Protein AF-A0AB73K9Z4-F1 (afdb_monomer_lite)

Sequence (389 aa):
MKEKSPPNELAYQYGRTAQHPANQRKIAEIAYGNRKELGNQGGEDGWRFKGRGLLQITGRENYGKIQEQIDQQAPDSGFNVFTLAINEKGYTPYQAALTGMADWYKDKMYVKADETGKFSDDGIVENIIEILNPGTTELSKNKRKVWYRGGKEGKLSVAVENSTKVLFKVAECGKVDEPLSFSEGRAPWMETAIQEIINYGGKHEKAIDKRIREYHKAGGLSGSGSKIARCASFVSWCLENSTPKFESPHSASSSIFFNHSTLEPCEAFFGAIAVFSDCYSNGKMKGSGHVTLVYGRLLDKNTYIGLGGNQGNMITLSPNYKFDGSTFYSYTEKGVKIYKKLRGFFKPKGYVIKEEDKLNKNDEYATINEANKKLNQKTQDTSKGESSR

Radius of gyration: 27.45 Å; chains: 1; bounding box: 63×49×86 Å

pLDDT: mean 88.83, std 9.11, range [44.66, 98.25]

Structure (mmCIF, N/CA/C/O backbone):
data_AF-A0AB73K9Z4-F1
#
_entry.id   AF-A0AB73K9Z4-F1
#
loop_
_atom_site.group_PDB
_atom_site.id
_atom_site.type_symbol
_atom_site.label_atom_id
_atom_site.label_alt_id
_atom_site.label_comp_id
_atom_site.label_asym_id
_atom_site.label_entity_id
_atom_s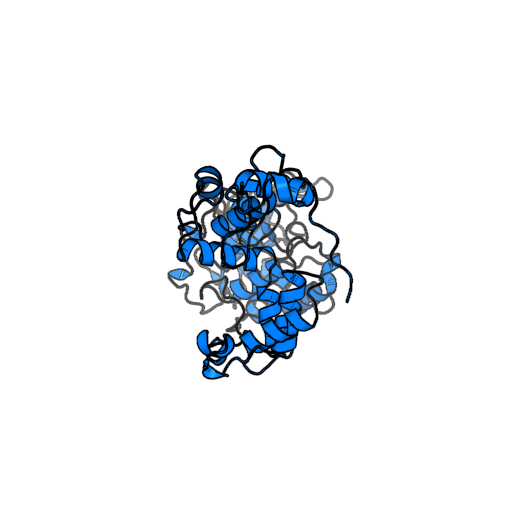ite.label_seq_id
_atom_site.pdbx_PDB_ins_code
_atom_site.Cartn_x
_atom_site.Cartn_y
_atom_site.Cartn_z
_atom_site.occupancy
_atom_site.B_iso_or_equiv
_atom_site.auth_seq_id
_atom_site.auth_comp_id
_atom_site.auth_asym_id
_atom_site.auth_atom_id
_atom_site.pdbx_PDB_model_num
ATOM 1 N N . MET A 1 1 ? -4.460 2.801 51.828 1.00 44.66 1 MET A N 1
ATOM 2 C CA . MET A 1 1 ? -5.558 3.074 50.874 1.00 44.66 1 MET A CA 1
ATOM 3 C C . MET A 1 1 ? -5.499 4.555 50.545 1.00 44.66 1 MET A C 1
ATOM 5 O O . MET A 1 1 ? -5.488 5.332 51.485 1.00 44.66 1 MET A O 1
ATOM 9 N N . LYS A 1 2 ? -5.373 4.962 49.273 1.00 48.22 2 LYS A N 1
ATOM 10 C CA . LYS A 1 2 ? -5.576 6.379 48.926 1.00 48.22 2 LYS A CA 1
ATOM 11 C C . LYS A 1 2 ? -7.061 6.668 49.141 1.00 48.22 2 LYS A C 1
ATOM 13 O O . LYS A 1 2 ? -7.882 5.987 48.524 1.00 48.22 2 LYS A O 1
ATOM 18 N N . GLU A 1 3 ? -7.394 7.587 50.043 1.00 55.47 3 GLU A N 1
ATOM 19 C CA . GLU A 1 3 ? -8.764 8.077 50.189 1.00 55.47 3 GLU A CA 1
ATOM 20 C C . GLU A 1 3 ? -9.267 8.522 48.817 1.00 55.47 3 GLU A C 1
ATOM 22 O O . GLU A 1 3 ? -8.609 9.292 48.113 1.00 55.47 3 GLU A O 1
ATOM 27 N N . LYS A 1 4 ? -10.408 7.974 48.393 1.00 68.50 4 LYS A N 1
ATOM 28 C CA . LYS A 1 4 ? -11.072 8.466 47.192 1.00 68.50 4 LYS A CA 1
ATOM 29 C C . LYS A 1 4 ? -11.633 9.834 47.541 1.00 68.50 4 LYS A C 1
ATOM 31 O O . LYS A 1 4 ? -12.476 9.931 48.427 1.00 68.50 4 LYS A O 1
ATOM 36 N N . SER A 1 5 ? -11.177 10.864 46.839 1.00 73.00 5 SER A N 1
ATOM 37 C CA . SER A 1 5 ? -11.809 12.175 46.908 1.00 73.00 5 SER A CA 1
ATOM 38 C C . SER A 1 5 ? -13.310 12.031 46.618 1.00 73.00 5 SER A C 1
ATOM 40 O O . SER A 1 5 ? -13.680 11.222 45.754 1.00 73.00 5 SER A O 1
ATOM 42 N N . PRO A 1 6 ? -14.176 12.766 47.336 1.00 79.00 6 PRO A N 1
ATOM 43 C CA . PRO A 1 6 ? -15.608 12.725 47.081 1.00 79.00 6 PRO A CA 1
ATOM 44 C C . PRO A 1 6 ? -15.907 13.123 45.623 1.00 79.00 6 PRO A C 1
ATOM 46 O O . PRO A 1 6 ? -15.142 13.895 45.032 1.00 79.00 6 PRO A O 1
ATOM 49 N N . PRO A 1 7 ? -16.995 12.604 45.020 1.00 82.88 7 PRO A N 1
ATOM 50 C CA . PRO A 1 7 ? -17.434 13.040 43.698 1.00 82.88 7 PRO A CA 1
ATOM 51 C C . PRO A 1 7 ? -17.599 14.564 43.651 1.00 82.88 7 PRO A C 1
ATOM 53 O O . PRO A 1 7 ? -18.061 15.168 44.617 1.00 82.88 7 PRO A O 1
ATOM 56 N N . ASN A 1 8 ? -17.221 15.187 42.534 1.00 88.31 8 ASN A N 1
ATOM 57 C CA . ASN A 1 8 ? -17.425 16.623 42.346 1.00 88.31 8 ASN A CA 1
ATOM 58 C C . ASN A 1 8 ? -18.905 16.951 42.068 1.00 88.31 8 ASN A C 1
ATOM 60 O O . ASN A 1 8 ? -19.726 16.062 41.839 1.00 88.31 8 ASN A O 1
ATOM 64 N N . GLU A 1 9 ? -19.247 18.239 42.046 1.00 91.25 9 GLU A N 1
ATOM 65 C CA . GLU A 1 9 ? -20.625 18.700 41.821 1.00 91.25 9 GLU A CA 1
ATOM 66 C C . GLU A 1 9 ? -21.224 18.189 40.503 1.00 91.25 9 GLU A C 1
ATOM 68 O O . GLU A 1 9 ? -22.379 17.766 40.469 1.00 91.25 9 GLU A O 1
ATOM 73 N N . LEU A 1 10 ? -20.428 18.130 39.428 1.00 92.12 10 LEU A N 1
ATOM 74 C CA . LEU A 1 10 ? -20.879 17.621 38.127 1.00 92.12 10 LEU A CA 1
ATOM 75 C C . LEU A 1 10 ? -21.298 16.147 38.200 1.00 92.12 10 LEU A C 1
ATOM 77 O O . LEU A 1 10 ? -22.234 15.736 37.511 1.00 92.12 10 LEU A O 1
ATOM 81 N N . ALA A 1 11 ? -20.626 15.348 39.033 1.00 90.25 11 ALA A N 1
ATOM 82 C CA . ALA A 1 11 ? -20.974 13.949 39.241 1.00 90.25 11 ALA A CA 1
ATOM 83 C C . ALA A 1 11 ? -22.331 13.797 39.944 1.00 90.25 11 ALA A C 1
ATOM 85 O O . ALA A 1 11 ? -23.100 12.917 39.562 1.00 90.25 11 ALA A O 1
ATOM 86 N N . TYR A 1 12 ? -22.656 14.666 40.905 1.00 90.69 12 TYR A N 1
ATOM 87 C CA . TYR A 1 12 ? -23.985 14.685 41.526 1.00 90.69 12 TYR A CA 1
ATOM 88 C C . TYR A 1 12 ? -25.060 15.203 40.571 1.00 90.69 12 TYR A C 1
ATOM 90 O O . TYR A 1 12 ? -26.154 14.654 40.536 1.00 90.69 12 TYR A O 1
ATOM 98 N N . GLN A 1 13 ? -24.742 16.223 39.772 1.00 94.56 13 GLN A N 1
ATOM 99 C CA . GLN A 1 13 ? -25.709 16.866 38.885 1.00 94.56 13 GLN A CA 1
ATOM 100 C C . GLN A 1 13 ? -26.084 16.003 37.672 1.00 94.56 13 GLN A C 1
ATOM 102 O O . GLN A 1 13 ? -27.237 15.997 37.243 1.00 94.56 13 GLN A O 1
ATOM 107 N N . TYR A 1 14 ? -25.115 15.301 37.079 1.00 96.12 14 TYR A N 1
ATOM 108 C CA . TYR A 1 14 ? -25.318 14.588 35.813 1.00 96.12 14 TYR A CA 1
ATOM 109 C C . TYR A 1 14 ? -25.121 13.075 35.916 1.00 96.12 14 TYR A C 1
ATOM 111 O O . TYR A 1 14 ? -25.551 12.355 35.013 1.00 96.12 14 TYR A O 1
ATOM 119 N N . GLY A 1 15 ? -24.490 12.580 36.983 1.00 94.88 15 GLY A N 1
ATOM 120 C CA . GLY A 1 15 ? -24.295 11.152 37.232 1.00 94.88 15 GLY A CA 1
ATOM 121 C C . GLY A 1 15 ? -25.583 10.424 37.617 1.00 94.88 15 GLY A C 1
ATOM 122 O O . GLY A 1 15 ? -26.650 11.014 37.746 1.00 94.88 15 GLY A O 1
ATOM 123 N N . ARG A 1 16 ? -25.497 9.101 37.778 1.00 95.31 16 ARG A N 1
ATOM 124 C CA . ARG A 1 16 ? -26.624 8.306 38.284 1.00 95.31 16 ARG A CA 1
ATOM 125 C C . ARG A 1 16 ? -26.729 8.505 39.792 1.00 95.31 16 ARG A C 1
ATOM 127 O O . ARG A 1 16 ? -25.769 8.216 40.505 1.00 95.31 16 ARG A O 1
ATOM 134 N N . THR A 1 17 ? -27.904 8.901 40.260 1.00 92.44 17 THR A N 1
ATOM 135 C CA . THR A 1 17 ? -28.235 9.004 41.685 1.00 92.44 17 THR A CA 1
ATOM 136 C C . THR A 1 17 ? -29.475 8.162 41.990 1.00 92.44 17 THR A C 1
ATOM 138 O O . THR A 1 17 ? -30.052 7.544 41.093 1.00 92.44 17 THR A O 1
ATOM 141 N N . ALA A 1 18 ? -29.890 8.106 43.257 1.00 93.81 18 ALA A N 1
ATOM 142 C CA . ALA A 1 18 ? -31.169 7.490 43.614 1.00 93.81 18 ALA A CA 1
ATOM 143 C C . ALA A 1 18 ? -32.367 8.318 43.105 1.00 93.81 18 ALA A C 1
ATOM 145 O O . ALA A 1 18 ? -33.466 7.791 42.972 1.00 93.81 18 ALA A O 1
ATOM 146 N N . GLN A 1 19 ? -32.151 9.605 42.819 1.00 93.94 19 GLN A N 1
ATOM 147 C CA . GLN A 1 19 ? -33.184 10.575 42.465 1.00 93.94 19 GLN A CA 1
ATOM 148 C C . GLN A 1 19 ? -33.378 10.710 40.953 1.00 93.94 19 GLN A C 1
ATOM 150 O O . GLN A 1 19 ? -34.477 11.036 40.510 1.00 93.94 19 GLN A O 1
ATOM 155 N N . HIS A 1 20 ? -32.337 10.475 40.148 1.00 94.44 20 HIS A N 1
ATOM 156 C CA . HIS A 1 20 ? -32.439 10.555 38.693 1.00 94.44 20 HIS A CA 1
ATOM 157 C C . HIS A 1 20 ? -31.447 9.629 37.970 1.00 94.44 20 HIS A C 1
ATOM 159 O O . HIS A 1 20 ? -30.359 9.321 38.477 1.00 94.44 20 HIS A O 1
ATOM 165 N N . PRO A 1 21 ? -31.781 9.194 36.739 1.00 96.44 21 PRO A N 1
ATOM 166 C CA . PRO A 1 21 ? -30.826 8.511 35.879 1.00 96.44 21 PRO A CA 1
ATOM 167 C C . PRO A 1 21 ? -29.694 9.456 35.449 1.00 96.44 21 PRO A C 1
ATOM 169 O O . PRO A 1 21 ? -29.817 10.679 35.489 1.00 96.44 21 PRO A O 1
ATOM 172 N N . ALA A 1 22 ? -28.586 8.877 34.990 1.00 96.31 22 ALA A N 1
ATOM 173 C CA . ALA A 1 22 ? -27.470 9.654 34.461 1.00 96.31 22 ALA A CA 1
ATOM 174 C C . ALA A 1 22 ? -27.864 10.402 33.176 1.00 96.31 22 ALA A C 1
ATOM 176 O O . ALA A 1 22 ? -28.405 9.802 32.243 1.00 96.31 22 ALA A O 1
ATOM 177 N N . ASN A 1 23 ? -27.493 11.680 33.083 1.00 96.75 23 ASN A N 1
ATOM 178 C CA . ASN A 1 23 ? -27.576 12.457 31.851 1.00 96.75 23 ASN A CA 1
ATOM 179 C C . ASN A 1 23 ? -26.358 12.150 30.966 1.00 96.75 23 ASN A C 1
ATOM 181 O O . ASN A 1 23 ? -25.363 12.877 30.950 1.00 96.75 23 ASN A O 1
ATOM 185 N N . GLN A 1 24 ? -26.433 11.033 30.242 1.00 94.31 24 GLN A N 1
ATOM 186 C CA . GLN A 1 24 ? -25.308 10.498 29.467 1.00 94.31 24 GLN A CA 1
ATOM 187 C C . GLN A 1 24 ? -24.785 11.478 28.413 1.00 94.31 24 GLN A C 1
ATOM 189 O O . GLN A 1 24 ? -23.575 11.582 28.223 1.00 94.31 24 GLN A O 1
ATOM 194 N N . ARG A 1 25 ? -25.687 12.220 27.759 1.00 94.88 25 ARG A N 1
ATOM 195 C CA . ARG A 1 25 ? -25.326 13.225 26.756 1.00 94.88 25 ARG A CA 1
ATOM 196 C C . ARG A 1 25 ? -24.474 14.318 27.376 1.00 94.88 25 ARG A C 1
ATOM 198 O O . ARG A 1 25 ? -23.371 14.577 26.907 1.00 94.88 25 ARG A O 1
ATOM 205 N N . LYS A 1 26 ? -24.934 14.892 28.491 1.00 95.75 26 LYS A N 1
ATOM 206 C CA . LYS A 1 26 ? -24.191 15.948 29.179 1.00 95.75 26 LYS A CA 1
ATOM 207 C C . LYS A 1 26 ? -22.863 15.448 29.743 1.00 95.75 26 LYS A C 1
ATOM 209 O O . LYS A 1 26 ? -21.874 16.166 29.648 1.00 95.75 26 LYS A O 1
ATOM 214 N N . ILE A 1 27 ? -22.821 14.217 30.256 1.00 95.19 27 ILE A N 1
ATOM 215 C CA . ILE A 1 27 ? -21.571 13.574 30.685 1.00 95.19 27 ILE A CA 1
ATOM 216 C C . ILE A 1 27 ? -20.581 13.480 29.518 1.00 95.19 27 ILE A C 1
ATOM 218 O O . ILE A 1 27 ? -19.419 13.843 29.683 1.00 95.19 27 ILE A O 1
ATOM 222 N N . ALA A 1 28 ? -21.024 13.032 28.340 1.00 94.88 28 ALA A N 1
ATOM 223 C CA . ALA A 1 28 ? -20.158 12.912 27.170 1.00 94.88 28 ALA A CA 1
ATOM 224 C C . ALA A 1 28 ? -19.649 14.278 26.683 1.00 94.88 28 ALA A C 1
ATOM 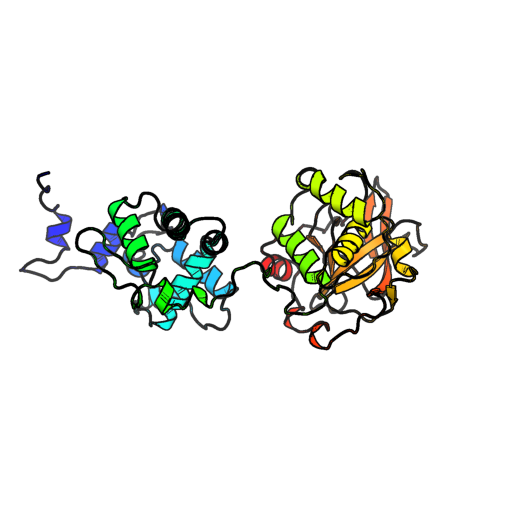226 O O . ALA A 1 28 ? -18.467 14.408 26.366 1.00 94.88 28 ALA A O 1
ATOM 227 N N . GLU A 1 29 ? -20.497 15.311 26.690 1.00 96.25 29 GLU A N 1
ATOM 228 C CA . GLU A 1 29 ? -20.063 16.671 26.347 1.00 96.25 29 GLU A CA 1
ATOM 229 C C . GLU A 1 29 ? -19.042 17.231 27.334 1.00 96.25 29 GLU A C 1
ATOM 231 O O . GLU A 1 29 ? -18.049 17.823 26.917 1.00 96.25 29 GLU A O 1
ATOM 236 N N . ILE A 1 30 ? -19.242 17.008 28.635 1.00 94.06 30 ILE A N 1
ATOM 237 C CA . ILE A 1 30 ? -18.274 17.411 29.662 1.00 94.06 30 ILE A CA 1
ATOM 238 C C . ILE A 1 30 ? -16.946 16.668 29.465 1.00 94.06 30 ILE A C 1
ATOM 240 O O . ILE A 1 30 ? -15.882 17.274 29.569 1.00 94.06 30 ILE A O 1
ATOM 244 N N . ALA A 1 31 ? -16.998 15.367 29.168 1.00 92.88 31 ALA A N 1
ATOM 245 C CA . ALA A 1 31 ? -15.808 14.532 29.039 1.00 92.88 31 ALA A CA 1
ATOM 246 C C . ALA A 1 31 ? -15.006 14.798 27.754 1.00 92.88 31 ALA A C 1
ATOM 248 O O . ALA A 1 31 ? -13.778 14.709 27.774 1.00 92.88 31 ALA A O 1
ATOM 249 N N . TYR A 1 32 ? -15.678 15.090 26.635 1.00 95.94 32 TYR A N 1
ATOM 250 C CA . TYR A 1 32 ? -15.050 15.083 25.310 1.00 95.94 32 TYR A CA 1
ATOM 251 C C . TYR A 1 32 ? -15.309 16.329 24.464 1.00 95.94 32 TYR A C 1
ATOM 253 O O . TYR A 1 32 ? -14.516 16.593 23.563 1.00 95.94 32 TYR A O 1
ATOM 261 N N . GLY A 1 33 ? -16.380 17.086 24.712 1.00 95.62 33 GLY A N 1
ATOM 262 C CA . GLY A 1 33 ? -16.905 18.075 23.764 1.00 95.62 33 GLY A CA 1
ATOM 263 C C . GLY A 1 33 ? -15.877 19.114 23.317 1.00 95.62 33 GLY A C 1
ATOM 264 O O . GLY A 1 33 ? -15.763 19.384 22.131 1.00 95.62 33 GLY A O 1
ATOM 265 N N . ASN A 1 34 ? -15.058 19.631 24.236 1.00 94.25 34 ASN A N 1
ATOM 266 C CA . ASN A 1 34 ? -14.075 20.688 23.944 1.00 94.25 34 ASN A CA 1
ATOM 267 C C . ASN A 1 34 ? -12.621 20.186 23.832 1.00 94.25 34 ASN A C 1
ATOM 269 O O . ASN A 1 34 ? -11.683 20.985 23.892 1.00 94.25 34 ASN A O 1
ATOM 273 N N . ARG A 1 35 ? -12.406 18.868 23.716 1.00 96.44 35 ARG A N 1
ATOM 274 C CA . ARG A 1 35 ? -11.063 18.271 23.626 1.00 96.44 35 ARG A CA 1
ATOM 275 C C . ARG A 1 35 ? -10.487 18.453 22.220 1.00 96.44 35 ARG A C 1
ATOM 277 O O . ARG A 1 35 ? -10.869 17.747 21.285 1.00 96.44 35 ARG A O 1
ATOM 284 N N . LYS A 1 36 ? -9.568 19.412 22.072 1.00 94.12 36 LYS A N 1
ATOM 285 C CA . LYS A 1 36 ? -8.953 19.782 20.784 1.00 94.12 36 LYS A CA 1
ATOM 286 C C . LYS A 1 36 ? -8.124 18.655 20.172 1.00 94.12 36 LYS A C 1
ATOM 288 O O . LYS A 1 36 ? -8.121 18.503 18.960 1.00 94.12 36 LYS A O 1
ATOM 293 N N . GLU A 1 37 ? -7.469 17.848 20.996 1.00 93.50 37 GLU A N 1
ATOM 294 C CA . GLU A 1 37 ? -6.703 16.667 20.586 1.00 93.50 37 GLU A CA 1
ATOM 295 C C . GLU A 1 37 ? -7.575 15.531 20.029 1.00 93.50 37 GLU A C 1
ATOM 297 O O . GLU A 1 37 ? -7.057 14.594 19.435 1.00 93.50 37 GLU A O 1
ATOM 302 N N . LEU A 1 38 ? -8.896 15.603 20.230 1.00 95.00 38 LEU A N 1
ATOM 303 C CA . LEU A 1 38 ? -9.879 14.716 19.603 1.00 95.00 38 LEU A CA 1
ATOM 304 C C . LEU A 1 38 ? -10.479 15.326 18.322 1.00 95.00 38 LEU A C 1
ATOM 306 O O . LEU A 1 38 ? -11.349 14.717 17.695 1.00 95.00 38 LEU A O 1
ATOM 310 N N . GLY A 1 39 ? -10.067 16.545 17.961 1.00 96.12 39 GLY A N 1
ATOM 311 C CA . GLY A 1 39 ? -10.659 17.349 16.893 1.00 96.12 39 GLY A CA 1
ATOM 312 C C . GLY A 1 39 ? -12.086 17.820 17.178 1.00 96.12 39 GLY A C 1
ATOM 313 O O . GLY A 1 39 ? -12.764 18.276 16.259 1.00 96.12 39 GLY A O 1
ATOM 314 N N . ASN A 1 40 ? -12.567 17.691 18.418 1.00 96.62 40 ASN A N 1
ATOM 315 C CA . ASN A 1 40 ? -13.927 18.076 18.780 1.00 96.62 40 ASN A CA 1
ATOM 316 C C . ASN A 1 40 ? -14.053 19.604 18.878 1.00 96.62 40 ASN A C 1
ATOM 318 O O . ASN A 1 40 ? -13.149 20.293 19.355 1.00 96.62 40 ASN A O 1
ATOM 322 N N . GLN A 1 41 ? -15.193 20.129 18.432 1.00 94.00 41 GLN A N 1
ATOM 323 C CA . GLN A 1 41 ? -15.449 21.567 18.285 1.00 94.00 41 GLN A CA 1
ATOM 324 C C . GLN A 1 41 ? -16.405 22.130 19.351 1.00 94.00 41 GLN A C 1
ATOM 326 O O . GLN A 1 41 ? -16.887 23.254 19.225 1.00 94.00 41 GLN A O 1
ATOM 331 N N . GLY A 1 42 ? -16.691 21.366 20.404 1.00 90.81 42 GLY A N 1
ATOM 332 C CA . GLY A 1 42 ? -17.728 21.681 21.382 1.00 90.81 42 GLY A CA 1
ATOM 333 C C . GLY A 1 42 ? -19.122 21.263 20.918 1.00 90.81 42 GLY A C 1
ATOM 334 O O . GLY A 1 42 ? -19.292 20.431 20.025 1.00 90.81 42 GLY A O 1
ATOM 335 N N . GLY A 1 43 ? -20.143 21.840 21.549 1.00 89.62 43 GLY A N 1
ATOM 336 C CA . GLY A 1 43 ? -21.539 21.583 21.198 1.00 89.62 43 GLY A CA 1
ATOM 337 C C . GLY A 1 43 ? -21.979 20.154 21.518 1.00 89.62 43 GLY A C 1
ATOM 338 O O . GLY A 1 43 ? -22.152 19.824 22.687 1.00 89.62 43 GLY A O 1
ATOM 339 N N . GLU A 1 44 ? -22.216 19.356 20.474 1.00 92.25 44 GLU A N 1
ATOM 340 C CA . GLU A 1 44 ? -22.678 17.960 20.570 1.00 92.25 44 GLU A CA 1
ATOM 341 C C . GLU A 1 44 ? -21.598 16.936 20.179 1.00 92.25 44 GLU A C 1
ATOM 343 O O . GLU A 1 44 ? -21.877 15.746 19.996 1.00 92.25 44 GLU A O 1
ATOM 348 N N . ASP A 1 45 ? -20.362 17.389 19.969 1.00 95.00 45 ASP A N 1
ATOM 349 C CA . ASP A 1 45 ? -19.283 16.525 19.496 1.00 95.00 45 ASP A CA 1
ATOM 350 C C . ASP A 1 45 ? -18.914 15.449 20.512 1.00 95.00 45 ASP A C 1
ATOM 352 O O . ASP A 1 45 ? -18.579 14.327 20.121 1.00 95.00 45 ASP A O 1
ATOM 356 N N . GLY A 1 46 ? -19.015 15.746 21.808 1.00 95.00 46 GLY A N 1
ATOM 357 C CA . GLY A 1 46 ? -18.698 14.774 22.841 1.00 95.00 46 GLY A CA 1
ATOM 358 C C . GLY A 1 46 ? -19.642 13.575 22.808 1.00 95.00 46 GLY A C 1
ATOM 359 O O . GLY A 1 46 ? -19.206 12.434 22.964 1.00 95.00 46 GLY A O 1
ATOM 360 N N . TRP A 1 47 ? -20.924 13.803 22.528 1.00 94.94 47 TRP A N 1
ATOM 361 C CA . TRP A 1 47 ? -21.938 12.767 22.385 1.00 94.94 47 TRP A CA 1
ATOM 362 C C . TRP A 1 47 ? -21.901 12.082 21.022 1.00 94.94 47 TRP A C 1
ATOM 364 O O . TRP A 1 47 ? -22.017 10.848 20.943 1.00 94.94 47 TRP A O 1
ATOM 374 N N . ARG A 1 48 ? -21.747 12.861 19.945 1.00 93.88 48 ARG A N 1
ATOM 375 C CA . ARG A 1 48 ? -21.727 12.347 18.571 1.00 93.88 48 ARG A CA 1
ATOM 376 C C . ARG A 1 48 ? -20.497 11.487 18.329 1.00 93.88 48 ARG A C 1
ATOM 378 O O . ARG A 1 48 ? -20.657 10.396 17.791 1.00 93.88 48 ARG A O 1
ATOM 385 N N . PHE A 1 49 ? -19.323 11.871 18.831 1.00 95.19 49 PHE A N 1
ATOM 386 C CA . PHE A 1 49 ? -18.045 11.175 18.613 1.00 95.19 49 PHE A CA 1
ATOM 387 C C . PHE A 1 49 ? -17.496 10.469 19.864 1.00 95.19 49 PHE A C 1
ATOM 389 O O . PHE A 1 49 ? -16.285 10.291 20.004 1.00 95.19 49 PHE A O 1
ATOM 396 N N . LYS A 1 50 ? -18.379 10.033 20.771 1.00 93.94 50 LYS A N 1
ATOM 397 C CA . LYS A 1 50 ? -18.023 9.141 21.889 1.00 93.94 50 LYS A CA 1
ATOM 398 C C . LYS A 1 50 ? -17.466 7.790 21.413 1.00 93.94 50 LYS A C 1
ATOM 400 O O . LYS A 1 50 ? -17.690 7.394 20.267 1.00 93.94 50 LYS A O 1
ATOM 405 N N . GLY A 1 51 ? -16.824 7.060 22.325 1.00 93.69 51 GLY A N 1
ATOM 406 C CA . GLY A 1 51 ? -16.310 5.706 22.098 1.00 93.69 51 GLY A CA 1
ATOM 407 C C . GLY A 1 51 ? -17.343 4.753 21.485 1.00 93.69 51 GLY A C 1
ATOM 408 O O . GLY A 1 51 ? -18.445 4.600 22.019 1.00 93.69 51 GLY A O 1
ATOM 409 N N . ARG A 1 52 ? -16.998 4.116 20.356 1.00 92.12 52 ARG A N 1
ATOM 410 C CA . ARG A 1 52 ? -17.809 3.073 19.694 1.00 92.12 52 ARG A CA 1
ATOM 411 C C . ARG A 1 52 ? -16.938 1.959 19.109 1.00 92.12 52 ARG A C 1
ATOM 413 O O . ARG A 1 52 ? -15.739 2.129 18.907 1.00 92.12 52 ARG A O 1
ATOM 420 N N . GLY A 1 53 ? -17.569 0.828 18.801 1.00 91.81 53 GLY A N 1
ATOM 421 C CA . GLY A 1 53 ? -16.912 -0.315 18.164 1.00 91.81 53 GLY A CA 1
ATOM 422 C C . GLY A 1 53 ? -15.976 -1.086 19.097 1.00 91.81 53 GLY A C 1
ATOM 423 O O . GLY A 1 53 ? -15.925 -0.838 20.306 1.00 91.81 53 GLY A O 1
ATOM 424 N N . LEU A 1 54 ? -15.250 -2.044 18.516 1.00 91.62 54 LEU A N 1
ATOM 425 C CA . LEU A 1 54 ? -14.402 -2.981 19.263 1.00 91.62 54 LEU A CA 1
ATOM 426 C C . LEU A 1 54 ? -13.190 -2.300 19.912 1.00 91.62 54 LEU A C 1
ATOM 428 O O . LEU A 1 54 ? -12.803 -2.675 21.016 1.00 91.62 54 LEU A O 1
ATOM 432 N N . LEU A 1 55 ? -12.630 -1.281 19.255 1.00 91.50 55 LEU A N 1
ATOM 433 C CA . LEU A 1 55 ? -11.442 -0.553 19.719 1.00 91.50 55 LEU A CA 1
ATOM 434 C C . LEU A 1 55 ? -11.753 0.825 20.322 1.00 91.50 55 LEU A C 1
ATOM 436 O O . LEU A 1 55 ? -10.843 1.569 20.657 1.00 91.50 55 LEU A O 1
ATOM 440 N N . GLN A 1 56 ? -13.036 1.142 20.539 1.00 93.12 56 GLN A N 1
ATOM 441 C CA . GLN A 1 56 ? -13.470 2.393 21.175 1.00 93.12 56 GLN A CA 1
ATOM 442 C C . GLN A 1 56 ? -12.965 3.653 20.451 1.00 93.12 56 GLN A C 1
ATOM 444 O O . GLN A 1 56 ? -12.443 4.583 21.073 1.00 93.12 56 GLN A O 1
ATOM 449 N N . ILE A 1 57 ? -13.192 3.724 19.134 1.00 93.25 57 ILE A N 1
ATOM 450 C CA . ILE A 1 57 ? -12.863 4.921 18.351 1.00 93.25 57 ILE A CA 1
ATOM 451 C C . ILE A 1 57 ? -13.557 6.145 18.966 1.00 93.25 57 ILE A C 1
ATOM 453 O O . ILE A 1 57 ? -14.759 6.121 19.244 1.00 93.25 57 ILE A O 1
ATOM 457 N N . THR A 1 58 ? -12.789 7.199 19.243 1.00 94.62 58 THR A N 1
ATOM 458 C CA . THR A 1 58 ? -13.251 8.378 19.990 1.00 94.62 58 THR A CA 1
ATOM 459 C C . THR A 1 58 ? -12.707 9.660 19.361 1.00 94.62 58 THR A C 1
ATOM 461 O O . THR A 1 58 ? -11.527 9.717 19.022 1.00 94.62 58 THR A O 1
ATOM 464 N N . GLY A 1 59 ? -13.549 10.690 19.248 1.00 96.12 59 GLY A N 1
ATOM 465 C CA . GLY A 1 59 ? -13.181 12.012 18.732 1.00 96.12 59 GLY A CA 1
ATOM 466 C C . GLY A 1 59 ? -13.447 12.201 17.241 1.00 96.12 59 GLY A C 1
ATOM 467 O O . GLY A 1 59 ? -13.219 11.296 16.441 1.00 96.12 59 GLY A O 1
ATOM 468 N N . ARG A 1 60 ? -13.917 13.392 16.859 1.00 96.31 60 ARG A N 1
ATOM 469 C CA . ARG A 1 60 ? -14.255 13.756 15.476 1.00 96.31 60 ARG A CA 1
ATOM 470 C C . ARG A 1 60 ? -13.120 13.467 14.498 1.00 96.31 60 ARG A C 1
ATOM 472 O O . ARG A 1 60 ? -13.370 12.919 13.426 1.00 96.31 60 ARG A O 1
ATOM 479 N N . GLU A 1 61 ? -11.890 13.825 14.861 1.00 95.56 61 GLU A N 1
ATOM 480 C CA . GLU A 1 61 ? -10.728 13.606 13.996 1.00 95.56 61 GLU A CA 1
ATOM 481 C C . GLU A 1 61 ? -10.490 12.113 13.757 1.00 95.56 61 GLU A C 1
ATOM 483 O O . GLU A 1 61 ? -10.275 11.692 12.621 1.00 95.56 61 GLU A O 1
ATOM 488 N N . ASN A 1 62 ? -10.585 11.297 14.812 1.00 95.19 62 ASN A N 1
ATOM 489 C CA . ASN A 1 62 ? -10.382 9.861 14.681 1.00 95.19 62 ASN A CA 1
ATOM 490 C C . ASN A 1 62 ? -11.487 9.216 13.836 1.00 95.19 62 ASN A C 1
ATOM 492 O O . ASN A 1 62 ? -11.189 8.410 12.966 1.00 95.19 62 ASN A O 1
ATOM 496 N N . TYR A 1 63 ? -12.748 9.627 14.009 1.00 96.19 63 TYR A N 1
ATOM 497 C CA . TYR A 1 63 ? -13.835 9.184 13.129 1.00 96.19 63 TYR A CA 1
ATOM 498 C C . TYR A 1 63 ? -13.538 9.509 11.656 1.00 96.19 63 TYR A C 1
ATOM 500 O O . TYR A 1 63 ? -13.754 8.657 10.800 1.00 96.19 63 TYR A O 1
ATOM 508 N N . GLY A 1 64 ? -12.979 10.687 11.356 1.00 95.50 64 GLY A N 1
ATOM 509 C CA . GLY A 1 64 ? -12.547 11.040 9.998 1.00 95.50 64 GLY A CA 1
ATOM 510 C C . GLY A 1 64 ? -11.483 10.098 9.443 1.00 95.50 64 GLY A C 1
ATOM 511 O O . GLY A 1 64 ? -11.673 9.521 8.376 1.00 95.50 64 GLY A O 1
ATOM 512 N N . LYS A 1 65 ? -10.412 9.862 10.205 1.00 92.31 65 LYS A N 1
ATOM 513 C CA . LYS A 1 65 ? -9.334 8.939 9.808 1.00 92.31 65 LYS A CA 1
ATOM 514 C C . LYS A 1 65 ? -9.831 7.503 9.616 1.00 92.31 65 LYS A C 1
ATOM 516 O O . LYS A 1 65 ? -9.380 6.808 8.712 1.00 92.31 65 LYS A O 1
ATOM 521 N N . ILE A 1 66 ? -10.776 7.061 10.445 1.00 96.19 66 ILE A N 1
ATOM 522 C CA . ILE A 1 66 ? -11.416 5.750 10.305 1.00 96.19 66 ILE A CA 1
ATOM 523 C C . ILE A 1 66 ? -12.254 5.685 9.027 1.00 96.19 66 ILE A C 1
ATOM 525 O O . ILE A 1 66 ? -12.165 4.687 8.318 1.00 96.19 66 ILE A O 1
ATOM 529 N N . GLN A 1 67 ? -13.017 6.733 8.694 1.00 95.25 67 GLN A N 1
ATOM 530 C CA . GLN A 1 67 ? -13.745 6.776 7.422 1.00 95.25 67 GLN A CA 1
ATOM 531 C C . GLN A 1 67 ? -12.788 6.690 6.236 1.00 95.25 67 GLN A C 1
ATOM 533 O O . GLN A 1 67 ? -13.020 5.895 5.336 1.00 95.25 67 GLN A O 1
ATOM 538 N N . GLU A 1 68 ? -11.686 7.443 6.265 1.00 86.94 68 GLU A N 1
ATOM 539 C CA . GLU A 1 68 ? -10.678 7.395 5.203 1.00 86.94 68 GLU A CA 1
ATOM 540 C C . GLU A 1 68 ? -10.107 5.985 5.012 1.00 86.94 68 GLU A C 1
ATOM 542 O O . GLU A 1 68 ? -9.865 5.580 3.877 1.00 86.94 68 GLU A O 1
ATOM 547 N N . GLN A 1 69 ? -9.899 5.232 6.099 1.00 89.25 69 GLN A N 1
ATOM 548 C CA . GLN A 1 69 ? -9.464 3.836 6.024 1.00 89.25 69 GLN A CA 1
ATOM 549 C C . GLN A 1 69 ? -10.565 2.906 5.509 1.00 89.25 69 GLN A C 1
ATOM 551 O O . GLN A 1 69 ? -10.272 2.017 4.718 1.00 89.25 69 GLN A O 1
ATOM 556 N N . ILE A 1 70 ? -11.825 3.111 5.894 1.00 89.75 70 ILE A N 1
ATOM 557 C CA . ILE A 1 70 ? -12.951 2.333 5.355 1.00 89.75 70 ILE A CA 1
ATOM 558 C C . ILE A 1 70 ? -13.087 2.572 3.851 1.00 89.75 70 ILE A C 1
ATOM 560 O O . ILE A 1 70 ? -13.173 1.609 3.099 1.00 89.75 70 ILE A O 1
ATOM 564 N N . ASP A 1 71 ? -13.018 3.823 3.401 1.00 83.38 71 ASP A N 1
ATOM 565 C CA . ASP A 1 71 ? -13.091 4.168 1.979 1.00 83.38 71 ASP A CA 1
ATOM 566 C C . ASP A 1 71 ? -11.928 3.552 1.181 1.00 83.38 71 ASP A C 1
ATOM 568 O O . ASP A 1 71 ? -12.078 3.235 0.004 1.00 83.38 71 ASP A O 1
ATOM 572 N N . GLN A 1 72 ? -10.759 3.387 1.811 1.00 74.56 72 GLN A N 1
ATOM 573 C CA . GLN A 1 72 ? -9.576 2.782 1.191 1.00 74.56 72 GLN A CA 1
ATOM 574 C C . GLN A 1 72 ? -9.634 1.252 1.156 1.00 74.56 72 GLN A C 1
ATOM 576 O O . GLN A 1 72 ? -9.313 0.660 0.131 1.00 74.56 72 GLN A O 1
ATOM 581 N N . GLN A 1 73 ? -10.002 0.618 2.271 1.00 77.06 73 GLN A N 1
ATOM 582 C CA . GLN A 1 73 ? -9.884 -0.833 2.462 1.00 77.06 73 GLN A CA 1
ATOM 583 C C . GLN A 1 73 ? -11.192 -1.585 2.178 1.00 77.06 73 GLN A C 1
ATOM 585 O O . GLN A 1 73 ? -11.179 -2.789 1.938 1.00 77.06 73 GLN A O 1
ATOM 590 N N . ALA A 1 74 ? -12.331 -0.896 2.236 1.00 82.94 74 ALA A N 1
ATOM 591 C CA . ALA A 1 74 ? -13.663 -1.462 2.049 1.00 82.94 74 ALA A CA 1
ATOM 592 C C . ALA A 1 74 ? -14.612 -0.449 1.365 1.00 82.94 74 ALA A C 1
ATOM 594 O O . ALA A 1 74 ? -15.653 -0.098 1.942 1.00 82.94 74 ALA A O 1
ATOM 595 N N . PRO A 1 75 ? -14.283 0.023 0.142 1.00 82.81 75 PRO A N 1
ATOM 596 C CA . PRO A 1 75 ? -15.063 1.046 -0.566 1.00 82.81 75 PRO A CA 1
ATOM 597 C C . PRO A 1 75 ? -16.528 0.640 -0.790 1.00 82.81 75 PRO A C 1
ATOM 599 O O . PRO A 1 75 ? -17.423 1.480 -0.719 1.00 82.81 75 PRO A O 1
ATOM 602 N N . ASP A 1 76 ? -16.793 -0.657 -0.961 1.00 85.75 76 ASP A N 1
ATOM 603 C CA . ASP A 1 76 ? -18.140 -1.196 -1.184 1.00 85.75 76 ASP A CA 1
ATOM 604 C C . ASP A 1 76 ? -18.921 -1.466 0.115 1.00 85.75 76 ASP A C 1
ATOM 606 O O . ASP A 1 76 ? -20.035 -1.988 0.081 1.00 85.75 76 ASP A O 1
ATOM 610 N N . SER A 1 77 ? -18.373 -1.106 1.284 1.00 89.94 77 SER A N 1
ATOM 611 C CA . SER A 1 77 ? -19.037 -1.334 2.579 1.00 89.94 77 SER A CA 1
ATOM 612 C C . SER A 1 77 ? -20.364 -0.582 2.726 1.00 89.94 77 SER A C 1
ATOM 614 O O . SER A 1 77 ? -21.176 -0.927 3.589 1.00 89.94 77 SER A O 1
ATOM 616 N N . GLY A 1 78 ? -20.567 0.483 1.938 1.00 86.88 78 GLY A N 1
ATOM 617 C CA . GLY A 1 78 ? -21.728 1.369 2.038 1.00 86.88 78 GLY A CA 1
ATOM 618 C C . GLY A 1 78 ? -21.843 2.071 3.396 1.00 86.88 78 GLY A C 1
ATOM 619 O O . GLY A 1 78 ? -22.912 2.576 3.746 1.00 86.88 78 GLY A O 1
ATOM 620 N N . PHE A 1 79 ? -20.769 2.076 4.193 1.00 89.81 79 PHE A N 1
ATOM 621 C CA . PHE A 1 79 ? -20.795 2.536 5.571 1.00 89.81 79 PHE A CA 1
ATOM 622 C C . PHE A 1 79 ? -20.132 3.907 5.735 1.00 89.81 79 PHE A C 1
ATOM 624 O O . PHE A 1 79 ? -18.961 4.097 5.417 1.00 89.81 79 PHE A O 1
ATOM 631 N N . ASN A 1 80 ? -20.889 4.850 6.305 1.00 92.25 80 ASN A N 1
ATOM 632 C CA . ASN A 1 80 ? -20.399 6.164 6.702 1.00 92.25 80 ASN A CA 1
ATOM 633 C C . ASN A 1 80 ? -20.482 6.337 8.230 1.00 92.25 80 ASN A C 1
ATOM 635 O O . ASN A 1 80 ? -21.572 6.381 8.817 1.00 92.25 80 ASN A O 1
ATOM 639 N N . VAL A 1 81 ? -19.325 6.465 8.883 1.00 91.88 81 VAL A N 1
ATOM 640 C CA . VAL A 1 81 ? -19.204 6.591 10.344 1.00 91.88 81 VAL A CA 1
ATOM 641 C C . VAL A 1 81 ? -19.839 7.873 10.883 1.00 91.88 81 VAL A C 1
ATOM 643 O O . VAL A 1 81 ? -20.339 7.872 12.011 1.00 91.88 81 VAL A O 1
ATOM 646 N N . PHE A 1 82 ? -19.877 8.949 10.090 1.00 90.44 82 PHE A N 1
ATOM 647 C CA . PHE A 1 82 ? -20.492 10.217 10.483 1.00 90.44 82 PHE A CA 1
ATOM 648 C C . PHE A 1 82 ? -22.013 10.127 10.484 1.00 90.44 82 PHE A C 1
ATOM 650 O O . PHE A 1 82 ? -22.652 10.646 11.398 1.00 90.44 82 PHE A O 1
ATOM 657 N N . THR A 1 83 ? -22.606 9.427 9.514 1.00 85.25 83 THR A N 1
ATOM 658 C CA . THR A 1 83 ? -24.063 9.275 9.431 1.00 85.25 83 THR A CA 1
ATOM 659 C C . THR A 1 83 ? -24.629 8.618 10.689 1.00 85.25 83 THR A C 1
ATOM 661 O O . THR A 1 83 ? -25.607 9.111 11.244 1.00 85.25 83 THR A O 1
ATOM 664 N N . LEU A 1 84 ? -24.005 7.549 11.203 1.00 78.00 84 LEU A N 1
ATOM 665 C CA . LEU A 1 84 ? -24.456 6.930 12.460 1.00 78.00 84 LEU A CA 1
ATOM 666 C C . LEU A 1 84 ? -24.135 7.775 13.692 1.00 78.00 84 LEU A C 1
ATOM 668 O O . LEU A 1 84 ? -24.933 7.798 14.629 1.00 78.00 84 LEU A O 1
ATOM 672 N N . ALA A 1 85 ? -22.989 8.461 13.703 1.00 76.69 85 ALA A N 1
ATOM 673 C CA . ALA A 1 85 ? -22.627 9.362 14.792 1.00 76.69 85 ALA A CA 1
ATOM 674 C C . ALA A 1 85 ? -23.670 10.478 14.968 1.00 76.69 85 ALA A C 1
ATOM 676 O O . ALA A 1 85 ? -24.051 10.779 16.099 1.00 76.69 85 ALA A O 1
ATOM 677 N N . ILE A 1 86 ? -24.162 11.031 13.854 1.00 78.62 86 ILE A N 1
ATOM 678 C CA . ILE A 1 86 ? -25.179 12.090 13.812 1.00 78.62 86 ILE A CA 1
ATOM 679 C C . ILE A 1 86 ? -26.579 11.535 14.090 1.00 78.62 86 ILE A C 1
ATOM 681 O O . ILE A 1 86 ? -27.318 12.129 14.864 1.00 78.62 86 ILE A O 1
ATOM 685 N N . ASN A 1 87 ? -26.928 10.376 13.524 1.00 81.81 87 ASN A N 1
ATOM 686 C CA . ASN A 1 87 ? -28.238 9.743 13.730 1.00 81.81 87 ASN A CA 1
ATOM 687 C C . ASN A 1 87 ? -28.355 8.999 15.074 1.00 81.81 87 ASN A C 1
ATOM 689 O O . ASN A 1 87 ? -29.333 8.291 15.304 1.00 81.81 87 ASN A O 1
ATOM 693 N N . GLU A 1 88 ? -27.336 9.112 15.930 1.00 77.81 88 GLU A N 1
ATOM 694 C CA . GLU A 1 88 ? -27.253 8.542 17.278 1.00 77.81 88 GLU A CA 1
ATOM 695 C C . GLU A 1 88 ? -27.505 7.021 17.361 1.00 77.81 88 GLU A C 1
ATOM 697 O O . GLU A 1 88 ? -27.858 6.486 18.412 1.00 77.81 88 GLU A O 1
ATOM 702 N N . LYS A 1 89 ? -27.263 6.291 16.267 1.00 76.31 89 LYS A N 1
ATOM 703 C CA . LYS A 1 89 ? -27.433 4.833 16.207 1.00 76.31 89 LYS A CA 1
ATOM 704 C C . LYS A 1 89 ? -26.184 4.096 16.703 1.00 76.31 89 LYS A C 1
ATOM 706 O O . LYS A 1 89 ? -25.049 4.546 16.524 1.00 76.31 89 LYS A O 1
ATOM 711 N N . GLY A 1 90 ? -26.404 2.943 17.334 1.00 79.44 90 GLY A N 1
ATOM 712 C CA . GLY A 1 90 ? -25.340 2.006 17.700 1.00 79.44 90 GLY A CA 1
ATOM 713 C C . GLY A 1 90 ? -24.756 1.292 16.479 1.00 79.44 90 GLY A C 1
ATOM 714 O O . GLY A 1 90 ? -25.377 1.253 15.417 1.00 79.44 90 GLY A O 1
ATOM 715 N N . TYR A 1 91 ? -23.561 0.722 16.635 1.00 89.44 91 TYR A N 1
ATOM 716 C CA . TYR A 1 91 ? -22.954 -0.111 15.598 1.00 89.44 91 TYR A CA 1
ATOM 717 C C . TYR A 1 91 ? -23.550 -1.514 15.620 1.00 89.44 91 TYR A C 1
ATOM 719 O O . TYR A 1 91 ? -23.684 -2.132 16.676 1.00 89.44 91 TYR A O 1
ATOM 727 N N . THR A 1 92 ? -23.856 -2.031 14.433 1.00 92.12 92 THR A N 1
ATOM 728 C CA . THR A 1 92 ? -24.032 -3.472 14.229 1.00 92.12 92 THR A CA 1
ATOM 729 C C . THR A 1 92 ? -22.704 -4.203 14.479 1.00 92.12 92 THR A C 1
ATOM 731 O O . THR A 1 92 ? -21.642 -3.575 14.406 1.00 92.12 92 THR A O 1
ATOM 734 N N . PRO A 1 93 ? -22.712 -5.528 14.718 1.00 93.31 93 PRO A N 1
ATOM 735 C CA . PRO A 1 93 ? -21.476 -6.304 14.827 1.00 93.31 93 PRO A CA 1
ATOM 736 C C . PRO A 1 93 ? -20.538 -6.124 13.623 1.00 93.31 93 PRO A C 1
ATOM 738 O O . PRO A 1 93 ? -19.338 -5.943 13.811 1.00 93.31 93 PRO A O 1
ATOM 741 N N . TYR A 1 94 ? -21.089 -6.071 12.403 1.00 92.62 94 TYR A N 1
ATOM 742 C CA . TYR A 1 94 ? -20.319 -5.800 11.185 1.00 92.62 94 TYR A CA 1
ATOM 743 C C . TYR A 1 94 ? -19.625 -4.432 11.237 1.00 92.62 94 TYR A C 1
ATOM 745 O O . TYR A 1 94 ? -18.423 -4.346 11.021 1.00 92.62 94 TYR A O 1
ATOM 753 N N . GLN A 1 95 ? -20.344 -3.369 11.605 1.00 93.94 95 GLN A N 1
ATOM 754 C CA . GLN A 1 95 ? -19.769 -2.020 11.713 1.00 93.94 95 GLN A CA 1
ATOM 755 C C . GLN A 1 95 ? -18.732 -1.918 12.839 1.00 93.94 95 GLN A C 1
ATOM 757 O O . GLN A 1 95 ? -17.722 -1.229 12.699 1.00 93.94 95 GLN A O 1
ATOM 762 N N . ALA A 1 96 ? -18.951 -2.617 13.955 1.00 93.81 96 ALA A N 1
ATOM 763 C CA . ALA A 1 96 ? -17.991 -2.676 15.052 1.00 93.81 96 ALA A CA 1
ATOM 764 C C . ALA A 1 96 ? -16.687 -3.375 14.636 1.00 93.81 96 ALA A C 1
ATOM 766 O O . ALA A 1 96 ? -15.610 -2.891 14.984 1.00 93.81 96 ALA A O 1
ATOM 767 N N . ALA A 1 97 ? -16.782 -4.467 13.871 1.00 93.38 97 ALA A N 1
ATOM 768 C CA . ALA A 1 97 ? -15.625 -5.154 13.306 1.00 93.38 97 ALA A CA 1
ATOM 769 C C . ALA A 1 97 ? -14.924 -4.302 12.239 1.00 93.38 97 ALA A C 1
ATOM 771 O O . ALA A 1 97 ? -13.718 -4.096 12.323 1.00 93.38 97 ALA A O 1
ATOM 772 N N . LEU A 1 98 ? -15.681 -3.739 11.292 1.00 94.69 98 LEU A N 1
ATOM 773 C CA . LEU A 1 98 ? -15.160 -2.905 10.208 1.00 94.69 98 LEU A CA 1
ATOM 774 C C . LEU A 1 98 ? -14.389 -1.690 10.740 1.00 94.69 98 LEU A C 1
ATOM 776 O O . LEU A 1 98 ? -13.273 -1.433 10.303 1.00 94.69 98 LEU A O 1
ATOM 780 N N . THR A 1 99 ? -14.938 -0.980 11.731 1.00 95.44 99 THR A N 1
ATOM 781 C CA . THR A 1 99 ? -14.228 0.143 12.370 1.00 95.44 99 THR A CA 1
ATOM 782 C C . THR A 1 99 ? -12.993 -0.297 13.149 1.00 95.44 99 THR A C 1
ATOM 784 O O . THR A 1 99 ? -11.992 0.409 13.118 1.00 95.44 99 THR A O 1
ATOM 787 N N . GLY A 1 100 ? -13.024 -1.463 13.803 1.00 94.50 100 GLY A N 1
ATOM 788 C CA . GLY A 1 100 ? -11.842 -2.031 14.457 1.00 94.50 100 GLY A CA 1
ATOM 789 C C . GLY A 1 100 ? -10.726 -2.373 13.464 1.00 94.50 100 GLY A C 1
ATOM 790 O O . GLY A 1 100 ? -9.569 -2.046 13.705 1.00 94.50 100 GLY A O 1
ATOM 791 N N . MET A 1 101 ? -11.072 -2.962 12.317 1.00 92.56 101 MET A N 1
ATOM 792 C CA . MET A 1 101 ? -10.107 -3.248 11.250 1.00 92.56 101 MET A CA 1
ATOM 793 C C . MET A 1 101 ? -9.568 -1.962 10.617 1.00 92.56 101 MET A C 1
ATOM 795 O O . MET A 1 101 ? -8.373 -1.847 10.373 1.00 92.56 101 MET A O 1
ATOM 799 N N . ALA A 1 102 ? -10.415 -0.958 10.400 1.00 93.38 102 ALA A N 1
ATOM 800 C CA . ALA A 1 102 ? -9.969 0.342 9.911 1.00 93.38 102 ALA A CA 1
ATOM 801 C C . ALA A 1 102 ? -8.971 1.016 10.876 1.00 93.38 102 ALA A C 1
ATOM 803 O O . ALA A 1 102 ? -7.969 1.572 10.431 1.00 93.38 102 ALA A O 1
ATOM 804 N N . ASP A 1 103 ? -9.193 0.916 12.190 1.00 94.31 103 ASP A N 1
ATOM 805 C CA . ASP A 1 103 ? -8.274 1.434 13.216 1.00 94.31 103 ASP A CA 1
ATOM 806 C C . ASP A 1 103 ? -6.933 0.677 13.216 1.00 94.31 103 ASP A C 1
ATOM 808 O O . ASP A 1 103 ? -5.860 1.279 13.269 1.00 94.31 103 ASP A O 1
ATOM 812 N N . TRP A 1 104 ? -6.988 -0.648 13.035 1.00 91.06 104 TRP A N 1
ATOM 813 C CA . TRP A 1 104 ? -5.816 -1.511 12.869 1.00 91.06 104 TRP A CA 1
ATOM 814 C C . TRP A 1 104 ? -4.914 -1.080 11.698 1.00 91.06 104 TRP A C 1
ATOM 816 O O . TRP A 1 104 ? -3.684 -1.061 11.830 1.00 91.06 104 TRP A O 1
ATOM 826 N N . TYR A 1 105 ? -5.514 -0.680 10.571 1.00 84.19 105 TYR A N 1
ATOM 827 C CA . TYR A 1 105 ? -4.793 -0.137 9.415 1.00 84.19 105 TYR A CA 1
ATOM 828 C C . TYR A 1 105 ? -4.308 1.300 9.628 1.00 84.19 105 TYR A C 1
ATOM 830 O O . TYR A 1 105 ? -3.171 1.611 9.263 1.00 84.19 105 TYR A O 1
ATOM 838 N N . LYS A 1 106 ? -5.124 2.159 10.254 1.00 87.44 106 LYS A N 1
ATOM 839 C CA . LYS A 1 106 ? -4.808 3.576 10.507 1.00 87.44 106 LYS A CA 1
ATOM 840 C C . LYS A 1 106 ? -3.447 3.749 11.184 1.00 87.44 106 LYS A C 1
ATOM 842 O O . LYS A 1 106 ? -2.639 4.552 10.718 1.00 87.44 106 LYS A O 1
ATOM 847 N N . ASP A 1 107 ? -3.180 2.969 12.233 1.00 82.81 107 ASP A N 1
ATOM 848 C CA . ASP A 1 107 ? -1.914 3.039 12.980 1.00 82.81 107 ASP A CA 1
ATOM 849 C C . ASP A 1 107 ? -0.916 1.937 12.590 1.00 82.81 107 ASP A C 1
ATOM 851 O O . ASP A 1 107 ? 0.103 1.748 13.255 1.00 82.81 107 ASP A O 1
ATOM 855 N N . LYS A 1 108 ? -1.181 1.223 11.486 1.00 82.06 108 LYS A N 1
ATOM 856 C CA . LYS A 1 108 ? -0.300 0.196 10.905 1.00 82.06 108 LYS A CA 1
ATOM 857 C C . LYS A 1 108 ? 0.108 -0.903 11.887 1.00 82.06 108 LYS A C 1
ATOM 859 O O . LYS A 1 108 ? 1.237 -1.392 11.856 1.00 82.06 108 LYS A O 1
ATOM 864 N N . MET A 1 109 ? -0.812 -1.318 12.752 1.00 85.75 109 MET A N 1
ATOM 865 C CA . MET A 1 109 ? -0.537 -2.324 13.783 1.00 85.75 109 MET A CA 1
ATOM 866 C C . MET A 1 109 ? -0.163 -3.684 13.174 1.00 85.75 109 MET A C 1
ATOM 868 O O . MET A 1 109 ? 0.644 -4.411 13.753 1.00 85.75 109 MET A O 1
ATOM 872 N N . TYR A 1 110 ? -0.669 -3.986 11.971 1.00 84.25 110 TYR A N 1
ATOM 873 C CA . TYR A 1 110 ? -0.302 -5.183 11.206 1.00 84.25 110 TYR A CA 1
ATOM 874 C C . TYR A 1 110 ? 1.209 -5.307 10.989 1.00 84.25 110 TYR A C 1
ATOM 876 O O . TYR A 1 110 ? 1.741 -6.396 11.137 1.00 84.25 110 TYR A O 1
ATOM 884 N N . VAL A 1 111 ? 1.929 -4.197 10.781 1.00 79.50 111 VAL A N 1
ATOM 885 C CA . VAL A 1 111 ? 3.390 -4.220 10.589 1.00 79.50 111 VAL A CA 1
ATOM 886 C C . VAL A 1 111 ? 4.097 -4.814 11.806 1.00 79.50 111 VAL A C 1
ATOM 888 O O . VAL A 1 111 ? 5.105 -5.498 11.668 1.00 79.50 111 VAL A O 1
ATOM 891 N N . LYS A 1 112 ? 3.571 -4.563 13.011 1.00 82.44 112 LYS A N 1
ATOM 892 C CA . LYS A 1 112 ? 4.083 -5.181 14.237 1.00 82.44 112 LYS A CA 1
ATOM 893 C C . LYS A 1 112 ? 3.623 -6.617 14.395 1.00 82.44 112 LYS A C 1
ATOM 895 O O . LYS A 1 112 ? 4.418 -7.436 14.836 1.00 82.44 112 LYS A O 1
ATOM 900 N N . ALA A 1 113 ? 2.400 -6.946 13.994 1.00 84.50 113 ALA A N 1
ATOM 901 C CA . ALA A 1 113 ? 1.957 -8.336 13.967 1.00 84.50 113 ALA A CA 1
ATOM 902 C C . ALA A 1 113 ? 2.824 -9.210 13.037 1.00 84.50 113 ALA A C 1
ATOM 904 O O . ALA A 1 113 ? 3.173 -10.326 13.417 1.00 84.50 113 ALA A O 1
ATOM 905 N N . ASP A 1 114 ? 3.262 -8.678 11.893 1.00 78.50 114 ASP A N 1
ATOM 906 C CA . ASP A 1 114 ? 4.125 -9.364 10.918 1.00 78.50 114 ASP A CA 1
ATOM 907 C C . ASP A 1 114 ? 5.557 -9.622 11.429 1.00 78.50 114 ASP A C 1
ATOM 909 O O . ASP A 1 114 ? 6.328 -10.365 10.823 1.00 78.50 114 ASP A O 1
ATOM 913 N N . GLU A 1 115 ? 5.945 -9.049 12.572 1.00 76.88 115 GLU A N 1
ATOM 914 C CA . GLU A 1 115 ? 7.198 -9.396 13.253 1.00 76.88 115 GLU A CA 1
ATOM 915 C C . GLU A 1 115 ? 7.066 -10.694 14.088 1.00 76.88 115 GLU A C 1
ATOM 917 O O . GLU A 1 115 ? 8.021 -11.115 14.752 1.00 76.88 115 GLU A O 1
ATOM 922 N N . THR A 1 116 ? 5.906 -11.363 14.052 1.00 75.50 116 THR A N 1
ATOM 923 C CA . THR A 1 116 ? 5.695 -12.691 14.649 1.00 75.50 116 THR A CA 1
ATOM 924 C C . THR A 1 116 ? 6.709 -13.696 14.102 1.00 75.50 116 THR A C 1
ATOM 926 O O . THR A 1 116 ? 6.930 -13.797 12.900 1.00 75.50 116 THR A O 1
ATOM 929 N N . GLY A 1 117 ? 7.357 -14.448 14.995 1.00 74.12 117 GLY A N 1
ATOM 930 C CA . GLY A 1 117 ? 8.472 -15.335 14.645 1.00 74.12 117 GLY A CA 1
ATOM 931 C C . GLY A 1 117 ? 9.847 -14.666 14.739 1.00 74.12 117 GLY A C 1
ATOM 932 O O . GLY A 1 117 ? 10.827 -15.368 14.979 1.00 74.12 117 GLY A O 1
ATOM 933 N N . LYS A 1 118 ? 9.927 -13.328 14.650 1.00 78.81 118 LYS A N 1
ATOM 934 C CA . LYS A 1 118 ? 11.135 -12.553 15.005 1.00 78.81 118 LYS A CA 1
ATOM 935 C C . LYS A 1 118 ? 11.161 -12.212 16.495 1.00 78.81 118 LYS A C 1
ATOM 937 O O . LYS A 1 118 ? 12.220 -12.257 17.114 1.00 78.81 118 LYS A O 1
ATOM 942 N N . PHE A 1 119 ? 9.999 -11.907 17.070 1.00 80.56 119 PHE A N 1
ATOM 943 C CA . PHE A 1 119 ? 9.814 -11.719 18.511 1.00 80.56 119 PHE A CA 1
ATOM 944 C C . PHE A 1 119 ? 8.857 -12.761 19.089 1.00 80.56 119 PHE A C 1
ATOM 946 O O . PHE A 1 119 ? 8.152 -13.464 18.360 1.00 80.56 119 PHE A O 1
ATOM 953 N N . SER A 1 120 ? 8.829 -12.853 20.421 1.00 88.62 120 SER A N 1
ATOM 954 C CA . SER A 1 120 ? 7.827 -13.651 21.120 1.00 88.62 120 SER A CA 1
ATOM 955 C C . SER A 1 120 ? 6.433 -13.052 20.937 1.00 88.62 120 SER A C 1
ATOM 957 O O . SER A 1 120 ? 6.271 -11.835 20.870 1.00 88.62 120 SER A O 1
ATOM 959 N N . ASP A 1 121 ? 5.421 -13.913 20.940 1.00 87.62 121 ASP A N 1
ATOM 960 C CA . ASP A 1 121 ? 4.007 -13.532 20.924 1.00 87.62 121 ASP A CA 1
ATOM 961 C C . ASP A 1 121 ? 3.667 -12.447 21.960 1.00 87.62 121 ASP A C 1
ATOM 963 O O . ASP A 1 121 ? 3.027 -11.450 21.636 1.00 87.62 121 ASP A O 1
ATOM 967 N N . ASP A 1 122 ? 4.143 -12.606 23.199 1.00 92.75 122 ASP A N 1
ATOM 968 C CA . ASP A 1 122 ? 3.921 -11.632 24.273 1.00 92.75 122 ASP A CA 1
ATOM 969 C C . ASP A 1 122 ? 4.579 -10.275 23.957 1.00 92.75 122 ASP A C 1
ATOM 971 O O . ASP A 1 122 ? 4.013 -9.232 24.291 1.00 92.75 122 ASP A O 1
ATOM 975 N N . GLY A 1 123 ? 5.741 -10.279 23.291 1.00 93.31 123 GLY A N 1
ATOM 976 C CA . GLY A 1 123 ? 6.420 -9.067 22.830 1.00 93.31 123 GLY A CA 1
ATOM 977 C C . GLY A 1 123 ? 5.667 -8.368 21.697 1.00 93.31 123 GLY A C 1
ATOM 978 O O . GLY A 1 123 ? 5.532 -7.146 21.710 1.00 93.31 123 GLY A O 1
ATOM 979 N N . ILE A 1 124 ? 5.103 -9.129 20.757 1.00 91.88 124 ILE A N 1
ATOM 980 C CA . ILE A 1 124 ? 4.255 -8.583 19.688 1.00 91.88 124 ILE A CA 1
ATOM 981 C C . ILE A 1 124 ? 2.977 -7.966 20.259 1.00 91.88 124 ILE A C 1
ATOM 983 O O . ILE A 1 124 ? 2.640 -6.828 19.925 1.00 91.88 124 ILE A O 1
ATOM 987 N N . VAL A 1 125 ? 2.297 -8.676 21.165 1.00 94.31 125 VAL A N 1
ATOM 988 C CA . VAL A 1 125 ? 1.113 -8.159 21.867 1.00 94.31 125 VAL A CA 1
ATOM 989 C C . VAL A 1 125 ? 1.448 -6.854 22.585 1.00 94.31 125 VAL A C 1
ATOM 991 O O . VAL A 1 125 ? 0.680 -5.899 22.508 1.00 94.31 125 VAL A O 1
ATOM 994 N N . GLU A 1 126 ? 2.599 -6.776 23.249 1.00 95.00 126 GLU A N 1
ATOM 995 C CA . GLU A 1 126 ? 3.033 -5.554 23.921 1.00 95.00 126 GLU A CA 1
ATOM 996 C C . GLU A 1 126 ? 3.306 -4.397 22.951 1.00 95.00 126 GLU A C 1
ATOM 998 O O . GLU A 1 126 ? 2.805 -3.295 23.177 1.00 95.00 126 GLU A O 1
ATOM 1003 N N . ASN A 1 127 ? 3.993 -4.647 21.834 1.00 92.69 127 ASN A N 1
ATOM 1004 C CA . ASN A 1 127 ? 4.230 -3.634 20.801 1.00 92.69 127 ASN A CA 1
ATOM 1005 C C . ASN A 1 127 ? 2.918 -3.057 20.247 1.00 92.69 127 ASN A C 1
ATOM 1007 O O . ASN A 1 127 ? 2.793 -1.846 20.072 1.00 92.69 127 ASN A O 1
ATOM 1011 N N . ILE A 1 128 ? 1.918 -3.911 20.008 1.00 94.25 128 ILE A N 1
ATOM 1012 C CA . ILE A 1 128 ? 0.585 -3.486 19.558 1.00 94.25 128 ILE A CA 1
ATOM 1013 C C . ILE A 1 128 ? -0.120 -2.649 20.636 1.00 94.25 128 ILE A C 1
ATOM 1015 O O . ILE A 1 128 ? -0.776 -1.655 20.325 1.00 94.25 128 ILE A O 1
ATOM 1019 N N . ILE A 1 129 ? 0.024 -3.014 21.914 1.00 94.12 129 ILE A N 1
ATOM 1020 C CA . ILE A 1 129 ? -0.553 -2.255 23.031 1.00 94.12 129 ILE A CA 1
ATOM 1021 C C . ILE A 1 129 ? 0.036 -0.847 23.116 1.00 94.12 129 ILE A C 1
ATOM 1023 O O . ILE A 1 129 ? -0.721 0.092 23.361 1.00 94.12 129 ILE A O 1
ATOM 1027 N N . GLU A 1 130 ? 1.345 -0.696 22.910 1.00 92.88 130 GLU A N 1
ATOM 1028 C CA . GLU A 1 130 ? 2.005 0.615 22.936 1.00 92.88 130 GLU A CA 1
ATOM 1029 C C . GLU A 1 130 ? 1.570 1.523 21.780 1.00 92.88 130 GLU A C 1
ATOM 1031 O O . GLU A 1 130 ? 1.554 2.741 21.939 1.00 92.88 130 GLU A O 1
ATOM 1036 N N . ILE A 1 131 ? 1.151 0.950 20.647 1.00 91.00 131 ILE A N 1
ATOM 1037 C CA . ILE A 1 131 ? 0.525 1.712 19.558 1.00 91.00 131 ILE A CA 1
ATOM 1038 C C . ILE A 1 131 ? -0.897 2.133 19.952 1.00 91.00 131 ILE A C 1
ATOM 1040 O O . ILE A 1 131 ? -1.244 3.308 19.863 1.00 91.00 131 ILE A O 1
ATOM 1044 N N . LEU A 1 132 ? -1.717 1.177 20.406 1.00 90.56 132 LEU A N 1
ATOM 1045 C CA . LEU A 1 132 ? -3.146 1.388 20.676 1.00 90.56 132 LEU A CA 1
ATOM 1046 C C . LEU A 1 132 ? -3.422 2.311 21.863 1.00 90.56 132 LEU A C 1
ATOM 1048 O O . LEU A 1 132 ? -4.358 3.105 21.845 1.00 90.56 132 LEU A O 1
ATOM 1052 N N . ASN A 1 133 ? -2.687 2.122 22.953 1.00 90.50 133 ASN A N 1
ATOM 1053 C CA . ASN A 1 133 ? -2.940 2.811 24.208 1.00 90.50 133 ASN A CA 1
ATOM 1054 C C . ASN A 1 133 ? -1.628 2.945 24.993 1.00 90.50 133 ASN A C 1
ATOM 1056 O O . ASN A 1 133 ? -1.417 2.197 25.962 1.00 90.50 133 ASN A O 1
ATOM 1060 N N . PRO A 1 134 ? -0.740 3.865 24.576 1.00 90.25 134 PRO A N 1
ATOM 1061 C CA . PRO A 1 134 ? 0.537 4.076 25.244 1.00 90.25 134 PRO A CA 1
ATOM 1062 C C . PRO A 1 134 ? 0.331 4.414 26.725 1.00 90.25 134 PRO A C 1
ATOM 1064 O O . PRO A 1 134 ? -0.634 5.078 27.110 1.00 90.25 134 PRO A O 1
ATOM 1067 N N . GLY A 1 135 ? 1.232 3.924 27.578 1.00 91.12 135 GLY A N 1
ATOM 1068 C CA . GLY A 1 135 ? 1.114 4.089 29.034 1.00 91.12 135 GLY A CA 1
ATOM 1069 C C . GLY A 1 135 ? 0.124 3.123 29.702 1.00 91.12 135 GLY A C 1
ATOM 1070 O O . GLY A 1 135 ? -0.268 3.325 30.855 1.00 91.12 135 GLY A O 1
ATOM 1071 N N . THR A 1 136 ? -0.280 2.055 29.005 1.00 93.75 136 THR A N 1
ATOM 1072 C CA . THR A 1 136 ? -1.044 0.953 29.606 1.00 93.75 136 THR A CA 1
ATOM 1073 C C . THR A 1 136 ? -0.243 0.308 30.742 1.00 93.75 136 THR A C 1
ATOM 1075 O O . THR A 1 136 ? 0.932 -0.014 30.588 1.00 93.75 136 THR A O 1
ATOM 1078 N N . THR A 1 137 ? -0.889 0.080 31.889 1.00 95.19 137 THR A N 1
ATOM 1079 C CA . THR A 1 137 ? -0.238 -0.531 33.058 1.00 95.19 137 THR A CA 1
ATOM 1080 C C . THR A 1 137 ? 0.216 -1.963 32.785 1.00 95.19 137 THR A C 1
ATOM 1082 O O . THR A 1 137 ? -0.434 -2.694 32.036 1.00 95.19 137 THR A O 1
ATOM 1085 N N . GLU A 1 138 ? 1.266 -2.402 33.482 1.00 94.06 138 GLU A N 1
ATOM 1086 C CA . GLU A 1 138 ? 1.812 -3.757 33.330 1.00 94.06 138 GLU A CA 1
ATOM 1087 C C . GLU A 1 138 ? 0.763 -4.846 33.580 1.00 94.06 138 GLU A C 1
ATOM 1089 O O . GLU A 1 138 ? 0.601 -5.771 32.790 1.00 94.06 138 GLU A O 1
ATOM 1094 N N . LEU A 1 139 ? -0.067 -4.670 34.613 1.00 93.88 139 LEU A N 1
ATOM 1095 C CA . LEU A 1 139 ? -1.177 -5.582 34.897 1.00 93.88 139 LEU A CA 1
ATOM 1096 C C . LEU A 1 139 ? -2.163 -5.691 33.720 1.00 93.88 139 LEU A C 1
ATOM 1098 O O . LEU A 1 139 ? -2.704 -6.761 33.450 1.00 93.88 139 LEU A O 1
ATOM 1102 N N . SER A 1 140 ? -2.440 -4.586 33.026 1.00 93.88 140 SER A N 1
ATOM 1103 C CA . SER A 1 140 ? -3.335 -4.591 31.864 1.00 93.88 140 SER A CA 1
ATOM 1104 C C . SER A 1 140 ? -2.666 -5.230 30.642 1.00 93.88 140 SER A C 1
ATOM 1106 O O . SER A 1 140 ? -3.311 -6.009 29.934 1.00 93.88 140 SER A O 1
ATOM 1108 N N . LYS A 1 141 ? -1.363 -4.987 30.438 1.00 95.56 141 LYS A N 1
ATOM 1109 C CA . LYS A 1 141 ? -0.566 -5.670 29.409 1.00 95.56 141 LYS A CA 1
ATOM 1110 C C . LYS A 1 141 ? -0.578 -7.184 29.607 1.00 95.56 141 LYS A C 1
ATOM 1112 O O . LYS A 1 141 ? -0.936 -7.913 28.685 1.00 95.56 141 LYS A O 1
ATOM 1117 N N . ASN A 1 142 ? -0.303 -7.654 30.822 1.00 96.19 142 ASN A N 1
ATOM 1118 C CA . ASN A 1 142 ? -0.290 -9.082 31.144 1.00 96.19 142 ASN A CA 1
ATOM 1119 C C . ASN A 1 142 ? -1.653 -9.742 30.947 1.00 96.19 142 ASN A C 1
ATOM 1121 O O . ASN A 1 142 ? -1.735 -10.835 30.390 1.00 96.19 142 ASN A O 1
ATOM 1125 N N . LYS A 1 143 ? -2.748 -9.061 31.305 1.00 96.25 143 LYS A N 1
ATOM 1126 C CA . LYS A 1 143 ? -4.096 -9.573 31.019 1.00 96.25 143 LYS A CA 1
ATOM 1127 C C . LYS A 1 143 ? -4.345 -9.758 29.523 1.00 96.25 143 LYS A C 1
ATOM 1129 O O . LYS A 1 143 ? -4.957 -10.749 29.139 1.00 96.25 143 LYS A O 1
ATOM 1134 N N . ARG A 1 144 ? -3.877 -8.836 28.675 1.00 95.19 144 ARG A N 1
ATOM 1135 C CA . ARG A 1 144 ? -4.002 -8.945 27.209 1.00 95.19 144 ARG A CA 1
ATOM 1136 C C . ARG A 1 144 ? -3.141 -10.082 26.646 1.00 95.19 144 ARG A C 1
ATOM 1138 O O . ARG A 1 144 ? -3.637 -10.836 25.815 1.00 95.19 144 ARG A O 1
ATOM 1145 N N . LYS A 1 145 ? -1.919 -10.271 27.162 1.00 96.19 145 LYS A N 1
ATOM 1146 C CA . LYS A 1 145 ? -1.068 -11.437 26.854 1.00 96.19 145 LYS A CA 1
ATOM 1147 C C . LYS A 1 145 ? -1.789 -12.749 27.208 1.00 96.19 145 LYS A C 1
ATOM 1149 O O . LYS A 1 145 ? -1.894 -13.641 26.374 1.00 96.19 145 LYS A O 1
ATOM 1154 N N . VAL A 1 146 ? -2.407 -12.832 28.391 1.00 97.12 146 VAL A N 1
ATOM 1155 C CA . VAL A 1 146 ? -3.205 -14.003 28.812 1.00 97.12 146 VAL A CA 1
ATOM 1156 C C . VAL A 1 146 ? -4.431 -14.234 27.928 1.00 97.12 146 VAL A C 1
ATOM 1158 O O . VAL A 1 146 ? -4.710 -15.379 27.589 1.00 97.12 146 VAL A O 1
ATOM 1161 N N . TRP A 1 147 ? -5.150 -13.190 27.509 1.00 96.56 147 TRP A N 1
ATOM 1162 C CA . TRP A 1 147 ? -6.224 -13.349 26.519 1.00 96.56 147 TRP A CA 1
ATOM 1163 C C . TRP A 1 147 ? -5.709 -13.909 25.190 1.00 96.56 147 TRP A C 1
ATOM 1165 O O . TRP A 1 147 ? -6.390 -14.729 24.574 1.00 96.56 147 TRP A O 1
ATOM 1175 N N . TYR A 1 148 ? -4.508 -13.500 24.775 1.00 95.25 148 TYR A N 1
ATOM 1176 C CA .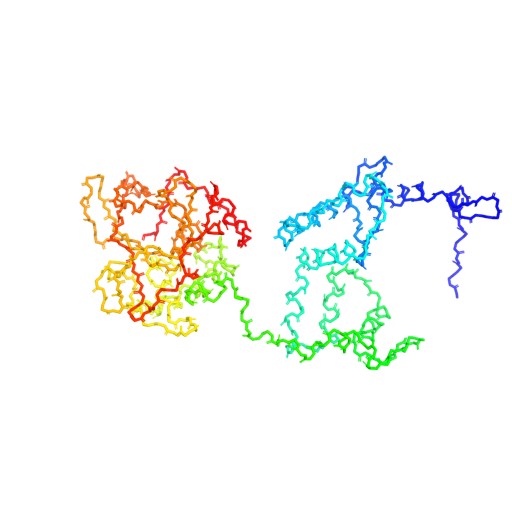 TYR A 1 148 ? -3.914 -13.937 23.519 1.00 95.25 148 TYR A CA 1
ATOM 1177 C C . TYR A 1 148 ? -3.485 -15.404 23.521 1.00 95.25 148 TYR A C 1
ATOM 1179 O O . TYR A 1 148 ? -3.904 -16.150 22.640 1.00 95.25 148 TYR A O 1
ATOM 1187 N N . ARG A 1 149 ? -2.691 -15.834 24.511 1.00 94.50 149 ARG A N 1
ATOM 1188 C CA . ARG A 1 149 ? -2.093 -17.188 24.549 1.00 94.50 149 ARG A CA 1
ATOM 1189 C C . ARG A 1 149 ? -2.706 -18.155 25.568 1.00 94.50 149 ARG A C 1
ATOM 1191 O O . ARG A 1 149 ? -2.294 -19.310 25.636 1.00 94.50 149 ARG A O 1
ATOM 1198 N N . GLY A 1 150 ? -3.655 -17.700 26.381 1.00 96.06 150 GLY A N 1
ATOM 1199 C CA . GLY A 1 150 ? -4.138 -18.433 27.550 1.00 96.06 150 GLY A CA 1
ATOM 1200 C C . GLY A 1 150 ? -3.206 -18.298 28.762 1.00 96.06 150 GLY A C 1
ATOM 1201 O O . GLY A 1 150 ? -2.105 -17.743 28.692 1.00 96.06 150 GLY A O 1
ATOM 1202 N N . GLY A 1 151 ? -3.656 -18.805 29.909 1.00 96.50 151 GLY A N 1
ATOM 1203 C CA . GLY A 1 151 ? -2.930 -18.760 31.180 1.00 96.50 151 GLY A CA 1
ATOM 1204 C C . GLY A 1 151 ? -3.673 -17.986 32.267 1.00 96.50 151 GLY A C 1
ATOM 1205 O O . GLY A 1 151 ? -4.904 -17.927 32.272 1.00 96.50 151 GLY A O 1
ATOM 1206 N N . LYS A 1 152 ? -2.924 -17.417 33.219 1.00 96.19 152 LYS A N 1
ATOM 1207 C CA . LYS A 1 152 ? -3.469 -16.701 34.380 1.00 96.19 152 LYS A CA 1
ATOM 1208 C C . LYS A 1 152 ? -2.723 -15.397 34.641 1.00 96.19 152 LYS A C 1
ATOM 1210 O O . LYS A 1 152 ? -1.503 -15.374 34.554 1.00 96.19 152 LYS A O 1
ATOM 1215 N N . GLU A 1 153 ? -3.465 -14.353 35.006 1.00 95.81 153 GLU A N 1
ATOM 1216 C CA . GLU A 1 153 ? -2.931 -13.075 35.499 1.00 95.81 153 GLU A CA 1
ATOM 1217 C C . GLU A 1 153 ? -3.863 -12.524 36.590 1.00 95.81 153 GLU A C 1
ATOM 1219 O O . GLU A 1 153 ? -4.992 -12.082 36.332 1.00 95.81 153 GLU A O 1
ATOM 1224 N N . GLY A 1 154 ? -3.411 -12.570 37.843 1.00 90.62 154 GLY A N 1
ATOM 1225 C CA . GLY A 1 154 ? -4.247 -12.254 39.000 1.00 90.62 154 GLY A CA 1
ATOM 1226 C C . GLY A 1 154 ? -5.505 -13.131 39.050 1.00 90.62 154 GLY A C 1
ATOM 1227 O O . GLY A 1 154 ? -5.419 -14.348 39.172 1.00 90.62 154 GLY A O 1
ATOM 1228 N N . LYS A 1 155 ? -6.688 -12.508 38.957 1.00 93.75 155 LYS A N 1
ATOM 1229 C CA . LYS A 1 155 ? -7.987 -13.211 38.932 1.00 93.75 155 LYS A CA 1
ATOM 1230 C C . LYS A 1 155 ? -8.424 -13.663 37.533 1.00 93.75 155 LYS A C 1
ATOM 1232 O O . LYS A 1 155 ? -9.426 -14.361 37.419 1.00 93.75 155 LYS A O 1
ATOM 1237 N N . LEU A 1 156 ? -7.731 -13.232 36.477 1.00 95.31 156 LEU A N 1
ATOM 1238 C CA . LEU A 1 156 ? -8.039 -13.648 35.110 1.00 95.31 156 LEU A CA 1
ATOM 1239 C C . LEU A 1 156 ? -7.448 -15.038 34.864 1.00 95.31 156 LEU A C 1
ATOM 1241 O O . LEU A 1 156 ? -6.272 -15.259 35.143 1.00 95.31 156 LEU A O 1
ATOM 1245 N N . SER A 1 157 ? -8.251 -15.942 34.306 1.00 97.00 157 SER A N 1
ATOM 1246 C CA . SER A 1 157 ? -7.820 -17.252 33.823 1.00 97.00 157 SER A CA 1
ATOM 1247 C C . SER A 1 157 ? -8.482 -17.510 32.476 1.00 97.00 157 SER A C 1
ATOM 1249 O O . SER A 1 157 ? -9.705 -17.441 32.380 1.00 97.00 157 SER A O 1
ATOM 1251 N N . VAL A 1 158 ? -7.684 -17.808 31.455 1.00 97.56 158 VAL A N 1
ATOM 1252 C CA . VAL A 1 158 ? -8.148 -18.128 30.099 1.00 97.56 158 VAL A CA 1
ATOM 1253 C C . VAL A 1 158 ? -7.571 -19.489 29.735 1.00 97.56 158 VAL A C 1
ATOM 1255 O O . VAL A 1 158 ? -6.353 -19.670 29.752 1.00 97.56 158 VAL A O 1
ATOM 1258 N N . ALA A 1 159 ? -8.438 -20.463 29.465 1.00 97.56 159 ALA A N 1
ATOM 1259 C CA . ALA A 1 159 ? -8.000 -21.772 28.991 1.00 97.56 159 ALA A CA 1
ATOM 1260 C C . ALA A 1 159 ? -7.350 -21.627 27.605 1.00 97.56 159 ALA A C 1
ATOM 1262 O O . ALA A 1 159 ? -7.749 -20.754 26.834 1.00 97.56 159 ALA A O 1
ATOM 1263 N N . VAL A 1 160 ? -6.331 -22.430 27.298 1.00 95.81 160 VAL A N 1
ATOM 1264 C CA . VAL A 1 160 ? -5.532 -22.259 26.069 1.00 95.81 160 VAL A CA 1
ATOM 1265 C C . VAL A 1 160 ? -6.409 -22.405 24.824 1.00 95.81 160 VAL A C 1
ATOM 1267 O O . VAL A 1 160 ? -6.305 -21.600 23.903 1.00 95.81 160 VAL A O 1
ATOM 1270 N N . GLU A 1 161 ? -7.340 -23.354 24.838 1.00 96.25 161 GLU A N 1
ATOM 1271 C CA . GLU A 1 161 ? -8.335 -23.595 23.792 1.00 96.25 161 GLU A CA 1
ATOM 1272 C C . GLU A 1 161 ? -9.289 -22.411 23.560 1.00 96.25 161 GLU A C 1
ATOM 1274 O O . GLU A 1 161 ? -9.808 -22.241 22.461 1.00 96.25 161 GLU A O 1
ATOM 1279 N N . ASN A 1 162 ? -9.464 -21.558 24.573 1.00 96.75 162 ASN A N 1
ATOM 1280 C CA . ASN A 1 162 ? -10.299 -20.356 24.524 1.00 96.75 162 ASN A CA 1
ATOM 1281 C C . ASN A 1 162 ? -9.480 -19.075 24.301 1.00 96.75 162 ASN A C 1
ATOM 1283 O O . ASN A 1 162 ? -10.029 -17.972 24.342 1.00 96.75 162 ASN A O 1
ATOM 1287 N N . SER A 1 163 ? -8.164 -19.195 24.115 1.00 96.62 163 SER A N 1
ATOM 1288 C CA . SER A 1 163 ? -7.302 -18.052 23.829 1.00 96.62 163 SER A CA 1
ATOM 1289 C C . SER A 1 163 ? -7.557 -17.515 22.422 1.00 96.62 163 SER A C 1
ATOM 1291 O O . SER A 1 163 ? -7.910 -18.269 21.511 1.00 96.62 163 SER A O 1
ATOM 1293 N N . THR A 1 164 ? -7.365 -16.211 22.209 1.00 93.06 164 THR A N 1
ATOM 1294 C CA . THR A 1 164 ? -7.646 -15.625 20.890 1.00 93.06 164 THR A CA 1
ATOM 1295 C C . THR A 1 164 ? -6.722 -16.187 19.813 1.00 93.06 164 THR A C 1
ATOM 1297 O O . THR A 1 164 ? -7.179 -16.409 18.696 1.00 93.06 164 THR A O 1
ATOM 1300 N N . LYS A 1 165 ? -5.470 -16.532 20.141 1.00 91.19 165 LYS A N 1
ATOM 1301 C CA . LYS A 1 165 ? -4.555 -17.193 19.202 1.00 91.19 165 LYS A CA 1
ATOM 1302 C C . LYS A 1 165 ? -5.122 -18.514 18.662 1.00 91.19 165 LYS A C 1
ATOM 1304 O O . LYS A 1 165 ? -4.944 -18.814 17.482 1.00 91.19 165 LYS A O 1
ATOM 1309 N N . VAL A 1 166 ? -5.806 -19.291 19.506 1.00 94.19 166 VAL A N 1
ATOM 1310 C CA . VAL A 1 166 ? -6.429 -20.564 19.108 1.00 94.19 166 VAL A CA 1
ATOM 1311 C C . VAL A 1 166 ? -7.752 -20.329 18.384 1.00 94.19 166 VAL A C 1
ATOM 1313 O O . VAL A 1 166 ? -7.955 -20.887 17.309 1.00 94.19 166 VAL A O 1
ATOM 1316 N N . LEU A 1 167 ? -8.619 -19.460 18.913 1.00 94.00 167 LEU A N 1
ATOM 1317 C CA . LEU A 1 167 ? -9.921 -19.157 18.306 1.00 94.00 167 LEU A CA 1
ATOM 1318 C C . LEU A 1 167 ? -9.791 -18.583 16.888 1.00 94.00 167 LEU A C 1
ATOM 1320 O O . LEU A 1 167 ? -10.558 -18.952 16.003 1.00 94.00 167 LEU A O 1
ATOM 1324 N N . PHE A 1 168 ? -8.800 -17.716 16.662 1.00 88.94 168 PHE A N 1
ATOM 1325 C CA . PHE A 1 168 ? -8.494 -17.156 15.343 1.00 88.94 168 PHE A CA 1
ATOM 1326 C C . PHE A 1 168 ? -7.549 -18.029 14.514 1.00 88.94 168 PHE A C 1
ATOM 1328 O O . PHE A 1 168 ? -7.120 -17.598 13.448 1.00 88.94 168 PHE A O 1
ATOM 1335 N N . LYS A 1 169 ? -7.222 -19.242 14.983 1.00 90.50 169 LYS A N 1
ATOM 1336 C CA . LYS A 1 169 ? -6.389 -20.210 14.260 1.00 90.50 169 LYS A CA 1
ATOM 1337 C C . LYS A 1 169 ? -5.080 -19.604 13.751 1.00 90.50 169 LYS A C 1
ATOM 1339 O O . LYS A 1 169 ? -4.635 -19.894 12.648 1.00 90.50 169 LYS A O 1
ATOM 1344 N N . VAL A 1 170 ? -4.424 -18.785 14.570 1.00 84.12 170 VAL A N 1
ATOM 1345 C CA . VAL A 1 170 ? -3.214 -18.043 14.167 1.00 84.12 170 VAL A CA 1
ATOM 1346 C C . VAL A 1 170 ? -2.084 -18.982 13.722 1.00 84.12 170 VAL A C 1
ATOM 1348 O O . VAL A 1 170 ? -1.246 -18.607 12.912 1.00 84.12 170 VAL A O 1
ATOM 1351 N N . ALA A 1 171 ? -2.063 -20.222 14.218 1.00 81.38 171 ALA A N 1
ATOM 1352 C CA . ALA A 1 171 ? -1.114 -21.243 13.775 1.00 81.38 171 ALA A CA 1
ATOM 1353 C C . ALA A 1 171 ? -1.350 -21.731 12.329 1.00 81.38 171 ALA A C 1
ATOM 1355 O O . ALA A 1 171 ? -0.413 -22.236 11.716 1.00 81.38 171 ALA A O 1
ATOM 1356 N N . GLU A 1 172 ? -2.576 -21.597 11.812 1.00 82.75 172 GLU A N 1
ATOM 1357 C CA . GLU A 1 172 ? -2.966 -21.914 10.430 1.00 82.75 172 GLU A CA 1
ATOM 1358 C C . GLU A 1 172 ? -2.778 -20.707 9.494 1.00 82.75 172 GLU A C 1
ATOM 1360 O O . GLU A 1 172 ? -2.764 -20.873 8.276 1.00 82.75 172 GLU A O 1
ATOM 1365 N N . CYS A 1 173 ? -2.623 -19.491 10.035 1.00 69.62 173 CYS A N 1
ATOM 1366 C CA . CYS A 1 173 ? -2.280 -18.325 9.230 1.00 69.62 173 CYS A CA 1
ATOM 1367 C C . CYS A 1 173 ? -0.897 -18.529 8.600 1.00 69.62 173 CYS A C 1
ATOM 1369 O O . CYS A 1 173 ? 0.056 -18.906 9.289 1.00 69.62 173 CYS A O 1
ATOM 1371 N N . GLY A 1 174 ? -0.779 -18.251 7.299 1.00 62.53 174 GLY A N 1
ATOM 1372 C CA . GLY A 1 174 ? 0.512 -18.236 6.619 1.00 62.53 174 GLY A CA 1
ATOM 1373 C C . GLY A 1 174 ? 1.464 -17.310 7.370 1.00 62.53 174 GLY A C 1
ATOM 1374 O O . GLY A 1 174 ? 1.199 -16.116 7.501 1.00 62.53 174 GLY A O 1
ATOM 1375 N N . LYS A 1 175 ? 2.548 -17.865 7.924 1.00 56.25 175 LYS A N 1
ATOM 1376 C CA . LYS A 1 175 ? 3.629 -17.047 8.478 1.00 56.25 175 LYS A CA 1
ATOM 1377 C C . LYS A 1 175 ? 4.189 -16.241 7.315 1.00 56.25 175 LYS A C 1
ATOM 1379 O O . LYS A 1 175 ? 4.506 -16.823 6.282 1.00 56.25 175 LYS A O 1
ATOM 1384 N N . VAL A 1 176 ? 4.228 -14.922 7.475 1.00 49.94 176 VAL A N 1
ATOM 1385 C CA . VAL A 1 176 ? 4.557 -13.955 6.423 1.00 49.94 176 VAL A CA 1
ATOM 1386 C C . VAL A 1 176 ? 6.042 -14.051 6.064 1.00 49.94 176 VAL A C 1
ATOM 1388 O O . VAL A 1 176 ? 6.848 -13.210 6.442 1.00 49.94 176 VAL A O 1
ATOM 1391 N N . ASP A 1 177 ? 6.402 -15.109 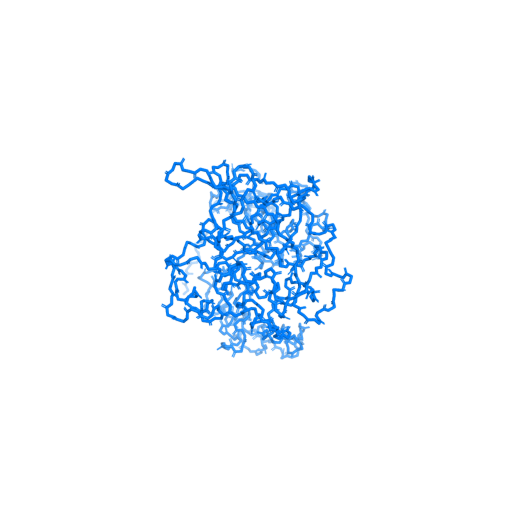5.347 1.00 45.62 177 ASP A N 1
ATOM 1392 C CA . ASP A 1 177 ? 7.510 -15.093 4.396 1.00 45.62 177 ASP A CA 1
ATOM 1393 C C . ASP A 1 177 ? 6.985 -14.890 2.963 1.00 45.62 177 ASP A C 1
ATOM 1395 O O . ASP A 1 177 ? 7.778 -14.658 2.052 1.00 45.62 177 ASP A O 1
ATOM 1399 N N . GLU A 1 178 ? 5.661 -14.915 2.745 1.00 46.59 178 GLU A N 1
ATOM 1400 C CA . GLU A 1 178 ? 5.090 -14.485 1.471 1.00 46.59 178 GLU A CA 1
ATOM 1401 C C . GLU A 1 178 ? 4.903 -12.962 1.470 1.00 46.59 178 GLU A C 1
ATOM 1403 O O . GLU A 1 178 ? 4.124 -12.437 2.273 1.00 46.59 178 GLU A O 1
ATOM 1408 N N . PRO A 1 179 ? 5.620 -12.218 0.606 1.00 47.84 179 PRO A N 1
ATOM 1409 C CA . PRO A 1 179 ? 5.347 -10.804 0.421 1.00 47.84 179 PRO A CA 1
ATOM 1410 C C . PRO A 1 179 ? 3.894 -10.631 -0.025 1.00 47.84 179 PRO A C 1
ATOM 1412 O O . PRO A 1 179 ? 3.411 -11.378 -0.874 1.00 47.84 179 PRO A O 1
ATOM 1415 N N . LEU A 1 180 ? 3.210 -9.636 0.553 1.00 49.47 180 LEU A N 1
ATOM 1416 C CA . LEU A 1 180 ? 1.912 -9.147 0.081 1.00 49.47 180 LEU A CA 1
ATOM 1417 C C . LEU A 1 180 ? 1.919 -9.114 -1.451 1.00 49.47 180 LEU A C 1
ATOM 1419 O O . LEU A 1 180 ? 2.705 -8.363 -2.014 1.00 49.47 180 LEU A O 1
ATOM 1423 N N . SER A 1 181 ? 1.086 -9.925 -2.109 1.00 57.25 181 SER A N 1
ATOM 1424 C CA . SER A 1 181 ? 0.990 -9.911 -3.569 1.00 57.25 181 SER A CA 1
ATOM 1425 C C . SER A 1 181 ? 0.156 -8.705 -4.000 1.00 57.25 181 SER A C 1
ATOM 1427 O O . SER A 1 181 ? -1.070 -8.768 -4.044 1.00 57.25 181 SER A O 1
ATOM 1429 N N . PHE A 1 182 ? 0.816 -7.588 -4.301 1.00 63.25 182 PHE A N 1
ATOM 1430 C CA . PHE A 1 182 ? 0.191 -6.394 -4.883 1.00 63.25 182 PHE A CA 1
ATOM 1431 C C . PHE A 1 182 ? -0.080 -6.540 -6.381 1.00 63.25 182 PHE A C 1
ATOM 1433 O O . PHE A 1 182 ? -0.810 -5.747 -6.974 1.00 63.25 182 PHE A O 1
ATOM 1440 N N . SER A 1 183 ? 0.549 -7.534 -6.999 1.00 67.94 183 SER A N 1
ATOM 1441 C CA . SER A 1 183 ? 0.345 -7.897 -8.394 1.00 67.94 183 SER A CA 1
ATOM 1442 C C . SER A 1 183 ? -0.772 -8.922 -8.597 1.00 67.94 183 SER A C 1
ATOM 1444 O O . SER A 1 183 ? -1.083 -9.196 -9.746 1.00 67.94 183 SER A O 1
ATOM 1446 N N . GLU A 1 184 ? -1.373 -9.490 -7.541 1.00 74.19 184 GLU A N 1
ATOM 1447 C CA . GLU A 1 184 ? -2.449 -10.500 -7.632 1.00 74.19 184 GLU A CA 1
ATOM 1448 C C . GLU A 1 184 ? -2.095 -11.675 -8.566 1.00 74.19 184 GLU A C 1
ATOM 1450 O O . GLU A 1 184 ? -2.905 -12.158 -9.355 1.00 74.19 184 GLU A O 1
ATOM 1455 N N . GLY A 1 185 ? -0.834 -12.116 -8.526 1.00 79.00 185 GLY A N 1
ATOM 1456 C CA . GLY A 1 185 ? -0.344 -13.195 -9.383 1.00 79.00 185 GLY A CA 1
ATOM 1457 C C . GLY A 1 185 ? -0.162 -12.821 -10.859 1.00 79.00 185 GLY A C 1
ATOM 1458 O O . GLY A 1 185 ? 0.001 -13.728 -11.674 1.00 79.00 185 GLY A O 1
ATOM 1459 N N . ARG A 1 186 ? -0.164 -11.530 -11.223 1.00 92.25 186 ARG A N 1
ATOM 1460 C CA . ARG A 1 186 ? 0.194 -11.010 -12.562 1.00 92.25 186 ARG A CA 1
ATOM 1461 C C . ARG A 1 186 ? 1.711 -11.091 -12.807 1.00 92.25 186 ARG A C 1
ATOM 1463 O O . ARG A 1 186 ? 2.412 -11.857 -12.149 1.00 92.25 186 ARG A O 1
ATOM 1470 N N . ALA A 1 187 ? 2.221 -10.349 -13.788 1.00 95.19 187 ALA A N 1
ATOM 1471 C CA . ALA A 1 187 ? 3.638 -10.216 -14.127 1.00 95.19 187 ALA A CA 1
ATOM 1472 C C . ALA A 1 187 ? 4.558 -10.185 -12.881 1.00 95.19 187 ALA A C 1
ATOM 1474 O O . ALA A 1 187 ? 4.594 -9.170 -12.181 1.00 95.19 187 ALA A O 1
ATOM 1475 N N . PRO A 1 188 ? 5.336 -11.250 -12.589 1.00 93.44 188 PRO A N 1
ATOM 1476 C CA . PRO A 1 188 ? 5.976 -11.406 -11.276 1.00 93.44 188 PRO A CA 1
ATOM 1477 C C . PRO A 1 188 ? 6.988 -10.314 -10.914 1.00 93.44 188 PRO A C 1
ATOM 1479 O O . PRO A 1 188 ? 7.174 -9.986 -9.746 1.00 93.44 188 PRO A O 1
ATOM 1482 N N . TRP A 1 189 ? 7.637 -9.706 -11.907 1.00 96.06 189 TRP A N 1
ATOM 1483 C CA . TRP A 1 189 ? 8.572 -8.599 -11.687 1.00 96.06 189 TRP A CA 1
ATOM 1484 C C . TRP A 1 189 ? 7.890 -7.291 -11.279 1.00 96.06 189 TRP A C 1
ATOM 1486 O O . TRP A 1 189 ? 8.557 -6.399 -10.751 1.00 96.06 189 TRP A O 1
ATOM 1496 N N . MET A 1 190 ? 6.576 -7.164 -11.487 1.00 96.06 190 MET A N 1
ATOM 1497 C CA . MET A 1 190 ? 5.821 -6.024 -10.973 1.00 96.06 190 MET A CA 1
ATOM 1498 C C . MET A 1 190 ? 5.669 -6.076 -9.465 1.00 96.06 190 MET A C 1
ATOM 1500 O O . MET A 1 190 ? 5.680 -5.019 -8.846 1.00 96.06 190 MET A O 1
ATOM 1504 N N . GLU A 1 191 ? 5.608 -7.267 -8.868 1.00 91.06 191 GLU A N 1
ATOM 1505 C CA . GLU A 1 191 ? 5.636 -7.406 -7.413 1.00 91.06 191 GLU A CA 1
ATOM 1506 C C . GLU A 1 191 ? 6.914 -6.778 -6.854 1.00 91.06 191 GLU A C 1
ATOM 1508 O O . GLU A 1 191 ? 6.876 -5.835 -6.066 1.00 91.06 191 GLU A O 1
ATOM 1513 N N . THR A 1 192 ? 8.059 -7.212 -7.381 1.00 91.75 192 THR A N 1
ATOM 1514 C CA . THR A 1 192 ? 9.375 -6.679 -7.032 1.00 91.75 192 THR A CA 1
ATOM 1515 C C . THR A 1 192 ? 9.441 -5.158 -7.210 1.00 91.75 192 THR A C 1
ATOM 1517 O O . THR A 1 192 ? 9.926 -4.451 -6.328 1.00 91.75 192 THR A O 1
ATOM 1520 N N . ALA A 1 193 ? 8.910 -4.629 -8.313 1.00 95.06 193 ALA A N 1
ATOM 1521 C CA . ALA A 1 193 ? 8.913 -3.195 -8.585 1.00 95.06 193 ALA A CA 1
ATOM 1522 C C . ALA A 1 193 ? 7.979 -2.391 -7.653 1.00 95.06 193 ALA A C 1
ATOM 1524 O O . ALA A 1 193 ? 8.330 -1.284 -7.230 1.00 95.06 193 ALA A O 1
ATOM 1525 N N . ILE A 1 194 ? 6.809 -2.942 -7.308 1.00 92.56 194 ILE A N 1
ATOM 1526 C CA . ILE A 1 194 ? 5.833 -2.323 -6.399 1.00 92.56 194 ILE A CA 1
ATOM 1527 C C . ILE A 1 194 ? 6.383 -2.259 -4.972 1.00 92.56 194 ILE A C 1
ATOM 1529 O O . ILE A 1 194 ? 6.271 -1.225 -4.310 1.00 92.56 194 ILE A O 1
ATOM 1533 N N . GLN A 1 195 ? 7.066 -3.307 -4.516 1.00 87.62 195 GLN A N 1
ATOM 1534 C CA . GLN A 1 195 ? 7.743 -3.282 -3.219 1.00 87.62 195 GLN A CA 1
ATOM 1535 C C . GLN A 1 195 ? 8.805 -2.172 -3.157 1.00 87.62 195 GLN A C 1
ATOM 1537 O O . GLN A 1 195 ? 8.922 -1.480 -2.142 1.00 87.62 195 GLN A O 1
ATOM 1542 N N . GLU A 1 196 ? 9.540 -1.919 -4.247 1.00 91.00 196 GLU A N 1
ATOM 1543 C CA . GLU A 1 196 ? 10.535 -0.840 -4.268 1.00 91.00 196 GLU A CA 1
ATOM 1544 C C . GLU A 1 196 ? 9.913 0.551 -4.145 1.00 91.00 196 GLU A C 1
ATOM 1546 O O . GLU A 1 196 ? 10.437 1.391 -3.409 1.00 91.00 196 GLU A O 1
ATOM 1551 N N . ILE A 1 197 ? 8.789 0.819 -4.815 1.00 91.19 197 ILE A N 1
ATOM 1552 C CA . ILE A 1 197 ? 8.097 2.105 -4.654 1.00 91.19 197 ILE A CA 1
ATOM 1553 C C . ILE A 1 197 ? 7.430 2.224 -3.273 1.00 91.19 197 ILE A C 1
ATOM 1555 O O . ILE A 1 197 ? 7.458 3.306 -2.694 1.00 91.19 197 ILE A O 1
ATOM 1559 N N . ILE A 1 198 ? 6.926 1.141 -2.676 1.00 84.69 198 ILE A N 1
ATOM 1560 C CA . ILE A 1 198 ? 6.405 1.168 -1.296 1.00 84.69 198 ILE A CA 1
ATOM 1561 C C . ILE A 1 198 ? 7.519 1.527 -0.298 1.00 84.69 198 ILE A C 1
ATOM 1563 O O . ILE A 1 198 ? 7.337 2.388 0.565 1.00 84.69 198 ILE A O 1
ATOM 1567 N N . ASN A 1 199 ? 8.697 0.915 -0.440 1.00 83.12 199 ASN A N 1
ATOM 1568 C CA . ASN A 1 199 ? 9.804 1.070 0.509 1.00 83.12 199 ASN A CA 1
ATOM 1569 C C . ASN A 1 199 ? 10.612 2.364 0.309 1.00 83.12 199 ASN A C 1
ATOM 1571 O O . ASN A 1 199 ? 11.129 2.965 1.269 1.00 83.12 199 ASN A O 1
ATOM 1575 N N . TYR A 1 200 ? 10.754 2.798 -0.943 1.00 87.25 200 TYR A N 1
ATOM 1576 C CA . TYR A 1 200 ? 11.684 3.856 -1.338 1.00 87.25 200 TYR A CA 1
ATOM 1577 C C . TYR A 1 200 ? 11.057 4.970 -2.178 1.00 87.25 200 TYR A C 1
ATOM 1579 O O . TYR A 1 200 ? 11.745 5.949 -2.477 1.00 87.25 200 TYR A O 1
ATOM 1587 N N . GLY A 1 201 ? 9.780 4.859 -2.536 1.00 87.44 201 GLY A N 1
ATOM 1588 C CA . GLY A 1 201 ? 9.071 5.863 -3.317 1.00 87.44 201 GLY A CA 1
ATOM 1589 C C . GLY A 1 201 ? 9.142 7.256 -2.692 1.00 87.44 201 GLY A C 1
ATOM 1590 O O . GLY A 1 201 ? 9.182 7.426 -1.471 1.00 87.44 201 GLY A O 1
ATOM 1591 N N . GLY A 1 202 ? 9.282 8.268 -3.549 1.00 80.00 202 GLY A N 1
ATOM 1592 C CA . GLY A 1 202 ? 9.434 9.668 -3.136 1.00 80.00 202 GLY A CA 1
ATOM 1593 C C . GLY A 1 202 ? 10.763 10.023 -2.447 1.00 80.00 202 GLY A C 1
ATOM 1594 O O . GLY A 1 202 ? 11.005 11.199 -2.174 1.00 80.00 202 GLY A O 1
ATOM 1595 N N . LYS A 1 203 ? 11.654 9.057 -2.174 1.00 84.56 203 LYS A N 1
ATOM 1596 C CA . LYS A 1 203 ? 13.005 9.341 -1.668 1.00 84.56 203 LYS A CA 1
ATOM 1597 C C . LYS A 1 203 ? 13.930 9.699 -2.829 1.00 84.56 203 LYS A C 1
ATOM 1599 O O . LYS A 1 203 ? 14.056 8.952 -3.798 1.00 84.56 203 LYS A O 1
ATOM 1604 N N . HIS A 1 204 ? 14.632 10.822 -2.707 1.00 82.12 204 HIS A N 1
ATOM 1605 C CA . HIS A 1 204 ? 15.650 11.212 -3.680 1.00 82.12 204 HIS A CA 1
ATOM 1606 C C . HIS A 1 204 ? 16.869 10.282 -3.641 1.00 82.12 204 HIS A C 1
ATOM 1608 O O . HIS A 1 204 ? 17.242 9.747 -2.599 1.00 82.12 204 HIS A O 1
ATOM 1614 N N . GLU A 1 205 ? 17.538 10.162 -4.786 1.00 81.12 205 GLU A N 1
ATOM 1615 C CA . GLU A 1 205 ? 18.648 9.244 -5.067 1.00 81.12 205 GLU A CA 1
ATOM 1616 C C . GLU A 1 205 ? 19.737 9.130 -3.982 1.00 81.12 205 GLU A C 1
ATOM 1618 O O . GLU A 1 205 ? 20.208 8.028 -3.710 1.00 81.12 205 GLU A O 1
ATOM 1623 N N . LYS A 1 206 ? 20.104 10.225 -3.301 1.00 83.25 206 LYS A N 1
ATOM 1624 C CA . LYS A 1 206 ? 21.111 10.193 -2.225 1.00 83.25 206 LYS A CA 1
ATOM 1625 C C . LYS A 1 206 ? 20.674 9.335 -1.035 1.00 83.25 206 LYS A C 1
ATOM 1627 O O . LYS A 1 206 ? 21.505 8.663 -0.435 1.00 83.25 206 LYS A O 1
ATOM 1632 N N . ALA A 1 207 ? 19.382 9.343 -0.706 1.00 86.81 207 ALA A N 1
ATOM 1633 C CA . ALA A 1 207 ? 18.833 8.604 0.429 1.00 86.81 207 ALA A CA 1
ATOM 1634 C C . ALA A 1 207 ? 18.794 7.085 0.191 1.00 86.81 207 ALA A C 1
ATOM 1636 O O . ALA A 1 207 ? 18.635 6.321 1.139 1.00 86.81 207 ALA A O 1
ATOM 1637 N N . ILE A 1 208 ? 18.937 6.649 -1.064 1.00 88.12 208 ILE A N 1
ATOM 1638 C CA . ILE A 1 208 ? 18.844 5.242 -1.465 1.00 88.12 208 ILE A CA 1
ATOM 1639 C C . ILE A 1 208 ? 20.070 4.779 -2.268 1.00 88.12 208 ILE A C 1
ATOM 1641 O O . ILE A 1 208 ? 20.004 3.763 -2.949 1.00 88.12 208 ILE A O 1
ATOM 1645 N N . ASP A 1 209 ? 21.212 5.476 -2.170 1.00 89.19 209 ASP A N 1
ATOM 1646 C CA . ASP A 1 209 ? 22.439 5.179 -2.937 1.00 89.19 209 ASP A CA 1
ATOM 1647 C C . ASP A 1 209 ? 22.893 3.720 -2.792 1.00 89.19 209 ASP A C 1
ATOM 1649 O O . ASP A 1 209 ? 23.249 3.078 -3.779 1.00 89.19 209 ASP A O 1
ATOM 1653 N N . LYS A 1 210 ? 22.808 3.168 -1.573 1.00 89.56 210 LYS A N 1
ATOM 1654 C CA . LYS A 1 210 ? 23.116 1.756 -1.312 1.00 89.56 210 LYS A CA 1
ATOM 1655 C C . LYS A 1 210 ? 22.247 0.825 -2.161 1.00 89.56 210 LYS A C 1
ATOM 1657 O O . LYS A 1 210 ? 22.773 -0.083 -2.791 1.00 89.56 210 LYS A O 1
ATOM 1662 N N . ARG A 1 211 ? 20.942 1.095 -2.229 1.00 92.06 211 ARG A N 1
ATOM 1663 C CA . ARG A 1 211 ? 19.994 0.311 -3.027 1.00 92.06 211 ARG A CA 1
ATOM 1664 C C . ARG A 1 211 ? 20.213 0.514 -4.528 1.00 92.06 211 ARG A C 1
ATOM 1666 O O . ARG A 1 211 ? 20.190 -0.440 -5.292 1.00 92.06 211 ARG A O 1
ATOM 1673 N N . ILE A 1 212 ? 20.541 1.735 -4.951 1.00 90.38 212 ILE A N 1
ATOM 1674 C CA . ILE A 1 212 ? 20.880 2.039 -6.350 1.00 90.38 212 ILE A CA 1
ATOM 1675 C C . ILE A 1 212 ? 22.095 1.233 -6.828 1.00 90.38 212 ILE A C 1
ATOM 1677 O O . ILE A 1 212 ? 22.106 0.757 -7.963 1.00 90.38 212 ILE A O 1
ATOM 1681 N N . ARG A 1 213 ? 23.105 1.036 -5.972 1.00 92.25 213 ARG A N 1
ATOM 1682 C CA . ARG A 1 213 ? 24.266 0.187 -6.295 1.00 92.25 213 ARG A CA 1
ATOM 1683 C C . ARG A 1 213 ? 23.867 -1.260 -6.563 1.00 92.25 213 ARG A C 1
ATOM 1685 O O . ARG A 1 213 ? 24.462 -1.899 -7.427 1.00 92.25 213 ARG A O 1
ATOM 1692 N N . GLU A 1 214 ? 22.860 -1.767 -5.857 1.00 92.50 214 GLU A N 1
ATOM 1693 C CA . GLU A 1 214 ? 22.317 -3.108 -6.092 1.00 92.50 214 GLU A CA 1
ATOM 1694 C C . GLU A 1 214 ? 21.612 -3.189 -7.449 1.00 92.50 214 GLU A C 1
ATOM 1696 O O . GLU A 1 214 ? 21.829 -4.152 -8.184 1.00 92.50 214 GLU A O 1
ATOM 1701 N N . TYR A 1 215 ? 20.874 -2.146 -7.848 1.00 94.69 215 TYR A N 1
ATOM 1702 C CA . TYR A 1 215 ? 20.317 -2.080 -9.202 1.00 94.69 215 TYR A CA 1
ATOM 1703 C C . TYR A 1 215 ? 21.419 -2.090 -10.258 1.00 94.69 215 TYR A C 1
ATOM 1705 O O . TYR A 1 215 ? 21.355 -2.844 -11.224 1.00 94.69 215 TYR A O 1
ATOM 1713 N N . HIS A 1 216 ? 22.457 -1.268 -10.088 1.00 94.19 216 HIS A N 1
ATOM 1714 C CA . HIS A 1 216 ? 23.553 -1.204 -11.052 1.00 94.19 216 HIS A CA 1
ATOM 1715 C C . HIS A 1 216 ? 24.340 -2.510 -11.152 1.00 94.19 216 HIS A C 1
ATOM 1717 O O . HIS A 1 216 ? 24.818 -2.822 -12.239 1.00 94.19 216 HIS A O 1
ATOM 1723 N N . LYS A 1 217 ? 24.418 -3.304 -10.078 1.00 92.12 217 LYS A N 1
ATOM 1724 C CA . LYS A 1 217 ? 24.975 -4.661 -10.135 1.00 92.12 217 LYS A CA 1
ATOM 1725 C C . LYS A 1 217 ? 24.186 -5.557 -11.100 1.00 92.12 217 LYS A C 1
ATOM 1727 O O . LYS A 1 217 ? 24.808 -6.232 -11.909 1.00 92.12 217 LYS A O 1
ATOM 1732 N N . ALA A 1 218 ? 22.853 -5.514 -11.055 1.00 89.31 218 ALA A N 1
ATOM 1733 C CA . ALA A 1 218 ? 21.985 -6.216 -12.011 1.00 89.31 218 ALA A CA 1
ATOM 1734 C C . ALA A 1 218 ? 22.009 -5.591 -13.421 1.00 89.31 218 ALA A C 1
ATOM 1736 O O . ALA A 1 218 ? 21.668 -6.226 -14.405 1.00 89.31 218 ALA A O 1
ATOM 1737 N N . GLY A 1 219 ? 22.423 -4.329 -13.544 1.00 89.00 219 GLY A N 1
ATOM 1738 C CA . GLY A 1 219 ? 22.615 -3.650 -14.826 1.00 89.00 219 GLY A CA 1
ATOM 1739 C C . GLY A 1 219 ? 24.042 -3.714 -15.382 1.00 89.00 219 GLY A C 1
ATOM 1740 O O . GLY A 1 219 ? 24.388 -2.856 -16.193 1.00 89.00 219 GLY A O 1
ATOM 1741 N N . GLY A 1 220 ? 24.903 -4.614 -14.899 1.00 89.88 220 GLY A N 1
ATOM 1742 C CA . GLY A 1 220 ? 26.284 -4.750 -15.382 1.00 89.88 220 GLY A CA 1
ATOM 1743 C C . GLY A 1 220 ? 27.242 -3.594 -15.036 1.00 89.88 220 GLY A C 1
ATOM 1744 O O . GLY A 1 220 ? 28.370 -3.568 -15.519 1.00 89.88 220 GLY A O 1
ATOM 1745 N N . LEU A 1 221 ? 26.840 -2.639 -14.186 1.00 89.56 221 LEU A N 1
ATOM 1746 C CA . LEU A 1 221 ? 27.632 -1.470 -13.763 1.00 89.56 221 LEU A CA 1
ATOM 1747 C C . LEU A 1 221 ? 27.991 -1.506 -12.267 1.00 89.56 221 LEU A C 1
ATOM 1749 O O . LEU A 1 221 ? 27.799 -0.532 -11.530 1.00 89.56 221 LEU A O 1
ATOM 1753 N N . SER A 1 222 ? 28.530 -2.632 -11.802 1.00 85.19 222 SER A N 1
ATOM 1754 C CA . SER A 1 222 ? 28.931 -2.818 -10.399 1.00 85.19 222 SER A CA 1
ATOM 1755 C C . SER A 1 222 ? 29.806 -1.667 -9.876 1.00 85.19 222 SER A C 1
ATOM 1757 O O . SER A 1 222 ? 30.769 -1.256 -10.516 1.00 85.19 222 SER A O 1
ATOM 1759 N N . GLY A 1 223 ? 29.467 -1.135 -8.697 1.00 79.19 223 GLY A N 1
ATOM 1760 C CA . GLY A 1 223 ? 30.187 -0.021 -8.062 1.00 79.19 223 GLY A CA 1
ATOM 1761 C C . GLY A 1 223 ? 29.662 1.380 -8.409 1.00 79.19 223 GLY A C 1
ATOM 1762 O O . GLY A 1 223 ? 29.982 2.336 -7.696 1.00 79.19 223 GLY A O 1
ATOM 1763 N N . SER A 1 224 ? 28.798 1.506 -9.422 1.00 85.44 224 SER A N 1
ATOM 1764 C CA . SER A 1 224 ? 28.119 2.766 -9.753 1.00 85.44 224 SER A CA 1
ATOM 1765 C C . SER A 1 224 ? 27.030 3.096 -8.733 1.00 85.44 224 SER A C 1
ATOM 1767 O O . SER A 1 224 ? 26.314 2.212 -8.273 1.00 85.44 224 SER A O 1
ATOM 1769 N N . GLY A 1 225 ? 26.917 4.372 -8.362 1.00 83.69 225 GLY A N 1
ATOM 1770 C CA . GLY A 1 225 ? 25.916 4.870 -7.412 1.00 83.69 225 GLY A CA 1
ATOM 1771 C C . GLY A 1 225 ? 24.948 5.875 -8.038 1.00 83.69 225 GLY A C 1
ATOM 1772 O O . GLY A 1 225 ? 24.862 6.016 -9.254 1.00 83.69 225 GLY A O 1
ATOM 1773 N N . SER A 1 226 ? 24.283 6.648 -7.186 1.00 83.50 226 SER A N 1
ATOM 1774 C CA . SER A 1 226 ? 23.228 7.628 -7.493 1.00 83.50 226 SER A CA 1
ATOM 1775 C C . SER A 1 226 ? 23.561 8.704 -8.535 1.00 83.50 226 SER A C 1
ATOM 1777 O O . SER A 1 226 ? 22.658 9.390 -8.996 1.00 83.50 226 SER A O 1
ATOM 1779 N N . LYS A 1 227 ? 24.821 8.873 -8.951 1.00 84.75 227 LYS A N 1
ATOM 1780 C CA . LYS A 1 227 ? 25.193 9.830 -10.012 1.00 84.75 227 LYS A CA 1
ATOM 1781 C C . LYS A 1 227 ? 24.854 9.337 -11.424 1.00 84.75 227 LYS A C 1
ATOM 1783 O O . LYS A 1 227 ? 24.774 10.155 -12.335 1.00 84.75 227 LYS A O 1
ATOM 1788 N N . ILE A 1 228 ? 24.645 8.036 -11.612 1.00 85.31 228 ILE A N 1
ATOM 1789 C CA . ILE A 1 228 ? 24.400 7.424 -12.922 1.00 85.31 228 ILE A CA 1
ATOM 1790 C C . ILE A 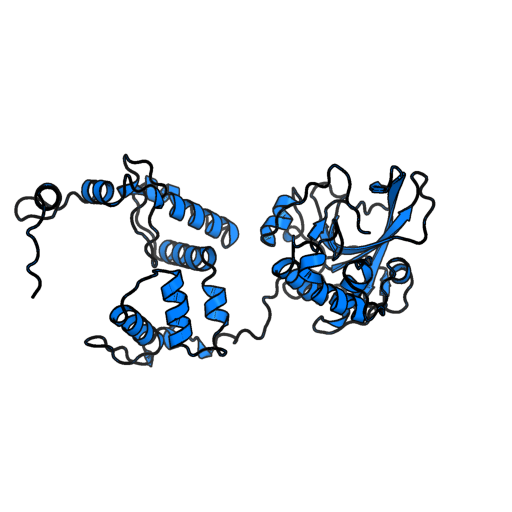1 228 ? 22.900 7.176 -13.123 1.00 85.31 228 ILE A C 1
ATOM 1792 O O . ILE A 1 228 ? 22.171 6.871 -12.177 1.00 85.31 228 ILE A O 1
ATOM 1796 N N . ALA A 1 229 ? 22.421 7.341 -14.359 1.00 87.06 229 ALA A N 1
ATOM 1797 C CA . ALA A 1 229 ? 21.049 7.006 -14.721 1.00 87.06 229 ALA A CA 1
ATOM 1798 C C . ALA A 1 229 ? 20.794 5.509 -14.493 1.00 87.06 229 ALA A C 1
ATOM 1800 O O . ALA A 1 229 ? 21.574 4.665 -14.928 1.00 87.06 229 ALA A O 1
ATOM 1801 N N . ARG A 1 230 ? 19.697 5.173 -13.810 1.00 91.00 230 ARG A N 1
ATOM 1802 C CA . ARG A 1 230 ? 19.458 3.805 -13.309 1.00 91.00 230 ARG A CA 1
ATOM 1803 C C . ARG A 1 230 ? 18.183 3.147 -13.820 1.00 91.00 230 ARG A C 1
ATOM 1805 O O . ARG A 1 230 ? 17.805 2.109 -13.298 1.00 91.00 230 ARG A O 1
ATOM 1812 N N . CYS A 1 231 ? 17.498 3.735 -14.801 1.00 93.44 231 CYS A N 1
ATOM 1813 C CA . CYS A 1 231 ? 16.221 3.200 -15.285 1.00 93.44 231 CYS A CA 1
ATOM 1814 C C . CYS A 1 231 ? 16.348 1.752 -15.797 1.00 93.44 231 CYS A C 1
ATOM 1816 O O . CYS A 1 231 ? 15.612 0.881 -15.346 1.00 93.44 231 CYS A O 1
ATOM 1818 N N . ALA A 1 232 ? 17.343 1.472 -16.640 1.00 94.88 232 ALA A N 1
ATOM 1819 C CA . ALA A 1 232 ? 17.601 0.133 -17.170 1.00 94.88 232 ALA A CA 1
ATOM 1820 C C . ALA A 1 232 ? 18.141 -0.842 -16.117 1.00 94.88 232 ALA A C 1
ATOM 1822 O O . ALA A 1 232 ? 17.717 -1.996 -16.061 1.00 94.88 232 ALA A O 1
ATOM 1823 N N . SER A 1 233 ? 18.997 -0.357 -15.215 1.00 95.88 233 SER A N 1
ATOM 1824 C CA . SER A 1 233 ? 19.467 -1.131 -14.064 1.00 95.88 233 SER A CA 1
ATOM 1825 C C . SER A 1 233 ? 18.322 -1.533 -13.128 1.00 95.88 233 SER A C 1
ATOM 1827 O O . SER A 1 233 ? 18.282 -2.666 -12.670 1.00 95.88 233 SER A O 1
ATOM 1829 N N . PHE A 1 234 ? 17.365 -0.635 -12.878 1.00 96.56 234 PHE A N 1
ATOM 1830 C CA . PHE A 1 234 ? 16.187 -0.908 -12.054 1.00 96.56 234 PHE A CA 1
ATOM 1831 C C . PHE A 1 234 ? 15.292 -1.983 -12.678 1.00 96.56 234 PHE A C 1
ATOM 1833 O O . PHE A 1 234 ? 14.923 -2.931 -11.992 1.00 96.56 234 PHE A O 1
ATOM 1840 N N . VAL A 1 235 ? 14.984 -1.881 -13.976 1.00 97.44 235 VAL A N 1
ATOM 1841 C CA . VAL A 1 235 ? 14.165 -2.895 -14.662 1.00 97.44 235 VAL A CA 1
ATOM 1842 C C . VAL A 1 235 ? 14.887 -4.244 -14.711 1.00 97.44 235 VAL A C 1
ATOM 1844 O O . VAL A 1 235 ? 14.271 -5.263 -14.413 1.00 97.44 235 VAL A O 1
ATOM 1847 N N . SER A 1 236 ? 16.195 -4.255 -14.997 1.00 97.25 236 SER A N 1
ATOM 1848 C CA . SER A 1 236 ? 17.010 -5.482 -14.950 1.00 97.25 236 SER A CA 1
ATOM 1849 C C . SER A 1 236 ? 16.960 -6.126 -13.566 1.00 97.25 236 SER A C 1
ATOM 1851 O O . SER A 1 236 ? 16.712 -7.320 -13.437 1.00 97.25 236 SER A O 1
ATOM 1853 N N . TRP A 1 237 ? 17.102 -5.312 -12.518 1.00 97.06 237 TRP A N 1
ATOM 1854 C CA . TRP A 1 237 ? 17.020 -5.770 -11.138 1.00 97.06 237 TRP A CA 1
ATOM 1855 C C . TRP A 1 237 ? 15.643 -6.349 -10.790 1.00 97.06 237 TRP A C 1
ATOM 1857 O O . TRP A 1 237 ? 15.591 -7.400 -10.154 1.00 97.06 237 TRP A O 1
ATOM 1867 N N . CYS A 1 238 ? 14.546 -5.726 -11.237 1.00 97.25 238 CYS A N 1
ATOM 1868 C CA . CYS A 1 238 ? 13.192 -6.240 -10.998 1.00 97.25 238 CYS A CA 1
ATOM 1869 C C . CYS A 1 238 ? 12.983 -7.625 -11.626 1.00 97.25 238 CYS A C 1
ATOM 1871 O O . CYS A 1 238 ? 12.385 -8.487 -10.992 1.00 97.25 238 CYS A O 1
ATOM 1873 N N . LEU A 1 239 ? 13.506 -7.852 -12.837 1.00 97.50 239 LEU A N 1
ATOM 1874 C CA . LEU A 1 239 ? 13.445 -9.149 -13.523 1.00 97.50 239 LEU A CA 1
ATOM 1875 C C . LEU A 1 239 ? 14.309 -10.219 -12.834 1.00 97.50 239 LEU A C 1
ATOM 1877 O O . LEU A 1 239 ? 13.876 -11.352 -12.640 1.00 97.50 239 LEU A O 1
ATOM 1881 N N . GLU A 1 240 ? 15.529 -9.861 -12.431 1.00 96.12 240 GLU A N 1
ATOM 1882 C CA . GLU A 1 240 ? 16.480 -10.800 -11.817 1.00 96.12 240 GLU A CA 1
ATOM 1883 C C . GLU A 1 240 ? 16.133 -11.153 -10.357 1.00 96.12 240 GLU A C 1
ATOM 1885 O O . GLU A 1 240 ? 16.608 -12.167 -9.832 1.00 96.12 240 GLU A O 1
ATOM 1890 N N . ASN A 1 241 ? 15.316 -10.324 -9.696 1.00 93.31 241 ASN A N 1
ATOM 1891 C CA . ASN A 1 241 ? 14.890 -10.487 -8.299 1.00 93.31 241 ASN A CA 1
ATOM 1892 C C . ASN A 1 241 ? 13.389 -10.778 -8.153 1.00 93.31 241 ASN A C 1
ATOM 1894 O O . ASN A 1 241 ? 12.852 -10.667 -7.052 1.00 93.31 241 ASN A O 1
ATOM 1898 N N . SER A 1 242 ? 12.700 -11.139 -9.233 1.00 91.88 242 SER A N 1
ATOM 1899 C CA . SER A 1 242 ? 11.343 -11.676 -9.149 1.00 91.88 242 SER A CA 1
ATOM 1900 C C . SER A 1 242 ? 11.348 -13.172 -8.837 1.00 91.88 242 SER A C 1
ATOM 1902 O O . SER A 1 242 ? 12.364 -13.856 -8.981 1.00 91.88 242 SER A O 1
ATOM 1904 N N . THR A 1 243 ? 10.184 -13.692 -8.451 1.00 86.56 243 THR A N 1
ATOM 1905 C CA . THR A 1 243 ? 9.950 -15.128 -8.271 1.00 86.56 243 THR A CA 1
ATOM 1906 C C . THR A 1 243 ? 8.781 -15.554 -9.166 1.00 86.56 243 THR A C 1
ATOM 1908 O O . THR A 1 243 ? 7.657 -15.134 -8.903 1.00 86.56 243 THR A O 1
ATOM 1911 N N . PRO A 1 244 ? 9.004 -16.363 -10.220 1.00 90.31 244 PRO A N 1
ATOM 1912 C CA . PRO A 1 244 ? 10.300 -16.849 -10.700 1.00 90.31 244 PRO A CA 1
ATOM 1913 C C . PRO A 1 244 ? 11.189 -15.715 -11.233 1.00 90.31 244 PRO A C 1
ATOM 1915 O O . PRO A 1 244 ? 10.707 -14.627 -11.554 1.00 90.31 244 PRO A O 1
ATOM 1918 N N . LYS A 1 245 ? 12.493 -15.982 -11.332 1.00 93.88 245 LYS A N 1
ATOM 1919 C CA . LYS A 1 245 ? 13.468 -15.055 -11.921 1.00 93.88 245 LYS A CA 1
ATOM 1920 C C . LYS A 1 245 ? 13.368 -15.071 -13.441 1.00 93.88 245 LYS A C 1
ATOM 1922 O O . LYS A 1 245 ? 13.181 -16.136 -14.028 1.00 93.88 245 LYS A O 1
ATOM 1927 N N . PHE A 1 246 ? 13.575 -13.915 -14.062 1.00 96.06 246 PHE A N 1
ATOM 1928 C CA . PHE A 1 246 ? 13.646 -13.776 -15.514 1.00 96.06 246 PHE A CA 1
ATOM 1929 C C . PHE A 1 246 ? 15.024 -13.286 -15.947 1.00 96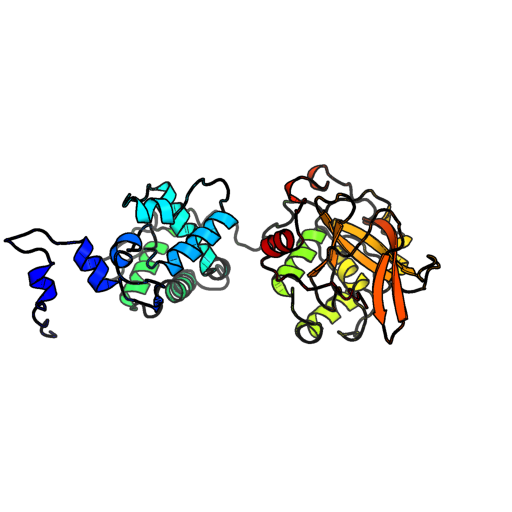.06 246 PHE A C 1
ATOM 1931 O O . PHE A 1 246 ? 15.669 -12.497 -15.255 1.00 96.06 246 PHE A O 1
ATOM 1938 N N . GLU A 1 247 ? 15.464 -13.733 -17.122 1.00 96.31 247 GLU A N 1
ATOM 1939 C CA . GLU A 1 247 ? 16.640 -13.156 -17.762 1.00 96.31 247 GLU A CA 1
ATOM 1940 C C . GLU A 1 247 ? 16.373 -11.692 -18.118 1.00 96.31 247 GLU A C 1
ATOM 1942 O O . GLU A 1 247 ? 15.312 -11.331 -18.634 1.00 96.31 247 GLU A O 1
ATOM 1947 N N . SER A 1 248 ? 17.358 -10.841 -17.855 1.00 96.06 248 SER A N 1
ATOM 1948 C CA . SER A 1 248 ? 17.315 -9.425 -18.195 1.00 96.06 248 SER A CA 1
ATOM 1949 C C . SER A 1 248 ? 18.376 -9.105 -19.255 1.00 96.06 248 SER A C 1
ATOM 1951 O O . SER A 1 248 ? 19.262 -9.921 -19.513 1.00 96.06 248 SER A O 1
ATOM 1953 N N . PRO A 1 249 ? 18.338 -7.922 -19.888 1.00 95.81 249 PRO A N 1
ATOM 1954 C CA . PRO A 1 249 ? 19.452 -7.450 -20.708 1.00 95.81 249 PRO A CA 1
ATOM 1955 C C . PRO A 1 249 ? 20.770 -7.223 -19.953 1.00 95.81 249 PRO A C 1
ATOM 1957 O O . PRO A 1 249 ? 21.770 -6.889 -20.583 1.00 95.81 249 PRO A O 1
ATOM 1960 N N . HIS A 1 250 ? 20.760 -7.331 -18.619 1.00 94.88 250 HIS A N 1
ATOM 1961 C CA . HIS A 1 250 ? 21.896 -7.126 -17.723 1.00 94.88 250 HIS A CA 1
ATOM 1962 C C . HIS A 1 250 ? 22.683 -5.845 -18.044 1.00 94.88 250 HIS A C 1
ATOM 1964 O O . HIS A 1 250 ? 23.912 -5.826 -18.132 1.00 94.88 250 HIS A O 1
ATOM 1970 N N . SER A 1 251 ? 21.952 -4.752 -18.290 1.00 91.38 251 SER A N 1
ATOM 1971 C CA . SER A 1 251 ? 22.526 -3.515 -18.811 1.00 91.38 251 SER A CA 1
ATOM 1972 C C . SER A 1 251 ? 21.929 -2.270 -18.169 1.00 91.38 251 SER A C 1
ATOM 1974 O O . SER A 1 251 ? 20.727 -2.163 -17.932 1.00 91.38 251 SER A O 1
ATOM 1976 N N . ALA A 1 252 ? 22.783 -1.277 -17.941 1.00 90.50 252 ALA A N 1
ATOM 1977 C CA . ALA A 1 252 ? 22.392 0.067 -17.544 1.00 90.50 252 ALA A CA 1
ATOM 1978 C C . ALA A 1 252 ? 21.999 0.960 -18.734 1.00 90.50 252 ALA A C 1
ATOM 1980 O O . ALA A 1 252 ? 21.548 2.087 -18.523 1.00 90.50 252 ALA A O 1
ATOM 1981 N N . SER A 1 253 ? 22.140 0.475 -19.973 1.00 91.44 253 SER A N 1
ATOM 1982 C CA . SER A 1 253 ? 21.717 1.207 -21.166 1.00 91.44 253 SER A CA 1
ATOM 1983 C C . SER A 1 253 ? 20.284 0.854 -21.551 1.00 91.44 253 SER A C 1
ATOM 1985 O O . SER A 1 253 ? 19.989 -0.278 -21.935 1.00 91.44 253 SER A O 1
ATOM 1987 N N . SER A 1 254 ? 19.388 1.841 -21.526 1.00 91.94 254 SER A N 1
ATOM 1988 C CA . SER A 1 254 ? 17.995 1.666 -21.958 1.00 91.94 254 SER A CA 1
ATOM 1989 C C . SER A 1 254 ? 17.867 1.330 -23.446 1.00 91.94 254 SER A C 1
ATOM 1991 O O . SER A 1 254 ? 16.920 0.654 -23.836 1.00 91.94 254 SER A O 1
ATOM 1993 N N . SER A 1 255 ? 18.826 1.736 -24.285 1.00 89.69 255 SER A N 1
ATOM 1994 C CA . SER A 1 255 ? 18.797 1.455 -25.727 1.00 89.69 255 SER A CA 1
ATOM 1995 C C . SER A 1 255 ? 18.951 -0.030 -26.062 1.00 89.69 255 SER A C 1
ATOM 1997 O O . SER A 1 255 ? 18.413 -0.474 -27.075 1.00 89.69 255 SER A O 1
ATOM 1999 N N . ILE A 1 256 ? 19.624 -0.801 -25.201 1.00 92.38 256 ILE A N 1
ATOM 2000 C CA . ILE A 1 256 ? 19.843 -2.240 -25.402 1.00 92.38 256 ILE A CA 1
ATOM 2001 C C . ILE A 1 256 ? 18.528 -3.020 -25.280 1.00 92.38 256 ILE A C 1
ATOM 2003 O O . ILE A 1 256 ? 18.330 -4.003 -25.985 1.00 92.38 256 ILE A O 1
ATOM 2007 N N . PHE A 1 257 ? 17.579 -2.550 -24.466 1.00 95.12 257 PHE A N 1
ATOM 2008 C CA . PHE A 1 257 ? 16.295 -3.227 -24.257 1.00 95.12 257 PHE A CA 1
ATOM 2009 C C . PHE A 1 257 ? 15.453 -3.360 -25.535 1.00 95.12 257 PHE A C 1
ATOM 2011 O O . PHE A 1 257 ? 14.588 -4.223 -25.604 1.00 95.12 257 PHE A O 1
ATOM 2018 N N . PHE A 1 258 ? 15.695 -2.530 -26.555 1.00 91.75 258 PHE A N 1
ATOM 2019 C CA . PHE A 1 258 ? 14.919 -2.558 -27.796 1.00 91.75 258 PHE A CA 1
ATOM 2020 C C . PHE A 1 258 ? 15.154 -3.819 -28.645 1.00 91.75 258 PHE A C 1
ATOM 2022 O O . PHE A 1 258 ? 14.270 -4.222 -29.395 1.00 91.75 258 PHE A O 1
ATOM 2029 N N . ASN A 1 259 ? 16.350 -4.409 -28.587 1.00 91.06 259 ASN A N 1
ATOM 2030 C CA . ASN A 1 259 ? 16.744 -5.520 -29.460 1.00 91.06 259 ASN A CA 1
ATOM 2031 C C . ASN A 1 259 ? 17.546 -6.614 -28.741 1.00 91.06 259 ASN A C 1
ATOM 2033 O O . ASN A 1 259 ? 18.195 -7.429 -29.397 1.00 91.06 259 ASN A O 1
ATOM 2037 N N . HIS A 1 260 ? 17.529 -6.627 -27.408 1.00 96.69 260 HIS A N 1
ATOM 2038 C CA . HIS A 1 260 ? 18.215 -7.659 -26.646 1.00 96.69 260 HIS A CA 1
ATOM 2039 C C . HIS A 1 260 ? 17.528 -9.017 -26.814 1.00 96.69 260 HIS A C 1
ATOM 2041 O O . HIS A 1 260 ? 16.304 -9.113 -26.798 1.00 96.69 260 HIS A O 1
ATOM 2047 N N . SER A 1 261 ? 18.319 -10.085 -26.915 1.00 97.06 261 SER A N 1
ATOM 2048 C CA . SER A 1 261 ? 17.829 -11.444 -27.183 1.00 97.06 261 SER A CA 1
ATOM 2049 C C . SER A 1 261 ? 16.964 -12.040 -26.069 1.00 97.06 261 SER A C 1
ATOM 2051 O O . SER A 1 261 ? 16.266 -13.017 -26.327 1.00 97.06 261 SER A O 1
ATOM 2053 N N . THR A 1 262 ? 17.010 -11.475 -24.860 1.00 97.56 262 THR A N 1
ATOM 2054 C CA . THR A 1 262 ? 16.220 -11.901 -23.688 1.00 97.56 262 THR A CA 1
ATOM 2055 C C . THR A 1 262 ? 14.836 -11.261 -23.624 1.00 97.56 262 THR A C 1
ATOM 2057 O O . THR A 1 262 ? 14.066 -11.579 -22.720 1.00 97.56 262 THR A O 1
ATOM 2060 N N . LEU A 1 263 ? 14.498 -10.378 -24.568 1.00 98.06 263 LEU A N 1
ATOM 2061 C CA . LEU A 1 263 ? 13.213 -9.691 -24.629 1.00 98.06 263 LEU A CA 1
ATOM 2062 C C . LEU A 1 263 ? 12.505 -9.959 -25.962 1.00 98.06 263 LEU A C 1
ATOM 2064 O O . LEU A 1 263 ? 13.135 -10.150 -27.000 1.00 98.06 263 LEU A O 1
ATOM 2068 N N . GLU A 1 264 ? 11.176 -9.935 -25.931 1.00 97.31 264 GLU A N 1
ATOM 2069 C CA . GLU A 1 264 ? 10.305 -10.102 -27.096 1.00 97.31 264 GLU A CA 1
ATOM 2070 C C . GLU A 1 264 ? 9.315 -8.932 -27.186 1.00 97.31 264 GLU A C 1
ATOM 2072 O O . GLU A 1 264 ? 8.807 -8.504 -26.145 1.00 97.31 264 GLU A O 1
ATOM 2077 N N . PRO A 1 265 ? 8.995 -8.423 -28.392 1.00 97.62 265 PRO A N 1
ATOM 2078 C CA . PRO A 1 265 ? 7.931 -7.438 -28.567 1.00 97.62 265 PRO A CA 1
ATOM 2079 C C . PRO A 1 265 ? 6.573 -7.973 -28.099 1.00 97.62 265 PRO A C 1
ATOM 2081 O O . PRO A 1 265 ? 6.264 -9.154 -28.273 1.00 97.62 265 PRO A O 1
ATOM 2084 N N . CYS A 1 266 ? 5.738 -7.101 -27.543 1.00 96.88 266 CYS A N 1
ATOM 2085 C CA . CYS A 1 266 ? 4.390 -7.452 -27.105 1.00 96.88 266 CYS A CA 1
ATOM 2086 C C . CYS A 1 266 ? 3.420 -6.267 -27.200 1.00 96.88 266 CYS A C 1
ATOM 2088 O O . CYS A 1 266 ? 3.818 -5.136 -27.479 1.00 96.88 266 CYS A O 1
ATOM 2090 N N . GLU A 1 267 ? 2.139 -6.525 -26.937 1.00 93.75 267 GLU A N 1
ATOM 2091 C CA . GLU A 1 267 ? 1.181 -5.463 -26.620 1.00 93.75 267 GLU A CA 1
ATOM 2092 C C . GLU A 1 267 ? 1.408 -4.928 -25.199 1.00 93.75 267 GLU A C 1
ATOM 2094 O O . GLU A 1 267 ? 2.109 -5.535 -24.387 1.00 93.75 267 GLU A O 1
ATOM 2099 N N . ALA A 1 268 ? 0.822 -3.773 -24.887 1.00 93.69 268 ALA A N 1
ATOM 2100 C CA . ALA A 1 268 ? 0.878 -3.230 -23.538 1.00 93.69 268 ALA A CA 1
ATOM 2101 C C . ALA A 1 268 ? 0.028 -4.072 -22.573 1.00 93.69 268 ALA A C 1
ATOM 2103 O O . ALA A 1 268 ? -1.141 -4.351 -22.826 1.00 93.69 268 ALA A O 1
ATOM 2104 N N . PHE A 1 269 ? 0.608 -4.415 -21.430 1.00 95.69 269 PHE A N 1
ATOM 2105 C CA . PHE A 1 269 ? -0.045 -5.097 -20.317 1.00 95.69 269 PHE A CA 1
ATOM 2106 C C . PHE A 1 269 ? 0.587 -4.609 -19.009 1.00 95.69 269 PHE A C 1
ATOM 2108 O O . PHE A 1 269 ? 1.600 -3.905 -19.034 1.00 95.69 269 PHE A O 1
ATOM 2115 N N . PHE A 1 270 ? 0.013 -4.959 -17.865 1.00 95.75 270 PHE A N 1
ATOM 2116 C CA . PHE A 1 270 ? 0.602 -4.636 -16.571 1.00 95.75 270 PHE A CA 1
ATOM 2117 C C . PHE A 1 270 ? 1.947 -5.343 -16.385 1.00 95.75 270 PHE A C 1
ATOM 2119 O O . PHE A 1 270 ? 2.025 -6.564 -16.299 1.00 95.75 270 PHE A O 1
ATOM 2126 N N . GLY A 1 271 ? 3.023 -4.568 -16.330 1.00 96.88 271 GLY A N 1
ATOM 2127 C CA . GLY A 1 271 ? 4.394 -5.064 -16.306 1.00 96.88 271 GLY A CA 1
ATOM 2128 C C . GLY A 1 271 ? 5.091 -5.091 -17.657 1.00 96.88 271 GLY A C 1
ATOM 2129 O O . GLY A 1 271 ? 6.286 -5.384 -17.686 1.00 96.88 271 GLY A O 1
ATOM 2130 N N . ALA A 1 272 ? 4.427 -4.722 -18.756 1.00 97.69 272 ALA A N 1
ATOM 2131 C CA . ALA A 1 272 ? 5.113 -4.541 -20.031 1.00 97.69 272 ALA A CA 1
ATOM 2132 C C . ALA A 1 272 ? 6.273 -3.544 -19.881 1.00 97.69 272 ALA A C 1
ATOM 2134 O O . ALA A 1 272 ? 6.132 -2.476 -19.278 1.00 97.69 272 ALA A O 1
ATOM 2135 N N . ILE A 1 273 ? 7.425 -3.887 -20.447 1.00 98.00 273 ILE A N 1
ATOM 2136 C CA . ILE A 1 273 ? 8.619 -3.050 -20.432 1.00 98.00 273 ILE A CA 1
ATOM 2137 C C . ILE A 1 273 ? 8.490 -2.041 -21.570 1.00 98.00 273 ILE A C 1
ATOM 2139 O O . ILE A 1 273 ? 8.613 -2.388 -22.744 1.00 98.00 273 ILE A O 1
ATOM 2143 N N . ALA A 1 274 ? 8.234 -0.783 -21.233 1.00 96.25 274 ALA A N 1
ATOM 2144 C CA . ALA A 1 274 ? 8.145 0.291 -22.207 1.00 96.25 274 ALA A CA 1
ATOM 2145 C C . ALA A 1 274 ? 9.521 0.919 -22.434 1.00 96.25 274 ALA A C 1
ATOM 2147 O O . ALA A 1 274 ? 10.128 1.459 -21.505 1.00 96.25 274 ALA A O 1
ATOM 2148 N N . VAL A 1 275 ? 10.002 0.873 -23.679 1.00 95.62 275 VAL A N 1
ATOM 2149 C CA . VAL A 1 275 ? 11.321 1.390 -24.066 1.00 95.62 275 VAL A CA 1
ATOM 2150 C C . VAL A 1 275 ? 11.158 2.665 -24.883 1.00 95.62 275 VAL A C 1
ATOM 2152 O O . VAL A 1 275 ? 10.427 2.700 -25.871 1.00 95.62 275 VAL A O 1
ATOM 2155 N N . PHE A 1 276 ? 11.886 3.710 -24.507 1.00 94.12 276 PHE A N 1
ATOM 2156 C CA . PHE A 1 276 ? 11.872 5.022 -25.144 1.00 94.12 276 PHE A CA 1
ATOM 2157 C C . PHE A 1 276 ? 13.270 5.409 -25.609 1.00 94.12 276 PHE A C 1
ATOM 2159 O O . PHE A 1 276 ? 14.258 5.146 -24.924 1.00 94.12 276 PHE A O 1
ATOM 2166 N N . SER A 1 277 ? 13.347 6.122 -26.729 1.00 93.56 277 SER A N 1
ATOM 2167 C CA . SER A 1 277 ? 14.561 6.835 -27.135 1.00 93.56 277 SER A CA 1
ATOM 2168 C C . SER A 1 277 ? 14.372 8.328 -26.931 1.00 93.56 277 SER A C 1
ATOM 2170 O O . SER A 1 277 ? 13.305 8.872 -27.234 1.00 93.56 277 SER A O 1
ATOM 2172 N N . ASP A 1 278 ? 15.424 8.995 -26.467 1.00 92.38 278 ASP A N 1
ATOM 2173 C CA . ASP A 1 278 ? 15.482 10.444 -26.552 1.00 92.38 278 ASP A CA 1
ATOM 2174 C C . ASP A 1 278 ? 15.574 10.849 -28.018 1.00 92.38 278 ASP A C 1
ATOM 2176 O O . ASP A 1 278 ? 16.159 10.159 -28.856 1.00 92.38 278 ASP A O 1
ATOM 2180 N N . CYS A 1 279 ? 14.984 11.984 -28.345 1.00 91.88 279 CYS A N 1
ATOM 2181 C CA . CYS A 1 279 ? 14.982 12.534 -29.683 1.00 91.88 279 CYS A CA 1
ATOM 2182 C C . CYS A 1 279 ? 14.962 14.063 -29.643 1.00 91.88 279 CYS A C 1
ATOM 2184 O O . CYS A 1 279 ? 14.785 14.701 -28.599 1.00 91.88 279 CYS A O 1
ATOM 2186 N N . TYR A 1 280 ? 15.224 14.664 -30.797 1.00 89.31 280 TYR A N 1
ATOM 2187 C CA . TYR A 1 280 ? 14.962 16.079 -31.031 1.00 89.31 280 TYR A CA 1
ATOM 2188 C C . TYR A 1 280 ? 13.473 16.291 -31.345 1.00 89.31 280 TYR A C 1
ATOM 2190 O O . TYR A 1 280 ? 12.741 15.334 -31.591 1.00 89.31 280 TYR A O 1
ATOM 2198 N N . SER A 1 281 ? 13.023 17.546 -31.392 1.00 89.69 281 SER A N 1
ATOM 2199 C CA . SER A 1 281 ? 11.630 17.891 -31.730 1.00 89.69 281 SER A CA 1
ATOM 2200 C C . SER A 1 281 ? 11.180 17.362 -33.097 1.00 89.69 281 SER A C 1
ATOM 2202 O O . SER A 1 281 ? 10.001 17.101 -33.291 1.00 89.69 281 SER A O 1
ATOM 2204 N N . ASN A 1 282 ? 12.114 17.165 -34.033 1.00 88.19 282 ASN A N 1
ATOM 2205 C CA . ASN A 1 282 ? 11.859 16.574 -35.349 1.00 88.19 282 ASN A CA 1
ATOM 2206 C C . ASN A 1 282 ? 11.853 15.031 -35.350 1.00 88.19 282 ASN A C 1
ATOM 2208 O O . ASN A 1 282 ? 11.840 14.418 -36.414 1.00 88.19 282 ASN A O 1
ATOM 2212 N N . GLY A 1 283 ? 11.933 14.392 -34.179 1.00 86.19 283 GLY A N 1
ATOM 2213 C CA . GLY A 1 283 ? 11.904 12.938 -34.027 1.00 86.19 283 GLY A CA 1
ATOM 2214 C C . GLY A 1 283 ? 13.227 12.219 -34.314 1.00 86.19 283 GLY A C 1
ATOM 2215 O O . GLY A 1 283 ? 13.294 11.001 -34.131 1.00 86.19 283 GLY A O 1
ATOM 2216 N N . LYS A 1 284 ? 14.301 12.924 -34.708 1.00 88.75 284 LYS A N 1
ATOM 2217 C CA . LYS A 1 284 ? 15.628 12.308 -34.883 1.00 88.75 284 LYS A CA 1
ATOM 2218 C C . LYS A 1 284 ? 16.129 11.773 -33.538 1.00 88.75 284 LYS A C 1
ATOM 2220 O O . LYS A 1 284 ? 16.219 12.526 -32.569 1.00 88.75 284 LYS A O 1
ATOM 2225 N N . MET A 1 285 ? 16.441 10.481 -33.483 1.00 89.00 285 MET A N 1
ATOM 2226 C CA . MET A 1 285 ? 16.813 9.791 -32.245 1.00 89.00 285 MET A CA 1
ATOM 2227 C C . MET A 1 285 ? 18.221 10.165 -31.763 1.00 89.00 285 MET A C 1
ATOM 2229 O O . MET A 1 285 ? 19.108 10.483 -32.558 1.00 89.00 285 MET A O 1
ATOM 2233 N N . LYS A 1 286 ? 18.412 10.096 -30.447 1.00 86.69 286 LYS A N 1
ATOM 2234 C CA . LYS A 1 286 ? 19.690 10.194 -29.735 1.00 86.69 286 LYS A CA 1
ATOM 2235 C C . LYS A 1 286 ? 20.091 8.811 -29.204 1.00 86.69 286 LYS A C 1
ATOM 2237 O O . LYS A 1 286 ? 19.295 7.876 -29.227 1.00 86.69 286 LYS A O 1
ATOM 2242 N N . GLY A 1 287 ? 21.330 8.685 -28.726 1.00 79.31 287 GLY A N 1
ATOM 2243 C CA . GLY A 1 287 ? 21.842 7.440 -28.134 1.00 79.31 287 GLY A CA 1
ATOM 2244 C C . GLY A 1 287 ? 21.320 7.141 -26.721 1.00 79.31 287 GLY A C 1
ATOM 2245 O O . GLY A 1 287 ? 21.464 6.016 -26.250 1.00 79.31 287 GLY A O 1
ATOM 2246 N N . SER A 1 288 ? 20.719 8.129 -26.053 1.00 86.75 288 SER A N 1
ATOM 2247 C CA . SER A 1 288 ? 20.099 8.008 -24.731 1.00 86.75 288 SER A CA 1
ATOM 2248 C C . SER A 1 288 ? 18.599 7.702 -24.832 1.00 86.75 288 SER A C 1
ATOM 2250 O O . SER A 1 288 ? 17.983 7.796 -25.898 1.00 86.75 288 SER A O 1
ATOM 2252 N N . GLY A 1 289 ? 17.991 7.309 -23.717 1.00 90.75 289 GLY A N 1
ATOM 2253 C CA . GLY A 1 289 ? 16.592 6.911 -23.689 1.00 90.75 289 GLY A CA 1
ATOM 2254 C C . GLY A 1 289 ? 16.100 6.595 -22.287 1.00 90.75 289 GLY A C 1
ATOM 2255 O O . GLY A 1 289 ? 16.765 6.878 -21.294 1.00 90.75 289 GLY A O 1
ATOM 2256 N N . HIS A 1 290 ? 14.934 5.968 -22.194 1.00 93.75 290 HIS A N 1
ATOM 2257 C CA . HIS A 1 290 ? 14.339 5.576 -20.921 1.00 93.75 290 HIS A CA 1
ATOM 2258 C C . HIS A 1 290 ? 13.689 4.202 -21.019 1.00 93.75 290 HIS A C 1
ATOM 2260 O O . HIS A 1 290 ? 13.257 3.792 -22.091 1.00 93.75 290 HIS A O 1
ATOM 2266 N N . VAL A 1 291 ? 13.606 3.504 -19.893 1.00 95.25 291 VAL A N 1
ATOM 2267 C CA . VAL A 1 291 ? 12.829 2.277 -19.767 1.00 95.25 291 VAL A CA 1
ATOM 2268 C C . VAL A 1 291 ? 12.062 2.299 -18.449 1.00 95.25 291 VAL A C 1
ATOM 2270 O O . VAL A 1 291 ? 12.591 2.745 -17.427 1.00 95.25 291 VAL A O 1
ATOM 2273 N N . THR A 1 292 ? 10.807 1.870 -18.496 1.00 96.00 292 THR A N 1
ATOM 2274 C CA . THR A 1 292 ? 9.874 1.856 -17.363 1.00 96.00 292 THR A CA 1
ATOM 2275 C C . THR A 1 292 ? 8.927 0.664 -17.494 1.00 96.00 292 THR A C 1
ATOM 2277 O O . THR A 1 292 ? 8.825 0.075 -18.573 1.00 96.00 292 THR A O 1
ATOM 2280 N N . LEU A 1 293 ? 8.250 0.296 -16.411 1.00 97.44 293 LEU A N 1
ATOM 2281 C CA . LEU A 1 293 ? 7.268 -0.786 -16.392 1.00 97.44 293 LEU A CA 1
ATOM 2282 C C . LEU A 1 293 ? 5.857 -0.202 -16.442 1.00 97.44 293 LEU A C 1
ATOM 2284 O O . LEU A 1 293 ? 5.545 0.731 -15.707 1.00 97.44 293 LEU A O 1
ATOM 2288 N N . VAL A 1 294 ? 4.988 -0.733 -17.295 1.00 96.25 294 VAL A N 1
ATOM 2289 C CA . VAL A 1 294 ? 3.592 -0.286 -17.371 1.00 96.25 294 VAL A CA 1
ATOM 2290 C C . VAL A 1 294 ? 2.849 -0.681 -16.090 1.00 96.25 294 VAL A C 1
ATOM 2292 O O . VAL A 1 294 ? 2.732 -1.860 -15.782 1.00 96.25 294 VAL A O 1
ATOM 2295 N N . TYR A 1 295 ? 2.329 0.302 -15.356 1.00 95.25 295 TYR A N 1
ATOM 2296 C CA . TYR A 1 295 ? 1.535 0.102 -14.137 1.00 95.25 295 TYR A CA 1
ATOM 2297 C C . TYR A 1 295 ? 0.028 0.256 -14.378 1.00 95.25 295 TYR A C 1
ATOM 2299 O O . TYR A 1 295 ? -0.780 -0.367 -13.704 1.00 95.25 295 TYR A O 1
ATOM 2307 N N . GLY A 1 296 ? -0.369 1.097 -15.331 1.00 93.19 296 GLY A N 1
ATOM 2308 C CA . GLY A 1 296 ? -1.776 1.364 -15.617 1.00 93.19 296 GLY A CA 1
ATOM 2309 C C . GLY A 1 296 ? -1.950 2.362 -16.749 1.00 93.19 296 GLY A C 1
ATOM 2310 O O . GLY A 1 296 ? -0.993 2.661 -17.465 1.00 93.19 296 GLY A O 1
ATOM 2311 N N . ARG A 1 297 ? -3.155 2.913 -16.901 1.00 91.31 297 ARG A N 1
ATOM 2312 C CA . ARG A 1 297 ? -3.450 3.964 -17.881 1.00 91.31 297 ARG A CA 1
ATOM 2313 C C . ARG A 1 297 ? -4.393 5.027 -17.343 1.00 91.31 297 ARG A C 1
ATOM 2315 O O . ARG A 1 297 ? -5.201 4.768 -16.456 1.00 91.31 297 ARG A O 1
ATOM 2322 N N . LEU A 1 298 ? -4.297 6.224 -17.907 1.00 87.88 298 LEU A N 1
ATOM 2323 C CA . LEU A 1 298 ? -5.280 7.268 -17.676 1.00 87.88 298 LEU A CA 1
ATOM 2324 C C . LEU A 1 298 ? -6.501 7.070 -18.579 1.00 87.88 298 LEU A C 1
ATOM 2326 O O . LEU A 1 298 ? -6.404 6.538 -19.689 1.00 87.88 298 LEU A O 1
ATOM 2330 N N . LEU A 1 299 ? -7.654 7.555 -18.120 1.00 84.81 299 LEU A N 1
ATOM 2331 C CA . LEU A 1 299 ? -8.914 7.510 -18.874 1.00 84.81 299 LEU A CA 1
ATOM 2332 C C . LEU A 1 299 ? -8.894 8.338 -20.176 1.00 84.81 299 LEU A C 1
ATOM 2334 O O . LEU A 1 299 ? -9.795 8.199 -21.001 1.00 84.81 299 LEU A O 1
ATOM 2338 N N . ASP A 1 300 ? -7.851 9.146 -20.407 1.00 77.62 300 ASP A N 1
ATOM 2339 C CA . ASP A 1 300 ? -7.615 9.864 -21.671 1.00 77.62 300 ASP A CA 1
ATOM 2340 C C . ASP A 1 300 ? -7.218 8.943 -22.849 1.00 77.62 300 ASP A C 1
ATOM 2342 O O . ASP A 1 300 ? -7.059 9.415 -23.976 1.00 77.62 300 ASP A O 1
ATOM 2346 N N . LYS A 1 301 ? -7.076 7.632 -22.586 1.00 63.53 301 LYS A N 1
ATOM 2347 C CA . LYS A 1 301 ? -6.770 6.523 -23.512 1.00 63.53 301 LYS A CA 1
ATOM 2348 C C . LYS A 1 301 ? -5.390 6.545 -24.182 1.00 63.53 301 LYS A C 1
ATOM 2350 O O . LYS A 1 301 ? -4.998 5.518 -24.727 1.00 63.53 301 LYS A O 1
ATOM 2355 N N . ASN A 1 302 ? -4.637 7.643 -24.108 1.00 72.12 302 ASN A N 1
ATOM 2356 C CA . ASN A 1 302 ? -3.341 7.799 -24.792 1.00 72.12 302 ASN A CA 1
ATOM 2357 C C . ASN A 1 302 ? -2.141 7.866 -23.840 1.00 72.12 302 ASN A C 1
ATOM 2359 O O . ASN A 1 302 ? -0.992 7.958 -24.288 1.00 72.12 302 ASN A O 1
ATOM 2363 N N . THR A 1 303 ? -2.396 7.826 -22.535 1.00 84.31 303 THR A N 1
ATOM 2364 C CA . THR A 1 303 ? -1.371 7.997 -21.513 1.00 84.31 303 THR A CA 1
ATOM 2365 C C . THR A 1 303 ? -1.323 6.767 -20.611 1.00 84.31 303 THR A C 1
ATOM 2367 O O . THR A 1 303 ? -2.251 6.522 -19.841 1.00 84.31 303 THR A O 1
ATOM 2370 N N . TYR A 1 304 ? -0.239 5.990 -20.681 1.00 89.50 304 TYR A N 1
ATOM 2371 C CA . TYR A 1 304 ? 0.024 4.964 -19.669 1.00 89.50 304 TYR A CA 1
ATOM 2372 C C . TYR A 1 304 ? 0.821 5.548 -18.506 1.00 89.50 304 TYR A C 1
ATOM 2374 O O . TYR A 1 304 ? 1.591 6.500 -18.647 1.00 89.50 304 TYR A O 1
ATOM 2382 N N . ILE A 1 305 ? 0.635 4.934 -17.348 1.00 93.19 305 ILE A N 1
ATOM 2383 C CA . ILE A 1 305 ? 1.361 5.223 -16.124 1.00 93.19 305 ILE A CA 1
ATOM 2384 C C . ILE A 1 305 ? 2.539 4.253 -16.062 1.00 93.19 305 ILE A C 1
ATOM 2386 O O . ILE A 1 305 ? 2.339 3.039 -16.033 1.00 93.19 305 ILE A O 1
ATOM 2390 N N . GLY A 1 306 ? 3.760 4.784 -16.067 1.00 94.25 306 GLY A N 1
ATOM 2391 C CA . GLY A 1 306 ? 4.989 4.002 -15.952 1.00 94.25 306 GLY A CA 1
ATOM 2392 C C . GLY A 1 306 ? 5.551 4.029 -14.533 1.00 94.25 306 GLY A C 1
ATOM 2393 O O . GLY A 1 306 ? 5.784 5.114 -13.995 1.00 94.25 306 GLY A O 1
ATOM 2394 N N . LEU A 1 307 ? 5.820 2.858 -13.960 1.00 94.62 307 LEU A N 1
ATOM 2395 C CA . LEU A 1 307 ? 6.594 2.670 -12.736 1.00 94.62 307 LEU A CA 1
ATOM 2396 C C . LEU A 1 307 ? 8.067 2.465 -13.099 1.00 94.62 307 LEU A C 1
ATOM 2398 O O . LEU A 1 307 ? 8.452 1.460 -13.701 1.00 94.62 307 LEU A O 1
ATOM 2402 N N . GLY A 1 308 ? 8.910 3.417 -12.714 1.00 89.81 308 GLY A N 1
ATOM 2403 C CA . GLY A 1 308 ? 10.327 3.406 -13.048 1.00 89.81 308 GLY A CA 1
ATOM 2404 C C . GLY A 1 308 ? 11.209 3.873 -11.898 1.00 89.81 308 GLY A C 1
ATOM 2405 O O . GLY A 1 308 ? 10.779 4.509 -10.939 1.00 89.81 308 GLY A O 1
ATOM 2406 N N . GLY A 1 309 ? 12.493 3.528 -11.998 1.00 84.06 309 GLY A N 1
ATOM 2407 C CA . GLY A 1 309 ? 13.439 3.715 -10.900 1.00 84.06 309 GLY A CA 1
ATOM 2408 C C . GLY A 1 309 ? 14.140 5.072 -10.853 1.00 84.06 309 GLY A C 1
ATOM 2409 O O . GLY A 1 309 ? 14.879 5.310 -9.899 1.00 84.06 309 GLY A O 1
ATOM 2410 N N . ASN A 1 310 ? 13.998 5.926 -11.875 1.00 82.31 310 ASN A N 1
ATOM 2411 C CA . ASN A 1 310 ? 14.794 7.158 -12.012 1.00 82.31 310 ASN A CA 1
ATOM 2412 C C . ASN A 1 310 ? 14.018 8.387 -12.513 1.00 82.31 310 ASN A C 1
ATOM 2414 O O . ASN A 1 310 ? 14.620 9.365 -12.956 1.00 82.31 310 ASN A O 1
ATOM 2418 N N . GLN A 1 311 ? 12.693 8.337 -12.485 1.00 81.88 311 GLN A N 1
ATOM 2419 C CA . GLN A 1 311 ? 11.841 9.415 -12.980 1.00 81.88 311 GLN A CA 1
ATOM 2420 C C . GLN A 1 311 ? 11.810 10.515 -11.912 1.00 81.88 311 GLN A C 1
ATOM 2422 O O . GLN A 1 311 ? 11.580 10.241 -10.732 1.00 81.88 311 GLN A O 1
ATOM 2427 N N . GLY A 1 312 ? 12.217 11.732 -12.273 1.00 82.31 312 GLY A N 1
ATOM 2428 C CA . GLY A 1 312 ? 12.447 12.795 -11.286 1.00 82.31 312 GLY A CA 1
ATOM 2429 C C . GLY A 1 312 ? 13.573 12.473 -10.285 1.00 82.31 312 GLY A C 1
ATOM 2430 O O . GLY A 1 312 ? 13.606 13.022 -9.185 1.00 82.31 312 GLY A O 1
ATOM 2431 N N . ASN A 1 313 ? 14.511 11.583 -10.646 1.00 85.56 313 ASN A N 1
ATOM 2432 C CA . ASN A 1 313 ? 15.544 11.007 -9.763 1.00 85.56 313 ASN A CA 1
ATOM 2433 C C . ASN A 1 313 ? 14.991 10.135 -8.610 1.00 85.56 313 ASN A C 1
ATOM 2435 O O . ASN A 1 313 ? 15.700 9.865 -7.631 1.00 85.56 313 ASN A O 1
ATOM 2439 N N . MET A 1 314 ? 13.746 9.669 -8.719 1.00 87.88 314 MET A N 1
ATOM 2440 C CA . MET A 1 314 ? 13.040 8.872 -7.710 1.00 87.88 314 MET A CA 1
ATOM 2441 C C . MET A 1 314 ? 12.512 7.563 -8.306 1.00 87.88 314 MET A C 1
ATOM 2443 O O . MET A 1 314 ? 12.499 7.381 -9.522 1.00 87.88 314 MET A O 1
ATOM 2447 N N . ILE A 1 315 ? 12.094 6.650 -7.427 1.00 90.81 315 ILE A N 1
ATOM 2448 C CA . ILE A 1 315 ? 11.210 5.538 -7.791 1.00 90.81 315 ILE A CA 1
ATOM 2449 C C . ILE A 1 315 ? 9.782 6.065 -7.662 1.00 90.81 315 ILE A C 1
ATOM 2451 O O . ILE A 1 315 ? 9.407 6.529 -6.583 1.00 90.81 315 ILE A O 1
ATOM 2455 N N . THR A 1 316 ? 9.016 6.104 -8.749 1.00 92.19 316 THR A N 1
ATOM 2456 C CA . THR A 1 316 ? 7.688 6.735 -8.733 1.00 92.19 316 THR A CA 1
ATOM 2457 C C . THR A 1 316 ? 6.792 6.231 -9.865 1.00 92.19 316 THR A C 1
ATOM 2459 O O . THR A 1 316 ? 7.255 5.541 -10.772 1.00 92.19 316 THR A O 1
ATOM 2462 N N . LEU A 1 317 ? 5.504 6.571 -9.796 1.00 93.12 317 LEU A N 1
ATOM 2463 C CA . LEU A 1 317 ? 4.579 6.446 -10.914 1.00 93.12 317 LEU A CA 1
ATOM 2464 C C . LEU A 1 317 ? 4.591 7.750 -11.710 1.00 93.12 317 LEU A C 1
ATOM 2466 O O . LEU A 1 317 ? 4.356 8.823 -11.149 1.00 93.12 317 LEU A O 1
ATOM 2470 N N . SER A 1 318 ? 4.810 7.654 -13.018 1.00 90.62 318 SER A N 1
ATOM 2471 C CA . SER A 1 318 ? 4.801 8.806 -13.917 1.00 90.62 318 SER A CA 1
ATOM 2472 C C . SER A 1 318 ? 3.756 8.652 -15.023 1.00 90.62 318 SER A C 1
ATOM 2474 O O . SER A 1 318 ? 3.744 7.622 -15.704 1.00 90.62 318 SER A O 1
ATOM 2476 N N . PRO A 1 319 ? 2.906 9.670 -15.253 1.00 87.50 319 PRO A N 1
ATOM 2477 C CA . PRO A 1 319 ? 1.943 9.704 -16.345 1.00 87.50 319 PRO A CA 1
ATOM 2478 C C . PRO A 1 319 ? 2.512 10.391 -17.600 1.00 87.50 319 PRO A C 1
ATOM 2480 O O . PRO A 1 319 ? 1.761 10.733 -18.501 1.00 87.50 319 PRO A O 1
ATOM 2483 N N . ASN A 1 320 ? 3.812 10.688 -17.674 1.00 83.94 320 ASN A N 1
ATOM 2484 C CA . ASN A 1 320 ? 4.333 11.626 -18.682 1.00 83.94 320 ASN A CA 1
ATOM 2485 C C . ASN A 1 320 ? 4.653 11.008 -20.044 1.00 83.94 320 ASN A C 1
ATOM 2487 O O . ASN A 1 320 ? 5.342 11.624 -20.857 1.00 83.94 320 ASN A O 1
ATOM 2491 N N . TYR A 1 321 ? 4.193 9.790 -20.310 1.00 84.69 321 TYR A N 1
ATOM 2492 C CA . TYR A 1 321 ? 4.598 9.048 -21.494 1.00 84.69 321 TYR A CA 1
ATOM 2493 C C . TYR A 1 321 ? 3.458 8.939 -22.502 1.00 84.69 321 TYR A C 1
ATOM 2495 O O . TYR A 1 321 ? 2.337 8.556 -22.165 1.00 84.69 321 TYR A O 1
ATOM 2503 N N . LYS A 1 322 ? 3.770 9.248 -23.765 1.00 84.50 322 LYS A N 1
ATOM 2504 C CA . LYS A 1 322 ? 2.893 8.974 -24.906 1.00 84.50 322 LYS A CA 1
ATOM 2505 C C . LYS A 1 322 ? 3.314 7.674 -25.575 1.00 84.50 322 LYS A C 1
ATOM 2507 O O . LYS A 1 322 ? 4.493 7.469 -25.869 1.00 84.50 322 LYS A O 1
ATOM 2512 N N . PHE A 1 323 ? 2.338 6.797 -25.788 1.00 83.25 323 PHE A N 1
ATOM 2513 C CA . PHE A 1 323 ? 2.562 5.433 -26.275 1.00 83.25 323 PHE A CA 1
ATOM 2514 C C . PHE A 1 323 ? 1.996 5.181 -27.672 1.00 83.25 323 PHE A C 1
ATOM 2516 O O . PHE A 1 323 ? 2.133 4.090 -28.209 1.00 83.25 323 PHE A O 1
ATOM 2523 N N . ASP A 1 324 ? 1.429 6.212 -28.291 1.00 82.69 324 ASP A N 1
ATOM 2524 C CA . ASP A 1 324 ? 1.000 6.232 -29.693 1.00 82.69 324 ASP A CA 1
ATOM 2525 C C . ASP A 1 324 ? 2.182 6.347 -30.681 1.00 82.69 324 ASP A C 1
ATOM 2527 O O . ASP A 1 324 ? 1.994 6.464 -31.889 1.00 82.69 324 ASP A O 1
ATOM 2531 N N . GLY A 1 325 ? 3.420 6.343 -30.172 1.00 83.75 325 GLY A N 1
ATOM 2532 C CA . GLY A 1 325 ? 4.631 6.511 -30.968 1.00 83.75 325 GLY A CA 1
ATOM 2533 C C . GLY A 1 325 ? 4.890 7.954 -31.400 1.00 83.75 325 GLY A C 1
ATOM 2534 O O . GLY A 1 325 ? 5.855 8.189 -32.127 1.00 83.75 325 GLY A O 1
ATOM 2535 N N . SER A 1 326 ? 4.090 8.926 -30.957 1.00 88.94 326 SER A N 1
ATOM 2536 C CA . SER A 1 326 ? 4.367 10.341 -31.192 1.00 88.94 326 SER A CA 1
ATOM 2537 C C . SER A 1 326 ? 5.597 10.810 -30.407 1.00 88.94 326 SER A C 1
ATOM 2539 O O . SER A 1 326 ? 6.000 10.236 -29.390 1.00 88.94 326 SER A O 1
ATOM 2541 N N . THR A 1 327 ? 6.239 11.862 -30.911 1.00 91.88 327 THR A N 1
ATOM 2542 C CA . THR A 1 327 ? 7.299 12.559 -30.183 1.00 91.88 327 THR A CA 1
ATOM 2543 C C . THR A 1 327 ? 6.668 13.502 -29.162 1.00 91.88 327 THR A C 1
ATOM 2545 O O . THR A 1 327 ? 5.852 14.345 -29.527 1.00 91.88 327 THR A O 1
ATOM 2548 N N . PHE A 1 328 ? 7.082 13.411 -27.897 1.00 90.75 328 PHE A N 1
ATOM 2549 C CA . PHE A 1 328 ? 6.564 14.249 -26.812 1.00 90.75 328 PHE A CA 1
ATOM 2550 C C . PHE A 1 328 ? 7.689 14.935 -26.034 1.00 90.75 328 PHE A C 1
ATOM 2552 O O . PHE A 1 328 ? 8.815 14.438 -25.957 1.00 90.75 328 PHE A O 1
ATOM 2559 N N . TYR A 1 329 ? 7.397 16.115 -25.485 1.00 92.00 329 TYR A N 1
ATOM 2560 C CA . TYR A 1 329 ? 8.328 16.839 -24.621 1.00 92.00 329 TYR A CA 1
ATOM 2561 C C . TYR A 1 329 ? 8.544 16.060 -23.321 1.00 92.00 329 TYR A C 1
ATOM 2563 O O . TYR A 1 329 ? 7.574 15.646 -22.696 1.00 92.00 329 TYR A O 1
ATOM 2571 N N . SER A 1 330 ? 9.803 15.884 -22.912 1.00 89.94 330 SER A N 1
ATOM 2572 C CA . SER A 1 330 ? 10.135 15.202 -21.660 1.00 89.94 330 SER A CA 1
ATOM 2573 C C . SER A 1 330 ? 10.640 16.182 -20.611 1.00 89.94 330 SER A C 1
ATOM 2575 O O . SER A 1 330 ? 10.004 16.330 -19.579 1.00 89.94 330 SER A O 1
ATOM 2577 N N . TYR A 1 331 ? 11.770 16.851 -20.846 1.00 90.19 331 TYR A N 1
ATOM 2578 C CA . TYR A 1 331 ? 12.365 17.800 -19.898 1.00 90.19 331 TYR A CA 1
ATOM 2579 C C . TYR A 1 331 ? 13.290 18.783 -20.617 1.00 90.19 331 TYR A C 1
ATOM 2581 O O . TYR A 1 331 ? 13.573 18.647 -21.808 1.00 90.19 331 TYR A O 1
ATOM 2589 N N . THR A 1 332 ? 13.768 19.790 -19.891 1.00 88.94 332 THR A N 1
ATOM 2590 C CA . THR A 1 332 ? 14.781 20.731 -20.378 1.00 88.94 332 THR A CA 1
ATOM 2591 C C . THR A 1 332 ? 16.078 20.529 -19.605 1.00 88.94 332 THR A C 1
ATOM 2593 O O . THR A 1 332 ? 16.081 20.585 -18.378 1.00 88.94 332 THR A O 1
ATOM 2596 N N . GLU A 1 333 ? 17.192 20.355 -20.313 1.00 84.38 333 GLU A N 1
ATOM 2597 C CA . GLU A 1 333 ? 18.528 20.261 -19.725 1.00 84.38 333 GLU A CA 1
ATOM 2598 C C . GLU A 1 333 ? 19.400 21.405 -20.234 1.00 84.38 333 GLU A C 1
ATOM 2600 O O . GLU A 1 333 ? 19.607 21.544 -21.437 1.00 84.38 333 GLU A O 1
ATOM 2605 N N . LYS A 1 334 ? 19.896 22.252 -19.320 1.00 86.44 334 LYS A N 1
ATOM 2606 C CA . LYS A 1 334 ? 20.773 23.397 -19.646 1.00 86.44 334 LYS A CA 1
ATOM 2607 C C . LYS A 1 334 ? 20.236 24.270 -20.801 1.00 86.44 334 LYS A C 1
ATOM 2609 O O . LYS A 1 334 ? 20.986 24.694 -21.671 1.00 86.44 334 LYS A O 1
ATOM 2614 N N . GLY A 1 335 ? 18.922 24.511 -20.824 1.00 86.81 335 GLY A N 1
ATOM 2615 C CA . GLY A 1 335 ? 18.245 25.308 -21.858 1.00 86.81 335 GLY A CA 1
ATOM 2616 C C . GLY A 1 335 ? 17.859 24.545 -23.132 1.00 86.81 335 GLY A C 1
ATOM 2617 O O . GLY A 1 335 ? 17.149 25.092 -23.972 1.00 86.81 335 GLY A O 1
ATOM 2618 N N . VAL A 1 336 ? 18.249 23.275 -23.271 1.00 86.75 336 VAL A N 1
ATOM 2619 C CA . VAL A 1 336 ? 17.910 22.432 -24.424 1.00 86.75 336 VAL A CA 1
ATOM 2620 C C . VAL A 1 336 ? 16.705 21.555 -24.095 1.00 86.75 336 VAL A C 1
ATOM 2622 O O . VAL A 1 336 ? 16.730 20.784 -23.137 1.00 86.75 336 VAL A O 1
ATOM 2625 N N . LYS A 1 337 ? 15.643 21.645 -24.903 1.00 90.75 337 LYS A N 1
ATOM 2626 C CA . LYS A 1 337 ? 14.479 20.755 -24.782 1.00 90.75 337 LYS A CA 1
ATOM 2627 C C . LYS A 1 337 ? 14.834 19.347 -25.261 1.00 90.75 337 LYS A C 1
ATOM 2629 O O . LYS A 1 337 ? 15.341 19.168 -26.371 1.00 90.75 337 LYS A O 1
ATOM 2634 N N . ILE A 1 338 ? 14.528 18.356 -24.435 1.00 90.12 338 ILE A N 1
ATOM 2635 C CA . ILE A 1 338 ? 14.672 16.934 -24.731 1.00 90.12 338 ILE A CA 1
ATOM 2636 C C . ILE A 1 338 ? 13.282 16.347 -24.954 1.00 90.12 338 ILE A C 1
ATOM 2638 O O . ILE A 1 338 ? 12.365 16.555 -24.155 1.00 90.12 338 ILE A O 1
ATOM 2642 N N . TYR A 1 339 ? 13.134 15.618 -26.056 1.00 93.56 339 TYR A N 1
ATOM 2643 C CA . TYR A 1 339 ? 11.908 14.922 -26.416 1.00 93.56 339 TYR A CA 1
ATOM 2644 C C . TYR A 1 339 ? 12.130 13.417 -26.322 1.00 93.56 339 TYR A C 1
ATOM 2646 O O . TYR A 1 339 ? 13.268 12.951 -26.394 1.00 93.56 339 TYR A O 1
ATOM 2654 N N . LYS A 1 340 ? 11.054 12.648 -26.189 1.00 92.94 340 LYS A N 1
ATOM 2655 C CA . LYS A 1 340 ? 11.088 11.185 -26.190 1.00 92.94 340 LYS A CA 1
ATOM 2656 C C . LYS A 1 340 ? 10.104 10.631 -27.212 1.00 92.94 340 LYS A C 1
ATOM 2658 O O . LYS A 1 340 ? 9.136 11.291 -27.585 1.00 92.94 340 LYS A O 1
ATOM 2663 N N . LYS A 1 341 ? 10.388 9.416 -27.672 1.00 92.75 341 LYS A N 1
ATOM 2664 C CA . LYS A 1 341 ? 9.523 8.636 -28.558 1.00 92.75 341 LYS A CA 1
ATOM 2665 C C . LYS A 1 341 ? 9.510 7.186 -28.088 1.00 92.75 341 LYS A C 1
ATOM 2667 O O . LYS A 1 341 ? 10.578 6.626 -27.816 1.00 92.75 341 LYS A O 1
ATOM 2672 N N . LEU A 1 342 ? 8.323 6.589 -27.994 1.00 93.31 342 LEU A N 1
ATOM 2673 C CA . LEU A 1 342 ? 8.187 5.162 -27.705 1.00 93.31 342 LEU A CA 1
ATOM 2674 C C . LEU A 1 342 ? 8.834 4.344 -28.833 1.00 93.31 342 LEU A C 1
ATOM 2676 O O . LEU A 1 342 ? 8.643 4.628 -30.016 1.00 93.31 342 LEU A O 1
ATOM 2680 N N . ARG A 1 343 ? 9.606 3.327 -28.455 1.00 93.12 343 ARG A N 1
ATOM 2681 C CA . ARG A 1 343 ? 10.193 2.343 -29.370 1.00 93.12 343 ARG A CA 1
ATOM 2682 C C . ARG A 1 343 ? 9.378 1.059 -29.439 1.00 93.12 343 ARG A C 1
ATOM 2684 O O . ARG A 1 343 ? 9.354 0.431 -30.489 1.00 93.12 343 ARG A O 1
ATOM 2691 N N . GLY A 1 344 ? 8.722 0.700 -28.343 1.00 94.62 344 GLY A N 1
ATOM 2692 C CA . GLY A 1 344 ? 7.819 -0.438 -28.261 1.00 94.62 344 GLY A CA 1
ATOM 2693 C C . GLY A 1 344 ? 7.624 -0.897 -26.823 1.00 94.62 344 GLY A C 1
ATOM 2694 O O . GLY A 1 344 ? 8.259 -0.377 -25.897 1.00 94.62 344 GLY A O 1
ATOM 2695 N N . PHE A 1 345 ? 6.752 -1.886 -26.676 1.00 96.81 345 PHE A N 1
ATOM 2696 C CA . PHE A 1 345 ? 6.588 -2.658 -25.455 1.00 96.81 345 PHE A CA 1
ATOM 2697 C C . PHE A 1 345 ? 7.247 -4.018 -25.620 1.00 96.81 345 PHE A C 1
ATOM 2699 O O . PHE A 1 345 ? 7.202 -4.615 -26.699 1.00 96.81 345 PHE A O 1
ATOM 2706 N N . PHE A 1 346 ? 7.855 -4.487 -24.541 1.00 98.25 346 PHE A N 1
ATOM 2707 C CA . PHE A 1 346 ? 8.586 -5.739 -24.511 1.00 98.25 346 PHE A CA 1
ATOM 2708 C C . PHE A 1 346 ? 8.220 -6.546 -23.271 1.00 98.25 346 PHE A C 1
ATOM 2710 O O . PHE A 1 346 ? 7.855 -5.996 -22.229 1.00 98.25 346 PHE A O 1
ATOM 2717 N N . LYS A 1 347 ? 8.374 -7.860 -23.373 1.00 98.19 347 LYS A N 1
ATOM 2718 C CA . LYS A 1 347 ? 8.278 -8.807 -22.261 1.00 98.19 347 LYS A CA 1
ATOM 2719 C C . LYS A 1 347 ? 9.526 -9.687 -22.210 1.00 98.19 347 LYS A C 1
ATOM 2721 O O . LYS A 1 347 ? 10.188 -9.834 -23.240 1.00 98.19 347 LYS A O 1
ATOM 2726 N N . PRO A 1 348 ? 9.846 -10.300 -21.060 1.00 98.06 348 PRO A N 1
ATOM 2727 C CA . PRO A 1 348 ? 10.864 -11.341 -21.001 1.00 98.06 348 PRO A CA 1
ATOM 2728 C C . PRO A 1 348 ? 10.569 -12.469 -21.990 1.00 98.06 348 PRO A C 1
ATOM 2730 O O . PRO A 1 348 ? 9.415 -12.882 -22.163 1.00 98.06 348 PRO A O 1
ATOM 2733 N N . LYS A 1 349 ? 11.619 -12.966 -22.644 1.00 97.06 349 LYS A N 1
ATOM 2734 C CA . LYS A 1 349 ? 11.527 -14.062 -23.606 1.00 97.06 349 LYS A CA 1
ATOM 2735 C C . LYS A 1 349 ? 10.863 -15.279 -22.966 1.00 97.06 349 LYS A C 1
ATOM 2737 O O . LYS A 1 349 ? 11.189 -15.646 -21.839 1.00 97.06 349 LYS A O 1
ATOM 2742 N N . GLY A 1 350 ? 9.914 -15.889 -23.671 1.00 94.62 350 GLY A N 1
ATOM 2743 C CA . GLY A 1 350 ? 9.168 -17.048 -23.171 1.00 94.62 350 GLY A CA 1
ATOM 2744 C C . GLY A 1 350 ? 8.103 -16.758 -22.102 1.00 94.62 350 GLY A C 1
ATOM 2745 O O . GLY A 1 350 ? 7.362 -17.674 -21.753 1.00 94.62 350 GLY A O 1
ATOM 2746 N N . TYR A 1 351 ? 7.953 -15.521 -21.607 1.00 97.19 351 TYR A N 1
ATOM 2747 C CA . TYR A 1 351 ? 6.823 -15.184 -20.732 1.00 97.19 351 TYR A CA 1
ATOM 2748 C C . TYR A 1 351 ? 5.509 -15.203 -21.522 1.00 97.19 351 TYR A C 1
ATOM 2750 O O . TYR A 1 351 ? 5.394 -14.544 -22.561 1.00 97.19 351 TYR A O 1
ATOM 2758 N N . VAL A 1 352 ? 4.509 -15.933 -21.030 1.00 96.25 352 VAL A N 1
ATOM 2759 C CA . VAL A 1 352 ? 3.161 -15.969 -21.611 1.00 96.25 352 VAL A CA 1
ATOM 2760 C C . VAL A 1 352 ? 2.301 -14.938 -20.886 1.00 96.25 352 VAL A C 1
ATOM 2762 O O . VAL A 1 352 ? 2.098 -15.051 -19.681 1.00 96.25 352 VAL A O 1
ATOM 2765 N N . ILE A 1 353 ? 1.811 -13.936 -21.620 1.00 96.25 353 ILE A N 1
ATOM 2766 C CA . ILE A 1 353 ? 0.892 -12.924 -21.079 1.00 96.25 353 ILE A CA 1
ATOM 2767 C C . ILE A 1 353 ? -0.437 -13.612 -20.768 1.00 96.25 353 ILE A C 1
ATOM 2769 O O . ILE A 1 353 ? -1.052 -14.191 -21.665 1.00 96.25 353 ILE A O 1
ATOM 2773 N N . LYS A 1 354 ? -0.871 -13.544 -19.510 1.00 94.31 354 LYS A N 1
ATOM 2774 C CA . LYS A 1 354 ? -2.153 -14.098 -19.056 1.00 94.31 354 LYS A CA 1
ATOM 2775 C C . LYS A 1 354 ? -3.284 -13.087 -19.242 1.00 94.31 354 LYS A C 1
ATOM 2777 O O . LYS A 1 354 ? -3.040 -11.901 -19.458 1.00 94.31 354 LYS A O 1
ATOM 2782 N N . GLU A 1 355 ? -4.533 -13.525 -19.113 1.00 91.31 355 GLU A N 1
ATOM 2783 C CA . GLU A 1 355 ? -5.670 -12.594 -19.149 1.00 91.31 355 GLU A CA 1
ATOM 2784 C C . GLU A 1 355 ? -5.622 -11.598 -17.986 1.00 91.31 355 GLU A C 1
ATOM 2786 O O . GLU A 1 355 ? -5.901 -10.417 -18.186 1.00 91.31 355 GLU A O 1
ATOM 2791 N N . GLU A 1 356 ? -5.176 -12.031 -16.805 1.00 90.12 356 GLU A N 1
ATOM 2792 C CA . GLU A 1 356 ? -5.058 -11.160 -15.631 1.00 90.12 356 GLU A CA 1
ATOM 2793 C C . GLU A 1 356 ? -3.991 -10.075 -15.837 1.00 90.12 356 GLU A C 1
ATOM 2795 O O . GLU A 1 356 ? -4.103 -8.979 -15.296 1.00 90.12 356 GLU A O 1
ATOM 2800 N N . ASP A 1 357 ? -2.967 -10.333 -16.657 1.00 94.00 357 ASP A N 1
ATOM 2801 C CA . ASP A 1 357 ? -1.910 -9.366 -16.966 1.00 94.00 357 ASP A CA 1
ATOM 2802 C C . ASP A 1 357 ? -2.424 -8.189 -17.803 1.00 94.00 357 ASP A C 1
ATOM 2804 O O . ASP A 1 357 ? -1.874 -7.086 -17.729 1.00 94.00 357 ASP A O 1
ATOM 2808 N N . LYS A 1 358 ? -3.486 -8.386 -18.592 1.00 94.38 358 LYS A N 1
ATOM 2809 C CA . LYS A 1 358 ? -4.052 -7.321 -19.425 1.00 94.38 358 LYS A CA 1
ATOM 2810 C C . LYS A 1 358 ? -4.568 -6.185 -18.551 1.00 94.38 358 LYS A C 1
ATOM 2812 O O . LYS A 1 358 ? -5.120 -6.405 -17.474 1.00 94.38 358 LYS A O 1
ATOM 2817 N N . LEU A 1 359 ? -4.395 -4.954 -19.030 1.00 91.12 359 LEU A N 1
ATOM 2818 C CA . LEU A 1 359 ? -4.930 -3.793 -18.327 1.00 91.12 359 LEU A CA 1
ATOM 2819 C C . LEU A 1 359 ? -6.456 -3.853 -18.309 1.00 91.12 359 LEU A C 1
ATOM 2821 O O . LEU A 1 359 ? -7.091 -3.983 -19.357 1.00 91.12 359 LEU A O 1
ATOM 2825 N N . ASN A 1 360 ? -7.028 -3.725 -17.118 1.00 87.56 360 ASN A N 1
ATOM 2826 C CA . ASN A 1 360 ? -8.469 -3.749 -16.896 1.00 87.56 360 ASN A CA 1
ATOM 2827 C C . ASN A 1 360 ? -8.932 -2.484 -16.149 1.00 87.56 360 ASN A C 1
ATOM 2829 O O . ASN A 1 360 ? -8.152 -1.560 -15.924 1.00 87.56 360 ASN A O 1
ATOM 2833 N N . LYS A 1 361 ? -10.212 -2.426 -15.765 1.00 81.88 361 LYS A N 1
ATOM 2834 C CA . LYS A 1 361 ? -10.804 -1.260 -15.081 1.00 81.88 361 LYS A CA 1
ATOM 2835 C C . LYS A 1 361 ? -10.087 -0.881 -13.778 1.00 81.88 361 LYS A C 1
ATOM 2837 O O . LYS A 1 361 ? -10.106 0.285 -13.406 1.00 81.88 361 LYS A O 1
ATOM 2842 N N . ASN A 1 362 ? -9.435 -1.828 -13.104 1.00 83.62 362 ASN A N 1
ATOM 2843 C CA . ASN A 1 362 ? -8.677 -1.563 -11.879 1.00 83.62 362 ASN A CA 1
ATOM 2844 C C . ASN A 1 362 ? -7.328 -0.883 -12.156 1.00 83.62 362 ASN A C 1
ATOM 2846 O O . ASN A 1 362 ? -6.752 -0.288 -11.244 1.00 83.62 362 ASN A O 1
ATOM 2850 N N . ASP A 1 363 ? -6.850 -0.931 -13.400 1.00 88.19 363 ASP A N 1
ATOM 2851 C CA . ASP A 1 363 ? -5.619 -0.283 -13.858 1.00 88.19 363 ASP A CA 1
ATOM 2852 C C . ASP A 1 363 ? -5.891 1.051 -14.575 1.00 88.19 363 ASP A C 1
ATOM 2854 O O . ASP A 1 363 ? -4.972 1.670 -15.122 1.00 88.19 363 ASP A O 1
ATOM 2858 N N . GLU A 1 364 ? -7.153 1.484 -14.601 1.00 88.50 364 GLU A N 1
ATOM 2859 C CA . GLU A 1 364 ? -7.594 2.746 -15.177 1.00 88.50 364 GLU A CA 1
ATOM 2860 C C . GLU A 1 364 ? -7.784 3.799 -14.094 1.00 88.50 364 GLU A C 1
ATOM 2862 O O . GLU A 1 364 ? -8.436 3.569 -13.077 1.00 88.50 364 GLU A O 1
ATOM 2867 N N . TYR A 1 365 ? -7.223 4.980 -14.335 1.00 86.44 365 TYR A N 1
ATOM 2868 C CA . TYR A 1 365 ? -7.226 6.071 -13.371 1.00 86.44 365 TYR A CA 1
ATOM 2869 C C . TYR A 1 365 ? -7.697 7.361 -14.033 1.00 86.44 365 TYR A C 1
ATOM 2871 O O . TYR A 1 365 ? -7.288 7.688 -15.152 1.00 86.44 365 TYR A O 1
ATOM 2879 N N . ALA A 1 366 ? -8.532 8.137 -13.345 1.00 86.75 366 ALA A N 1
ATOM 2880 C CA . ALA A 1 366 ? -8.903 9.463 -13.823 1.00 86.75 366 ALA A CA 1
ATOM 2881 C C . ALA A 1 366 ? -7.710 10.420 -13.723 1.00 86.75 366 ALA A C 1
ATOM 2883 O O . ALA A 1 366 ? -7.510 11.272 -14.590 1.00 86.75 366 ALA A O 1
ATOM 2884 N N . THR A 1 367 ? -6.885 10.258 -12.684 1.00 86.94 367 THR A N 1
ATOM 2885 C CA . THR A 1 367 ? -5.682 11.068 -12.473 1.00 86.94 367 THR A CA 1
ATOM 2886 C C . THR A 1 367 ? -4.527 10.242 -11.915 1.00 86.94 367 THR A C 1
ATOM 2888 O O . THR A 1 367 ? -4.718 9.226 -11.251 1.00 86.94 367 THR A O 1
ATOM 2891 N N . ILE A 1 368 ? -3.301 10.738 -12.091 1.00 88.69 368 ILE A N 1
ATOM 2892 C CA . ILE A 1 368 ? -2.117 10.144 -11.456 1.00 88.69 368 ILE A CA 1
ATOM 2893 C C . ILE A 1 368 ? -2.201 10.146 -9.915 1.00 88.69 368 ILE A C 1
ATOM 2895 O O . ILE A 1 368 ? -1.613 9.281 -9.268 1.00 88.69 368 ILE A O 1
ATOM 2899 N N . ASN A 1 369 ? -2.959 11.074 -9.313 1.00 85.75 369 ASN A N 1
ATOM 2900 C CA . ASN A 1 369 ? -3.169 11.122 -7.863 1.00 85.75 369 ASN A CA 1
ATOM 2901 C C . ASN A 1 369 ? -3.857 9.862 -7.341 1.00 85.75 369 ASN A C 1
ATOM 2903 O O . ASN A 1 369 ? -3.494 9.373 -6.276 1.00 85.75 369 ASN A O 1
ATOM 2907 N N . GLU A 1 370 ? -4.823 9.326 -8.083 1.00 83.38 370 GLU A N 1
ATOM 2908 C CA . GLU A 1 370 ? -5.536 8.107 -7.696 1.00 83.38 370 GLU A CA 1
ATOM 2909 C C . GLU A 1 370 ? -4.606 6.893 -7.716 1.00 83.38 370 GLU A C 1
ATOM 2911 O O . GLU A 1 370 ? -4.580 6.123 -6.756 1.00 83.38 370 GLU A O 1
ATOM 2916 N N . ALA A 1 371 ? -3.780 6.772 -8.760 1.00 87.56 371 ALA A N 1
ATOM 2917 C CA . ALA A 1 371 ? -2.785 5.708 -8.861 1.00 87.56 371 ALA A CA 1
ATOM 2918 C C . ALA A 1 371 ? -1.750 5.787 -7.728 1.00 87.56 371 ALA A C 1
ATOM 2920 O O . ALA A 1 371 ? -1.477 4.793 -7.059 1.00 87.56 371 ALA A O 1
ATOM 2921 N N . ASN A 1 372 ? -1.223 6.982 -7.444 1.00 87.12 372 ASN A N 1
ATOM 2922 C CA . ASN A 1 372 ? -0.291 7.181 -6.333 1.00 87.12 372 ASN A CA 1
ATOM 2923 C C . ASN A 1 372 ? -0.936 6.899 -4.969 1.00 87.12 372 ASN A C 1
ATOM 2925 O O . ASN A 1 372 ? -0.285 6.314 -4.103 1.00 87.12 372 ASN A O 1
ATOM 2929 N N . LYS A 1 373 ? -2.217 7.247 -4.777 1.00 81.56 373 LYS A N 1
ATOM 2930 C CA . LYS A 1 373 ? -2.947 6.979 -3.528 1.00 81.56 373 LYS A CA 1
ATOM 2931 C C . LYS A 1 373 ? -3.029 5.480 -3.226 1.00 81.56 373 LYS A C 1
ATOM 2933 O O . LYS A 1 373 ? -2.841 5.112 -2.069 1.00 81.56 373 LYS A O 1
ATOM 2938 N N . LYS A 1 374 ? -3.213 4.621 -4.241 1.00 81.06 374 LYS A N 1
ATOM 2939 C CA . LYS A 1 374 ? -3.206 3.154 -4.059 1.00 81.06 374 LYS A CA 1
ATOM 2940 C C . LYS A 1 374 ? -1.900 2.625 -3.464 1.00 81.06 374 LYS A C 1
ATOM 2942 O O . LYS A 1 374 ? -1.922 1.663 -2.709 1.00 81.06 374 LYS A O 1
ATOM 2947 N N . LEU A 1 375 ? -0.774 3.270 -3.766 1.00 80.94 375 LEU A N 1
ATOM 2948 C CA . LEU A 1 375 ? 0.550 2.900 -3.251 1.00 80.94 375 LEU A CA 1
ATOM 2949 C C . LEU A 1 375 ? 0.998 3.771 -2.064 1.00 80.94 375 LEU A C 1
ATOM 2951 O O . LEU A 1 375 ? 2.171 3.745 -1.679 1.00 80.94 375 LEU A O 1
ATOM 2955 N N . ASN A 1 376 ? 0.083 4.573 -1.503 1.00 78.94 376 ASN A N 1
ATOM 2956 C CA . ASN A 1 376 ? 0.352 5.561 -0.458 1.00 78.94 376 ASN A CA 1
ATOM 2957 C C . ASN A 1 376 ? 1.525 6.508 -0.805 1.00 78.94 376 ASN A C 1
ATOM 2959 O O . ASN A 1 376 ? 2.336 6.879 0.048 1.00 78.94 376 ASN A O 1
ATOM 2963 N N . GLN A 1 377 ? 1.631 6.878 -2.083 1.00 80.69 377 GLN A N 1
ATOM 2964 C CA . GLN A 1 377 ? 2.656 7.767 -2.621 1.00 80.69 377 GLN A CA 1
ATOM 2965 C C . GLN A 1 377 ? 2.130 9.188 -2.807 1.00 80.69 377 GLN A C 1
ATOM 2967 O O . GLN A 1 377 ? 0.939 9.427 -3.010 1.00 80.69 377 GLN A O 1
ATOM 2972 N N . LYS A 1 378 ? 3.051 10.153 -2.779 1.00 81.81 378 LYS A N 1
ATOM 2973 C CA . LYS A 1 378 ? 2.764 11.536 -3.171 1.00 81.81 378 LYS A CA 1
ATOM 2974 C C . LYS A 1 378 ? 2.920 11.690 -4.678 1.00 81.81 378 LYS A C 1
ATOM 2976 O O . LYS A 1 378 ? 3.870 11.171 -5.260 1.00 81.81 378 LYS A O 1
ATOM 2981 N N . THR A 1 379 ? 2.045 12.480 -5.283 1.00 83.00 379 THR A N 1
ATOM 2982 C CA . THR A 1 379 ? 2.189 12.872 -6.686 1.00 83.00 379 THR A CA 1
ATOM 2983 C C . THR A 1 379 ? 3.226 13.967 -6.847 1.00 83.00 379 THR A C 1
ATOM 2985 O O . THR A 1 379 ? 3.259 14.928 -6.079 1.00 83.00 379 THR A O 1
ATOM 2988 N N . GLN A 1 380 ? 4.049 13.831 -7.881 1.00 79.75 380 GLN A N 1
ATOM 2989 C CA . GLN A 1 380 ? 4.998 14.858 -8.283 1.00 79.75 380 GLN A CA 1
ATOM 2990 C C . GLN A 1 380 ? 4.364 15.836 -9.269 1.00 79.75 380 GLN A C 1
ATOM 2992 O O . GLN A 1 380 ? 3.654 15.435 -10.192 1.00 79.75 380 GLN A O 1
ATOM 2997 N N . ASP A 1 381 ? 4.674 17.121 -9.104 1.00 80.69 381 ASP A N 1
ATOM 2998 C CA . ASP A 1 381 ? 4.394 18.118 -10.130 1.00 80.69 381 ASP A CA 1
ATOM 2999 C C . ASP A 1 381 ? 5.389 17.948 -11.283 1.00 80.69 381 ASP A C 1
ATOM 3001 O O . ASP A 1 381 ? 6.592 18.165 -11.137 1.00 80.69 381 ASP A O 1
ATOM 3005 N N . THR A 1 382 ? 4.864 17.543 -12.433 1.00 81.31 382 THR A N 1
ATOM 3006 C CA . THR A 1 382 ? 5.633 17.284 -13.654 1.00 81.31 382 THR A CA 1
ATOM 3007 C C . THR A 1 382 ? 5.319 18.295 -14.758 1.00 81.31 382 THR A C 1
ATOM 3009 O O . THR A 1 382 ? 5.748 18.134 -15.899 1.00 81.31 382 THR A O 1
ATOM 3012 N N . SER A 1 383 ? 4.638 19.399 -14.420 1.00 78.81 383 SER A N 1
ATOM 3013 C CA . SER A 1 383 ? 4.262 20.472 -15.355 1.00 78.81 383 SER A CA 1
ATOM 3014 C C . SER A 1 383 ? 5.452 21.107 -16.085 1.00 78.81 383 SER A C 1
ATOM 3016 O O . SER A 1 383 ? 5.311 21.599 -17.205 1.00 78.81 383 SER A O 1
ATOM 3018 N N . LYS A 1 384 ? 6.645 21.072 -15.477 1.00 80.69 384 LYS A N 1
ATOM 3019 C CA . LYS A 1 384 ? 7.906 21.572 -16.056 1.00 80.69 384 LYS A CA 1
ATOM 3020 C C . LYS A 1 384 ? 8.719 20.496 -16.783 1.00 80.69 384 LYS A C 1
ATOM 3022 O O . LYS A 1 384 ? 9.867 20.743 -17.152 1.00 80.69 384 LYS A O 1
ATOM 3027 N N . GLY A 1 385 ? 8.130 19.324 -16.993 1.00 82.81 385 GLY A N 1
ATOM 3028 C CA . GLY A 1 385 ? 8.801 18.148 -17.518 1.00 82.81 385 GLY A CA 1
ATOM 3029 C C . GLY A 1 385 ? 9.429 17.280 -16.430 1.00 82.81 385 GLY A C 1
ATOM 3030 O O . GLY A 1 385 ? 9.626 17.690 -15.287 1.00 82.81 385 GLY A O 1
ATOM 3031 N N . GLU A 1 386 ? 9.761 16.058 -16.818 1.00 87.12 386 GLU A N 1
ATOM 3032 C CA . GLU A 1 386 ? 10.319 15.021 -15.966 1.00 87.12 386 GLU A CA 1
ATOM 3033 C C . GLU A 1 386 ? 11.554 14.422 -16.641 1.00 87.12 386 GLU A C 1
ATOM 3035 O O . GLU A 1 386 ? 11.497 13.869 -17.745 1.00 87.12 386 GLU A O 1
ATOM 3040 N N . SER A 1 387 ? 12.697 14.552 -15.970 1.00 83.19 387 SER A N 1
ATOM 3041 C CA . SER A 1 387 ? 13.927 13.893 -16.391 1.00 83.19 387 SER A CA 1
ATOM 3042 C C . SER A 1 387 ? 13.941 12.450 -15.899 1.00 83.19 387 SER A C 1
ATOM 3044 O O . SER A 1 387 ? 13.568 12.164 -14.762 1.00 83.19 387 SER A O 1
ATOM 3046 N N . SER A 1 388 ? 14.433 11.550 -16.742 1.00 78.38 388 SER A N 1
ATOM 3047 C CA . SER A 1 388 ? 14.726 10.156 -16.398 1.00 78.38 388 SER A CA 1
ATOM 3048 C C . SER A 1 388 ? 16.225 9.891 -16.177 1.00 78.38 388 SER A C 1
ATOM 3050 O O . SER A 1 388 ? 16.628 8.724 -16.111 1.00 78.38 388 SER A O 1
ATOM 3052 N N . ARG A 1 389 ? 17.004 10.983 -16.085 1.00 63.47 389 ARG A N 1
ATOM 3053 C CA . ARG A 1 389 ? 18.406 11.160 -16.506 1.00 63.47 389 ARG A CA 1
ATOM 3054 C C . ARG A 1 389 ? 18.699 10.662 -17.906 1.00 63.47 389 ARG A C 1
ATOM 3056 O O . ARG A 1 389 ? 18.818 9.431 -18.084 1.00 63.47 389 ARG A O 1
#

Foldseek 3Di:
DPPDDDDDPCCVVANCDPVDHHVVQVVQLVVAQVPVVLVHDGDRQSQLFFFAADLGGGGPVSLVQLQVLCCQPPVPPPDRSNVCSVVVDHDDNVRSVSSVVSVCVSLVLVVLVLCVVVDDPLVSLVVSCCSSPNPDDPLRSVLSSCLAQFDDRPPDGADRCNRPCNVVVVVPPPNPPDPDPPLVPADQLVSVLLVCCLVFNPPAQVVCFVVLQVLLQLAVNHPDTLVAQRFQSSLSNSQCPGVVHAHGLSHSALVCQLDPPQKDFDDDFQFWKWGKFKDAPVRHGDSHTGIFGFQAAEPVVFWTWTQTDQKLNHGATDRQDGDVQDWAFAADDPNGTIIMGISGTIDGPPDDHDPSRHHDPVRYDNDSCVVCVSSPHDDDDQVRHIDSD

Secondary structure (DSSP, 8-state):
-PPPPPPPHHHHHHS--SSS---HHHHHIIIIIT-GGGT--STTHHHHTS-BTTTTB-SHHHHHHHHHHHHHH-GGG---HHHHHHTTPPPPHHHHHHHHHHHHHHTTHHHHHTTBTTB-HHHHHHHHHHHHSTT--HHHHHHHHHHHH-EEETTEEE-GGGSHHHHTTTTTSPPS-S---TTTTSSHHHHHHHHHHHHHTT--GGGGHHHHHHHHHHTT-TT--TTS--HHHHHHHHHHTSSS-------S-GGGGGT-TTEEEE---TT-EEEEEEE-TT--EEEEEEEEEEEEEETTSSEEEEEEEEETTEEEEEEEEE-SS-EEEEEEETTEEEEEEEEEEEEETTPPPPTTTS--GGGEESSHHHHHHHTTPPPP--TT-----